Protein AF-0000000066094931 (afdb_homodimer)

Secondary structure (DSSP, 8-state):
--BEEETTEEE-GGGS-SEEEEE-SS---GGG--PPPGGGHHHHHSPP-HHHHHHHHHSGGG-HHHH-TTSHHHHHHHHHHHHHHHHTT--EEEE---BTTT--HHHHHHHHHHH--EEEEEESB--GGG--HHHHT--HHHHHHHHHHHHHT-EEETTEEE---EEEEEE--SSPPHHHHHHHHHHHHHHHHH--EEEEE--SSTTHHHHHHHHHHHTT--GGGEEE--GGGT--SHHHHHHHHTTTPEEEE--TT----B-TT-TTSBPPPHHHHHHHHHHHHHTT-GGGEEE-----SGGGSGGGTS--TTHIIIIIHHHHHHTT--HHHHHIIIIIHHHHHH-B--/--BEEETTEEE-GGGS-SEEEEE-SSEE-GGG--PPPGGGHHHHHSPP-HHHHHHHHHSGGG-HHHHEETSHHHHHHHHHHHHHHHHTT--EEEE---BTTT--HHHHHHHHHHH--EEEEEESB--GGG--HHHHT--HHHHHHHHHHHHHT-EEETTEEE---EEEEEE--SSPPHHHHHHHHHHHHHHHHH--EEEEE--SSTTHHHHHHHHHHHTT--GGGEEE--GGGT--SHHHHHHHHTTTPEEEE--TT----B-TT-TTSBPPPHHHHHHHHHHHHHTT-GGGEEE-----SGGGSGGGTS--TTHIIIIIHHHHHHTT--HHHHHIIIIIHHHHHH-B--

Sequence (700 aa):
MTAVETVLGSITPNLLGRTLTHEHVALDFEHFYRPPPADFESELKAKISMSTLGYVRLYPYSSKENVRFYDEEALEAAKKDVLLYKKHGGGSIVENSSYGLKRNLEFIVELAKSTGVHFIAGTGHYIHAVQDASHASLTVEQMSDLYTKDILTGIEIKGKMVKCGFIGEVASVYPIHEFEKNSIKATGEIQEVLGCGVSFHPHRDAQAPFDIMRLYLEAGGRAQKCVMSHLDRTLFKIEQLVELSELGCYLQYDLFGTECSYYQLNTNVDMISDGQRIENLMKLIEEGLLDRLLMSHDIHTKHRLTSYGGHGYHHIHTNILPRMFARGVTLEQVEQMTVTNPANWLSFDPMTAVETVLGSITPNLLGRTLTHEHVALDFEHFYRPPPADFESELKAKISMSTLGYVRLYPYSSKENVRFYDEEALEAAKKDVLLYKKHGGGSIVENSSYGLKRNLEFIVELAKSTGVHFIAGTGHYIHAVQDASHASLTVEQMSDLYTKDILTGIEIKGKMVKCGFIGEVASVYPIHEFEKNSIKATGEIQEVLGCGVSFHPHRDAQAPFDIMRLYLEAGGRAQKCVMSHLDRTLFKIEQLVELSELGCYLQYDLFGTECSYYQLNTNVDMISDGQRIENLMKLIEEGLLDRLLMSHDIHTKHRLTSYGGHGYHHIHTNILPRMFARGVTLEQVEQMTVTNPANWLSFDP

pLDDT: mean 97.81, std 2.15, range [73.19, 98.94]

Solvent-accessible surface area (backbone atoms only — not comparable to full-atom values): 34076 Å² total; per-residue (Å²): 117,69,22,26,39,24,48,89,45,73,41,56,43,86,71,40,44,41,38,35,69,34,31,46,70,34,30,59,43,63,90,64,54,41,85,52,59,81,94,43,39,70,53,28,71,39,72,84,41,46,61,27,33,24,56,36,65,66,38,48,44,29,15,67,67,29,21,47,20,60,44,71,68,39,42,52,38,39,51,56,26,52,41,48,14,37,74,68,60,44,23,24,39,28,32,35,40,14,49,45,22,64,48,49,63,69,57,50,45,50,46,28,71,76,51,68,32,45,35,27,36,29,31,46,37,34,40,60,90,49,38,53,77,83,60,55,70,54,48,39,67,55,46,30,50,48,45,48,40,31,44,76,69,26,42,80,52,97,90,37,66,35,30,26,24,32,42,10,27,33,21,32,53,76,79,68,42,69,58,28,50,31,50,40,32,20,48,8,46,45,28,53,74,49,46,36,14,35,33,35,37,52,29,64,50,70,61,34,57,58,53,50,49,50,48,20,46,74,38,48,25,55,36,71,28,29,35,42,41,54,33,64,70,30,52,90,47,70,67,58,52,55,57,53,41,71,64,41,31,27,46,23,41,26,54,51,82,47,42,44,23,68,28,89,90,45,76,90,48,61,41,53,36,52,47,52,51,52,52,50,51,54,53,41,42,74,71,69,42,50,84,30,35,39,50,26,41,47,45,63,41,42,52,42,30,28,67,48,32,14,62,33,73,35,33,55,67,71,51,48,48,56,52,40,44,75,70,66,51,45,71,65,58,50,42,33,28,29,29,50,33,50,31,62,30,34,32,20,58,126,116,68,23,25,38,23,48,91,46,74,40,56,43,87,70,40,45,42,38,35,70,33,32,46,67,35,31,58,44,62,89,65,55,41,85,51,61,78,94,44,38,69,50,29,70,39,72,84,40,46,61,25,34,23,54,35,65,67,38,48,46,29,14,66,68,30,22,48,21,61,45,72,68,38,43,52,38,38,52,54,27,51,41,49,14,36,74,68,59,45,23,24,38,27,32,36,40,15,50,45,22,64,48,48,65,68,59,50,44,49,46,28,71,76,52,68,33,45,34,28,36,29,31,46,40,33,40,61,89,50,38,54,78,82,60,55,70,56,49,40,67,55,47,33,52,50,46,48,39,32,45,76,69,26,43,79,52,96,89,37,68,34,31,25,26,31,42,9,28,33,21,32,54,76,79,66,43,71,57,27,50,31,50,39,32,20,49,7,46,45,28,53,73,50,45,36,15,35,33,35,36,54,28,64,51,68,60,34,56,59,54,49,49,50,49,19,45,73,38,49,24,55,37,71,28,30,33,43,41,52,32,63,71,30,52,91,46,70,67,58,52,53,58,52,41,73,65,41,31,28,46,23,40,26,52,51,80,45,43,45,22,68,29,89,91,47,76,90,48,60,39,54,36,50,46,52,50,52,52,51,51,52,52,39,42,74,70,68,42,48,82,29,35,37,50,24,40,47,45,63,42,43,54,42,29,29,68,48,31,13,62,34,74,34,35,55,67,72,51,46,47,57,53,40,43,75,70,65,50,47,71,67,58,50,41,36,26,28,30,49,33,51,31,61,31,35,30,22,56,125

Foldseek 3Di:
DKWFQFQVGTDRQQQQFFEFAAAAQAWQPLVQADAADPVCNVLQADAFDPVSLVVCLQRVRNHPNFLRCHDPVNNVLSLVLLLVQVVLGHAEYEHFDEALTPHDSVSRVVSCVPRVHTYAYAYFDAELVRHDPVLNPDALVRLLVVRCCQAPVADDDPRDGGHHLAHHDQEAAPVGDPSSLSRLLSRLQNCQVFVFAYEYHFHQELCRLVVSLVSSVVSRHDQQLYEYEPCQRRPPDLVSVVVSCVSPHAYEAAAAQSPHQQDPSDRPGGRDYLVVVLVSVVVVVVVVCLLRYEYHRHPSTRCQGVVNVHCGRNCCSPPNVVVSVVVPQDPVSSCSHGRVSSSSNRITDD/DKWFAFQVGTDRQQQQFFEFAAAAQAWQPLVQADADDPVCNVLQADAQDPVSLVVCLQVVRNHPNFLRCHDPVNNVLSLVLLLVQVVLGHAEYEHFDEALTPHDSVSRVVSCVPRVHTYAYAYFDAELVRHDPVLNPDALVRLLVVRCCQAPVADDDPRDGGHHLAHHDQEAAPVGDPSSLSRLLSRLQNCQVFVFAYEYHFHQELCRLVVSLVSSVVSRHDQQLYEYEDCQRRPPDLVSVVVSCVSPHAYEAAAAQSPHQQDPSDRPGGRDYLVVVLVSVVVVVVVVCLLRYEYHRHDSTRCQGVVNVHCGRNCCSPPNVVVSVVVPQDPVSSCSHGRVSSSSNRITDD

Structure (mmCIF, N/CA/C/O backbone):
data_AF-0000000066094931-model_v1
#
loop_
_entity.id
_entity.type
_entity.pdbx_description
1 polymer 'Phosphotriesterase-related protein'
#
loop_
_atom_site.group_PDB
_atom_site.id
_atom_site.type_symbol
_atom_site.label_atom_id
_atom_site.label_alt_id
_atom_site.label_comp_id
_atom_site.label_asym_id
_atom_site.label_entity_id
_atom_site.label_seq_id
_atom_site.pdbx_PDB_ins_code
_atom_site.Cartn_x
_atom_site.Cartn_y
_atom_site.Cartn_z
_atom_site.occupancy
_atom_site.B_iso_or_equiv
_atom_site.auth_seq_id
_atom_site.auth_comp_id
_atom_site.auth_asym_id
_atom_site.auth_atom_id
_atom_site.pdbx_PDB_model_num
ATOM 1 N N . MET A 1 1 ? -19.625 35.469 19.219 1 76.25 1 MET A N 1
ATOM 2 C CA . MET A 1 1 ? -20.266 34.25 18.734 1 76.25 1 MET A CA 1
ATOM 3 C C . MET A 1 1 ? -19.219 33.281 18.188 1 76.25 1 MET A C 1
ATOM 5 O O . MET A 1 1 ? -18.281 33.688 17.516 1 76.25 1 MET A O 1
ATOM 9 N N . THR A 1 2 ? -19.234 31.953 18.562 1 91.5 2 THR A N 1
ATOM 10 C CA . THR A 1 2 ? -18.312 30.906 18.172 1 91.5 2 THR A CA 1
ATOM 11 C C . THR A 1 2 ? -18.312 30.734 16.656 1 91.5 2 THR A C 1
ATOM 13 O O . THR A 1 2 ? -19.375 30.656 16.031 1 91.5 2 THR A O 1
ATOM 16 N N . ALA A 1 3 ? -17.141 30.875 16.062 1 97.19 3 ALA A N 1
ATOM 17 C CA . ALA A 1 3 ? -17.016 30.781 14.609 1 97.19 3 ALA A CA 1
ATOM 18 C C . ALA A 1 3 ? -15.75 30.031 14.211 1 97.19 3 ALA A C 1
ATOM 20 O O . ALA A 1 3 ? -14.914 29.719 15.062 1 97.19 3 ALA A O 1
ATOM 21 N N . VAL A 1 4 ? -15.719 29.672 12.969 1 98.38 4 VAL A N 1
ATOM 22 C CA . VAL A 1 4 ? -14.5 29.172 12.328 1 98.38 4 VAL A CA 1
ATOM 23 C C . VAL A 1 4 ? -13.992 30.203 11.32 1 98.38 4 VAL A C 1
ATOM 25 O O . VAL A 1 4 ? -14.758 30.719 10.5 1 98.38 4 VAL A O 1
ATOM 28 N N . GLU A 1 5 ? -12.75 30.547 11.414 1 98.31 5 GLU A N 1
ATOM 29 C CA . GLU A 1 5 ? -12.164 31.516 10.492 1 98.31 5 GLU A CA 1
ATOM 30 C C . GLU A 1 5 ? -11.625 30.828 9.242 1 98.31 5 GLU A C 1
ATOM 32 O O . GLU A 1 5 ? -10.688 30.031 9.32 1 98.31 5 GLU A O 1
ATOM 37 N N . THR A 1 6 ? -12.266 31.078 8.078 1 98.44 6 THR A N 1
ATOM 38 C CA . THR A 1 6 ? -11.75 30.609 6.797 1 98.44 6 THR A CA 1
ATOM 39 C C . THR A 1 6 ? -10.984 31.703 6.07 1 98.44 6 THR A C 1
ATOM 41 O O . THR A 1 6 ? -11.016 32.875 6.488 1 98.44 6 THR A O 1
ATOM 44 N N . VAL A 1 7 ? -10.367 31.359 4.988 1 98.56 7 VAL A N 1
ATOM 45 C CA . VAL A 1 7 ? -9.57 32.344 4.254 1 98.56 7 VAL A CA 1
ATOM 46 C C . VAL A 1 7 ? -10.484 33.344 3.561 1 98.56 7 VAL A C 1
ATOM 48 O O . VAL A 1 7 ? -10.031 34.406 3.104 1 98.56 7 VAL A O 1
ATOM 51 N N . LEU A 1 8 ? -11.781 33.031 3.5 1 98.06 8 LEU A N 1
ATOM 52 C CA . LEU A 1 8 ? -12.734 33.969 2.893 1 98.06 8 LEU A CA 1
ATOM 53 C C . LEU A 1 8 ? -13.609 34.625 3.957 1 98.06 8 LEU A C 1
ATOM 55 O O . LEU A 1 8 ? -14.609 35.25 3.635 1 98.06 8 LEU A O 1
ATOM 59 N N . GLY A 1 9 ? -13.234 34.438 5.227 1 97.25 9 GLY A N 1
ATOM 60 C CA . GLY A 1 9 ? -13.984 35.031 6.316 1 97.25 9 GLY A CA 1
ATOM 61 C C . GLY A 1 9 ? -14.539 34 7.293 1 97.25 9 GLY A C 1
ATOM 62 O O . GLY A 1 9 ? -14.406 32.812 7.082 1 97.25 9 GLY A O 1
ATOM 63 N N . SER A 1 10 ? -15.188 34.5 8.352 1 97.38 10 SER A N 1
ATOM 64 C CA . SER A 1 10 ? -15.711 33.656 9.414 1 97.38 10 SER A CA 1
ATOM 65 C C . SER A 1 10 ? -17.031 33 9 1 97.38 10 SER A C 1
ATOM 67 O O . SER A 1 10 ? -17.844 33.594 8.32 1 97.38 10 SER A O 1
ATOM 69 N N . ILE A 1 11 ? -17.125 31.797 9.422 1 97.94 11 ILE A N 1
ATOM 70 C CA . ILE A 1 11 ? -18.391 31.078 9.195 1 97.94 11 ILE A CA 1
ATOM 71 C C . ILE A 1 11 ? -18.844 30.422 10.484 1 97.94 11 ILE A C 1
ATOM 73 O O . ILE A 1 11 ? -18.062 30.234 11.414 1 97.94 11 ILE A O 1
ATOM 77 N N . THR A 1 12 ? -20.156 30.047 10.547 1 97.56 12 THR A N 1
ATOM 78 C CA . THR A 1 12 ? -20.625 29.234 11.656 1 97.56 12 THR A CA 1
ATOM 79 C C . THR A 1 12 ? -20.078 27.812 11.555 1 97.56 12 THR A C 1
ATOM 81 O O . THR A 1 12 ? -19.969 27.266 10.453 1 97.56 12 THR A O 1
ATOM 84 N N . PRO A 1 13 ? -19.781 27.234 12.664 1 97.44 13 PRO A N 1
ATOM 85 C CA . PRO A 1 13 ? -19.141 25.906 12.648 1 97.44 13 PRO A CA 1
ATOM 86 C C . PRO A 1 13 ? -19.953 24.859 11.891 1 97.44 13 PRO A C 1
ATOM 88 O O . PRO A 1 13 ? -19.375 23.953 11.281 1 97.44 13 PRO A O 1
ATOM 91 N N . ASN A 1 14 ? -21.219 24.922 11.867 1 95.69 14 ASN A N 1
ATOM 92 C CA . ASN A 1 14 ? -22.078 23.922 11.227 1 95.69 14 ASN A CA 1
ATOM 93 C C . ASN A 1 14 ? -21.953 23.969 9.703 1 95.69 14 ASN A C 1
ATOM 95 O O . ASN A 1 14 ? -22.391 23.047 9.016 1 95.69 14 ASN A O 1
ATOM 99 N N . LEU A 1 15 ? -21.281 24.938 9.172 1 97.19 15 LEU A N 1
ATOM 100 C CA . LEU A 1 15 ? -21.141 25.078 7.727 1 97.19 15 LEU A CA 1
ATOM 101 C C . LEU A 1 15 ? -19.844 24.422 7.242 1 97.19 15 LEU A C 1
ATOM 103 O O . LEU A 1 15 ? -19.641 24.281 6.039 1 97.19 15 LEU A O 1
ATOM 107 N N . LEU A 1 16 ? -18.984 24 8.055 1 97.62 16 LEU A N 1
ATOM 108 C CA . LEU A 1 16 ? -17.703 23.406 7.688 1 97.62 16 LEU A CA 1
ATOM 109 C C . LEU A 1 16 ? -17.922 22.141 6.859 1 97.62 16 LEU A C 1
ATOM 111 O O . LEU A 1 16 ? -17.203 21.906 5.883 1 97.62 16 LEU A O 1
ATOM 115 N N . GLY A 1 17 ? -19 21.359 7.301 1 98 17 GLY A N 1
ATOM 116 C CA . GLY A 1 17 ? -19.188 20.062 6.656 1 98 17 GLY A CA 1
ATOM 117 C C . GLY A 1 17 ? -18.047 19.094 6.934 1 98 17 GLY A C 1
ATOM 118 O O . GLY A 1 17 ? -17.359 19.219 7.953 1 98 17 GLY A O 1
ATOM 119 N N . ARG A 1 18 ? -17.922 18.016 6.082 1 98.19 18 ARG A N 1
ATOM 120 C CA . ARG A 1 18 ? -16.828 17.062 6.23 1 98.19 18 ARG A CA 1
ATOM 121 C C . ARG A 1 18 ? -15.484 17.75 6.016 1 98.19 18 ARG A C 1
ATOM 123 O O . ARG A 1 18 ? -15.273 18.422 5 1 98.19 18 ARG A O 1
ATOM 130 N N . THR A 1 19 ? -14.617 17.562 6.984 1 98.94 19 THR A N 1
ATOM 131 C CA . THR A 1 19 ? -13.391 18.359 7.023 1 98.94 19 THR A CA 1
ATOM 132 C C . THR A 1 19 ? -12.156 17.453 7.016 1 98.94 19 THR A C 1
ATOM 134 O O . THR A 1 19 ? -12.094 16.469 7.766 1 98.94 19 THR A O 1
ATOM 137 N N . LEU A 1 20 ? -11.242 17.734 6.082 1 98.94 20 LEU A N 1
ATOM 138 C CA . LEU A 1 20 ? -9.891 17.203 6.18 1 98.94 20 LEU A CA 1
ATOM 139 C C . LEU A 1 20 ? -9.023 18.062 7.086 1 98.94 20 LEU A C 1
ATOM 141 O O . LEU A 1 20 ? -8.742 19.219 6.762 1 98.94 20 LEU A O 1
ATOM 145 N N . THR A 1 21 ? -8.508 17.469 8.141 1 98.94 21 THR A N 1
ATOM 146 C CA . THR A 1 21 ? -7.965 18.281 9.219 1 98.94 21 THR A CA 1
ATOM 147 C C . THR A 1 21 ? -6.457 18.469 9.062 1 98.94 21 THR A C 1
ATOM 149 O O . THR A 1 21 ? -5.832 19.219 9.805 1 98.94 21 THR A O 1
ATOM 152 N N . HIS A 1 22 ? -5.844 17.812 8.07 1 98.94 22 HIS A N 1
ATOM 153 C CA . HIS A 1 22 ? -4.41 17.938 7.844 1 98.94 22 HIS A CA 1
ATOM 154 C C . HIS A 1 22 ? -4.059 17.719 6.375 1 98.94 22 HIS A C 1
ATOM 156 O O . HIS A 1 22 ? -3.777 16.578 5.973 1 98.94 22 HIS A O 1
ATOM 162 N N . GLU A 1 23 ? -3.949 18.844 5.66 1 98.88 23 GLU A N 1
ATOM 163 C CA . GLU A 1 23 ? -3.572 18.719 4.254 1 98.88 23 GLU A CA 1
ATOM 164 C C . GLU A 1 23 ? -2.584 19.812 3.859 1 98.88 23 GLU A C 1
ATOM 166 O O . GLU A 1 23 ? -2.336 20.75 4.629 1 98.88 23 GLU A O 1
ATOM 171 N N . HIS A 1 24 ? -1.987 19.641 2.762 1 98.81 24 HIS A N 1
ATOM 172 C CA . HIS A 1 24 ? -1.248 20.656 2.027 1 98.81 24 HIS A CA 1
ATOM 173 C C . HIS A 1 24 ? -1.707 20.734 0.575 1 98.81 24 HIS A C 1
ATOM 175 O O . HIS A 1 24 ? -1.979 19.703 -0.048 1 98.81 24 HIS A O 1
ATOM 181 N N . VAL A 1 25 ? -1.837 21.984 0.073 1 98.75 25 VAL A N 1
ATOM 182 C CA . VAL A 1 25 ? -2.199 22.125 -1.332 1 98.75 25 VAL A CA 1
ATOM 183 C C . VAL A 1 25 ? -1.012 22.688 -2.115 1 98.75 25 VAL A C 1
ATOM 185 O O . VAL A 1 25 ? -0.985 22.625 -3.346 1 98.75 25 VAL A O 1
ATOM 188 N N . ALA A 1 26 ? -0.072 23.25 -1.438 1 98.12 26 ALA A N 1
ATOM 189 C CA . ALA A 1 26 ? 1.208 23.734 -1.949 1 98.12 26 ALA A CA 1
ATOM 190 C C . ALA A 1 26 ? 2.23 23.875 -0.824 1 98.12 26 ALA A C 1
ATOM 192 O O . ALA A 1 26 ? 1.938 24.469 0.219 1 98.12 26 ALA A O 1
ATOM 193 N N . LEU A 1 27 ? 3.383 23.281 -0.992 1 97.25 27 LEU A N 1
ATOM 194 C CA . LEU A 1 27 ? 4.43 23.438 0.011 1 97.25 27 LEU A CA 1
ATOM 195 C C . LEU A 1 27 ? 5.797 23.078 -0.562 1 97.25 27 LEU A C 1
ATOM 197 O O . LEU A 1 27 ? 5.883 22.453 -1.622 1 97.25 27 LEU A O 1
ATOM 201 N N . ASP A 1 28 ? 6.848 23.516 0.076 1 94.81 28 ASP A N 1
ATOM 202 C CA . ASP A 1 28 ? 8.227 23.141 -0.211 1 94.81 28 ASP A CA 1
ATOM 203 C C . ASP A 1 28 ? 8.703 22.031 0.732 1 94.81 28 ASP A C 1
ATOM 205 O O . ASP A 1 28 ? 8.969 22.297 1.908 1 94.81 28 ASP A O 1
ATOM 209 N N . PHE A 1 29 ? 8.859 20.844 0.162 1 95.75 29 PHE A N 1
ATOM 210 C CA . PHE A 1 29 ? 9.258 19.703 0.985 1 95.75 29 PHE A CA 1
ATOM 211 C C . PHE A 1 29 ? 10.641 19.203 0.586 1 95.75 29 PHE A C 1
ATOM 213 O O . PHE A 1 29 ? 11.008 18.078 0.892 1 95.75 29 PHE A O 1
ATOM 220 N N . GLU A 1 30 ? 11.461 19.984 0 1 95.38 30 GLU A N 1
ATOM 221 C CA . GLU A 1 30 ? 12.75 19.609 -0.585 1 95.38 30 GLU A CA 1
ATOM 222 C C . GLU A 1 30 ? 13.758 19.234 0.494 1 95.38 30 GLU A C 1
ATOM 224 O O . GLU A 1 30 ? 14.633 18.391 0.265 1 95.38 30 GLU A O 1
ATOM 229 N N . HIS A 1 31 ? 13.633 19.828 1.657 1 96.31 31 HIS A N 1
ATOM 230 C CA . HIS A 1 31 ? 14.539 19.531 2.758 1 96.31 31 HIS A CA 1
ATOM 231 C C . HIS A 1 31 ? 14.516 18.047 3.105 1 96.31 31 HIS A C 1
ATOM 233 O O . HIS A 1 31 ? 15.5 17.516 3.617 1 96.31 31 HIS A O 1
ATOM 239 N N . PHE A 1 32 ? 13.453 17.391 2.797 1 96.75 32 PHE A N 1
ATOM 240 C CA . PHE A 1 32 ? 13.258 16.016 3.234 1 96.75 32 PHE A CA 1
ATOM 241 C C . PHE A 1 32 ? 13.617 15.039 2.121 1 96.75 32 PHE A C 1
ATOM 243 O O . PHE A 1 32 ? 13.383 13.836 2.246 1 96.75 32 PHE A O 1
ATOM 250 N N . TYR A 1 33 ? 14.188 15.531 1.075 1 97.69 33 TYR A N 1
ATOM 251 C CA . TYR A 1 33 ? 14.695 14.688 -0.002 1 97.69 33 TYR A CA 1
ATOM 252 C C . TYR A 1 33 ? 15.695 13.672 0.527 1 97.69 33 TYR A C 1
ATOM 254 O O . TYR A 1 33 ? 16.516 13.984 1.401 1 97.69 33 TYR A O 1
ATOM 262 N N . ARG A 1 34 ? 15.609 12.453 0.042 1 97.62 34 ARG A N 1
ATOM 263 C CA . ARG A 1 34 ? 16.562 11.375 0.322 1 97.62 34 ARG A CA 1
ATOM 264 C C . ARG A 1 34 ? 17.172 10.844 -0.966 1 97.62 34 ARG A C 1
ATOM 266 O O . ARG A 1 34 ? 16.469 10.648 -1.962 1 97.62 34 ARG A O 1
ATOM 273 N N . PRO A 1 35 ? 18.484 10.594 -0.998 1 96.75 35 PRO A N 1
ATOM 274 C CA . PRO A 1 35 ? 19.094 10.031 -2.207 1 96.75 35 PRO A CA 1
ATOM 275 C C . PRO A 1 35 ? 18.484 8.703 -2.617 1 96.75 35 PRO A C 1
ATOM 277 O O . PRO A 1 35 ? 18.172 7.871 -1.759 1 96.75 35 PRO A O 1
ATOM 280 N N . PRO A 1 36 ? 18.266 8.539 -3.924 1 96.94 36 PRO A N 1
ATOM 281 C CA . PRO A 1 36 ? 17.688 7.273 -4.402 1 96.94 36 PRO A CA 1
ATOM 282 C C . PRO A 1 36 ? 18.672 6.109 -4.301 1 96.94 36 PRO A C 1
ATOM 284 O O . PRO A 1 36 ? 19.891 6.32 -4.246 1 96.94 36 PRO A O 1
ATOM 287 N N . PRO A 1 37 ? 18.078 4.84 -4.211 1 95 37 PRO A N 1
ATOM 288 C CA . PRO A 1 37 ? 18.969 3.713 -4.477 1 95 37 PRO A CA 1
ATOM 289 C C . PRO A 1 37 ? 19.703 3.838 -5.812 1 95 37 PRO A C 1
ATOM 291 O O . PRO A 1 37 ? 19.109 4.297 -6.797 1 95 37 PRO A O 1
ATOM 294 N N . ALA A 1 38 ? 20.906 3.379 -5.871 1 94.12 38 ALA A N 1
ATOM 295 C CA . ALA A 1 38 ? 21.75 3.527 -7.055 1 94.12 38 ALA A CA 1
ATOM 296 C C . ALA A 1 38 ? 21.094 2.9 -8.281 1 94.12 38 ALA A C 1
ATOM 298 O O . ALA A 1 38 ? 21.156 3.459 -9.375 1 94.12 38 ALA A O 1
ATOM 299 N N . ASP A 1 39 ? 20.422 1.812 -8.094 1 92.12 39 ASP A N 1
ATOM 300 C CA . ASP A 1 39 ? 19.859 1.046 -9.203 1 92.12 39 ASP A CA 1
ATOM 301 C C . ASP A 1 39 ? 18.672 1.785 -9.836 1 92.12 39 ASP A C 1
ATOM 303 O O . ASP A 1 39 ? 18.266 1.465 -10.953 1 92.12 39 ASP A O 1
ATOM 307 N N . PHE A 1 40 ? 18.156 2.797 -9.086 1 95.31 40 PHE A N 1
ATOM 308 C CA . PHE A 1 40 ? 16.938 3.463 -9.547 1 95.31 40 PHE A CA 1
ATOM 309 C C . PHE A 1 40 ? 17.188 4.957 -9.734 1 95.31 40 PHE A C 1
ATOM 311 O O . PHE A 1 40 ? 16.234 5.742 -9.797 1 95.31 40 PHE A O 1
ATOM 318 N N . GLU A 1 41 ? 18.391 5.379 -9.766 1 97.25 41 GLU A N 1
ATOM 319 C CA . GLU A 1 41 ? 18.719 6.801 -9.828 1 97.25 41 GLU A CA 1
ATOM 320 C C . GLU A 1 41 ? 18.125 7.445 -11.078 1 97.25 41 GLU A C 1
ATOM 322 O O . GLU A 1 41 ? 17.516 8.523 -11.008 1 97.25 41 GLU A O 1
ATOM 327 N N . SER A 1 42 ? 18.281 6.758 -12.227 1 97.38 42 SER A N 1
ATOM 328 C CA . SER A 1 42 ? 17.797 7.305 -13.484 1 97.38 42 SER A CA 1
ATOM 329 C C . SER A 1 42 ? 16.281 7.484 -13.469 1 97.38 42 SER A C 1
ATOM 331 O O . SER A 1 42 ? 15.766 8.531 -13.859 1 97.38 42 SER A O 1
ATOM 333 N N . GLU A 1 43 ? 15.539 6.488 -13 1 97.62 43 GLU A N 1
ATOM 334 C CA . GLU A 1 43 ? 14.078 6.516 -12.961 1 97.62 43 GLU A CA 1
ATOM 335 C C . GLU A 1 43 ? 13.57 7.574 -11.984 1 97.62 43 GLU A C 1
ATOM 337 O O . GLU A 1 43 ? 12.602 8.273 -12.273 1 97.62 43 GLU A O 1
ATOM 342 N N . LEU A 1 44 ? 14.289 7.781 -10.867 1 98.38 44 LEU A N 1
ATOM 343 C CA . LEU A 1 44 ? 13.82 8.672 -9.805 1 98.38 44 LEU A CA 1
ATOM 344 C C . LEU A 1 44 ? 14.219 10.109 -10.086 1 98.38 44 LEU A C 1
ATOM 346 O O . LEU A 1 44 ? 13.664 11.039 -9.5 1 98.38 44 LEU A O 1
ATOM 350 N N . LYS A 1 45 ? 15.18 10.32 -10.992 1 97.88 45 LYS A N 1
ATOM 351 C CA . LYS A 1 45 ? 15.57 11.664 -11.422 1 97.88 45 LYS A CA 1
ATOM 352 C C . LYS A 1 45 ? 14.68 12.156 -12.555 1 97.88 45 LYS A C 1
ATOM 354 O O . LYS A 1 45 ? 14.57 13.367 -12.781 1 97.88 45 LYS A O 1
ATOM 359 N N . ALA A 1 46 ? 14.039 11.219 -13.242 1 97.75 46 ALA A N 1
ATOM 360 C CA . ALA A 1 46 ? 13.203 11.555 -14.391 1 97.75 46 ALA A CA 1
ATOM 361 C C . ALA A 1 46 ? 11.898 12.211 -13.953 1 97.75 46 ALA A C 1
ATOM 363 O O . ALA A 1 46 ? 11.562 12.203 -12.766 1 97.75 46 ALA A O 1
ATOM 364 N N . LYS A 1 47 ? 11.234 12.844 -14.914 1 97.5 47 LYS A N 1
ATOM 365 C CA . LYS A 1 47 ? 9.875 13.312 -14.672 1 97.5 47 LYS A CA 1
ATOM 366 C C . LYS A 1 47 ? 8.938 12.148 -14.352 1 97.5 47 LYS A C 1
ATOM 368 O O . LYS A 1 47 ? 9.117 11.039 -14.859 1 97.5 47 LYS A O 1
ATOM 373 N N . ILE A 1 48 ? 7.988 12.406 -13.508 1 98.44 48 ILE A N 1
ATOM 374 C CA . ILE A 1 48 ? 7.016 11.367 -13.18 1 98.44 48 ILE A CA 1
ATOM 375 C C . ILE A 1 48 ? 6.23 10.977 -14.422 1 98.44 48 ILE A C 1
ATOM 377 O O . ILE A 1 48 ? 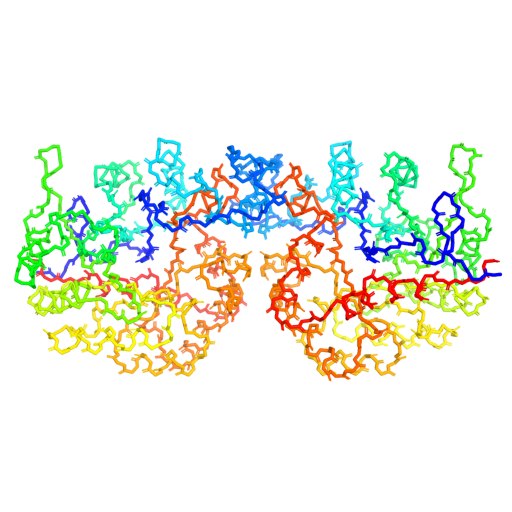5.719 11.844 -15.141 1 98.44 48 ILE A O 1
ATOM 381 N N . SER A 1 49 ? 6.172 9.789 -14.734 1 98.19 49 SER A N 1
ATOM 382 C CA . SER A 1 49 ? 5.445 9.18 -15.844 1 98.19 49 SER A CA 1
ATOM 383 C C . SER A 1 49 ? 4.922 7.793 -15.477 1 98.19 49 SER A C 1
ATOM 385 O O . SER A 1 49 ? 5.211 7.289 -14.391 1 98.19 49 SER A O 1
ATOM 387 N N . MET A 1 50 ? 4.164 7.234 -16.344 1 97.81 50 MET A N 1
ATOM 388 C CA . MET A 1 50 ? 3.629 5.902 -16.062 1 97.81 50 MET A CA 1
ATOM 389 C C . MET A 1 50 ? 4.75 4.91 -15.781 1 97.81 50 MET A C 1
ATOM 391 O O . MET A 1 50 ? 4.656 4.105 -14.859 1 97.81 50 MET A O 1
ATOM 395 N N . SER A 1 51 ? 5.824 5.012 -16.516 1 97 51 SER A N 1
ATOM 396 C CA . SER A 1 51 ? 6.887 4.012 -16.438 1 97 51 SER A CA 1
ATOM 397 C C . SER A 1 51 ? 7.797 4.254 -15.242 1 97 51 SER A C 1
ATOM 399 O O . SER A 1 51 ? 8.555 3.369 -14.844 1 97 51 SER A O 1
ATOM 401 N N . THR A 1 52 ? 7.754 5.516 -14.664 1 98.06 52 THR A N 1
ATOM 402 C CA . THR A 1 52 ? 8.633 5.793 -13.531 1 98.06 52 THR A CA 1
ATOM 403 C C . THR A 1 52 ? 7.848 5.824 -12.227 1 98.06 52 THR A C 1
ATOM 405 O O . THR A 1 52 ? 8.438 5.828 -11.141 1 98.06 52 THR A O 1
ATOM 408 N N . LEU A 1 53 ? 6.527 5.793 -12.336 1 98.62 53 LEU A N 1
ATOM 409 C CA . LEU A 1 53 ? 5.672 6.012 -11.172 1 98.62 53 LEU A CA 1
ATOM 410 C C . LEU A 1 53 ? 5.875 4.918 -10.133 1 98.62 53 LEU A C 1
ATOM 412 O O . LEU A 1 53 ? 5.84 5.184 -8.93 1 98.62 53 LEU A O 1
ATOM 416 N N . GLY A 1 54 ? 6.09 3.676 -10.562 1 98.31 54 GLY A N 1
ATOM 417 C CA . GLY A 1 54 ? 6.332 2.59 -9.625 1 98.31 54 GLY A CA 1
ATOM 418 C C . GLY A 1 54 ? 7.512 2.846 -8.703 1 98.31 54 GLY A C 1
ATOM 419 O O . GLY A 1 54 ? 7.469 2.514 -7.52 1 98.31 54 GLY A O 1
ATOM 420 N N . TYR A 1 55 ? 8.57 3.465 -9.234 1 98.44 55 TYR A N 1
ATOM 421 C CA . TYR A 1 55 ? 9.75 3.82 -8.461 1 98.44 55 TYR A CA 1
ATOM 422 C C . TYR A 1 55 ? 9.438 4.957 -7.488 1 98.44 55 TYR A C 1
ATOM 424 O O . TYR A 1 55 ? 9.828 4.906 -6.32 1 98.44 55 TYR A O 1
ATOM 432 N N . VAL A 1 56 ? 8.664 5.91 -7.973 1 98.69 56 VAL A N 1
ATOM 433 C CA . VAL A 1 56 ? 8.336 7.082 -7.172 1 98.69 56 VAL A CA 1
ATOM 434 C C . VAL A 1 56 ? 7.445 6.672 -6 1 98.69 56 VAL A C 1
ATOM 436 O O . VAL A 1 56 ? 7.59 7.191 -4.891 1 98.69 56 VAL A O 1
ATOM 439 N N . ARG A 1 57 ? 6.578 5.738 -6.199 1 98.25 57 ARG A N 1
ATOM 440 C CA . ARG A 1 57 ? 5.672 5.277 -5.152 1 98.25 57 ARG A CA 1
ATOM 441 C C . ARG A 1 57 ? 6.438 4.551 -4.051 1 98.25 57 ARG A C 1
ATOM 443 O O . ARG A 1 57 ? 6.078 4.645 -2.873 1 98.25 57 ARG A O 1
ATOM 450 N N . LEU A 1 58 ? 7.477 3.859 -4.434 1 97.88 58 LEU A N 1
ATOM 451 C CA . LEU A 1 58 ? 8.266 3.109 -3.465 1 97.88 58 LEU A CA 1
ATOM 452 C C . LEU A 1 58 ? 9.25 4.023 -2.738 1 97.88 58 LEU A C 1
ATOM 454 O O . LEU A 1 58 ? 9.562 3.801 -1.566 1 97.88 58 LEU A O 1
ATOM 458 N N . TYR A 1 59 ? 9.734 5.051 -3.463 1 98.19 59 TYR A N 1
ATOM 459 C CA . TYR A 1 59 ? 10.711 5.992 -2.926 1 98.19 59 TYR A CA 1
ATOM 460 C C . TYR A 1 59 ? 10.266 7.43 -3.154 1 98.19 59 TYR A C 1
ATOM 462 O O . TYR A 1 59 ? 10.953 8.203 -3.826 1 98.19 59 TYR A O 1
ATOM 470 N N . PRO A 1 60 ? 9.188 7.789 -2.502 1 98.25 60 PRO A N 1
ATOM 471 C CA . PRO A 1 60 ? 8.578 9.086 -2.818 1 98.25 60 PRO A CA 1
ATOM 472 C C . PRO A 1 60 ? 9.492 10.266 -2.486 1 98.25 60 PRO A C 1
ATOM 474 O O . PRO A 1 60 ? 9.383 11.328 -3.102 1 98.25 60 PRO A O 1
ATOM 477 N N . TYR A 1 61 ? 10.414 10.117 -1.574 1 98.5 61 TYR A N 1
ATOM 478 C CA . TYR A 1 61 ? 11.242 11.234 -1.146 1 98.5 61 TYR A CA 1
ATOM 479 C C . TYR A 1 61 ? 12.578 11.234 -1.876 1 98.5 61 TYR A C 1
ATOM 481 O O . TYR A 1 61 ? 13.461 12.047 -1.577 1 98.5 61 TYR A O 1
ATOM 489 N N . SER A 1 62 ? 12.695 10.344 -2.861 1 98.62 62 SER A N 1
ATOM 490 C CA . SER A 1 62 ? 13.93 10.273 -3.637 1 98.62 62 SER A CA 1
ATOM 491 C C . SER A 1 62 ? 13.742 10.867 -5.027 1 98.62 62 SER A C 1
ATOM 493 O O . SER A 1 62 ? 14.633 10.766 -5.879 1 98.62 62 SER A O 1
ATOM 495 N N . SER A 1 63 ? 12.609 11.422 -5.289 1 98.5 63 SER A N 1
ATOM 496 C CA . SER A 1 63 ? 12.305 12.148 -6.516 1 98.5 63 SER A CA 1
ATOM 497 C C . SER A 1 63 ? 12.102 13.633 -6.246 1 98.5 63 SER A C 1
ATOM 499 O O . SER A 1 63 ? 11.125 14.023 -5.609 1 98.5 63 SER A O 1
ATOM 501 N N . LYS A 1 64 ? 12.961 14.453 -6.73 1 97.75 64 LYS A N 1
ATOM 502 C CA . LYS A 1 64 ? 12.82 15.891 -6.562 1 97.75 64 LYS A CA 1
ATOM 503 C C . LYS A 1 64 ? 11.531 16.406 -7.203 1 97.75 64 LYS A C 1
ATOM 505 O O . LYS A 1 64 ? 10.859 17.281 -6.652 1 97.75 64 LYS A O 1
ATOM 510 N N . GLU A 1 65 ? 11.258 15.789 -8.344 1 97.31 65 GLU A N 1
ATOM 511 C CA . GLU A 1 65 ? 10 16.109 -9.008 1 97.31 65 GLU A CA 1
ATOM 512 C C . GLU A 1 65 ? 8.805 15.875 -8.094 1 97.31 65 GLU A C 1
ATOM 514 O O . GLU A 1 65 ? 7.852 16.656 -8.086 1 97.31 65 GLU A O 1
ATOM 519 N N . ASN A 1 66 ? 8.852 14.836 -7.355 1 98.38 66 ASN A N 1
ATOM 520 C CA . ASN A 1 66 ? 7.723 14.414 -6.527 1 98.38 66 ASN A CA 1
ATOM 521 C C . ASN A 1 66 ? 7.578 15.297 -5.289 1 98.38 66 ASN A C 1
ATOM 523 O O . ASN A 1 66 ? 6.465 15.539 -4.828 1 98.38 66 ASN A O 1
ATOM 527 N N . VAL A 1 67 ? 8.703 15.836 -4.746 1 97.94 67 VAL A N 1
ATOM 528 C CA . VAL A 1 67 ? 8.641 16.578 -3.496 1 97.94 67 VAL A CA 1
ATOM 529 C C . VAL A 1 67 ? 8.469 18.078 -3.791 1 97.94 67 VAL A C 1
ATOM 531 O O . VAL A 1 67 ? 8.219 18.875 -2.881 1 97.94 67 VAL A O 1
ATOM 534 N N . ARG A 1 68 ? 8.562 18.406 -5.043 1 96.5 68 ARG A N 1
ATOM 535 C CA . ARG A 1 68 ? 8.305 19.781 -5.465 1 96.5 68 ARG A CA 1
ATOM 536 C C . ARG A 1 68 ? 6.812 20.031 -5.609 1 96.5 68 ARG A C 1
ATOM 538 O O . ARG A 1 68 ? 6.305 20.172 -6.727 1 96.5 68 ARG A O 1
ATOM 545 N N . PHE A 1 69 ? 6.195 20.234 -4.488 1 98.06 69 PHE A N 1
ATOM 546 C CA . PHE A 1 69 ? 4.742 20.312 -4.422 1 98.06 69 PHE A CA 1
ATOM 547 C C . PHE A 1 69 ? 4.281 21.766 -4.441 1 98.06 69 PHE A C 1
ATOM 549 O O . PHE A 1 69 ? 3.418 22.156 -3.658 1 98.06 69 PHE A O 1
ATOM 556 N N . TYR A 1 70 ? 4.941 22.641 -5.332 1 96.62 70 TYR A N 1
ATOM 557 C CA . TYR A 1 70 ? 4.613 24.062 -5.344 1 96.62 70 TYR A CA 1
ATOM 558 C C . TYR A 1 70 ? 4.715 24.641 -6.754 1 96.62 70 TYR A C 1
ATOM 560 O O . TYR A 1 70 ? 4.461 25.828 -6.969 1 96.62 70 TYR A O 1
ATOM 568 N N . ASP A 1 71 ? 5.18 23.812 -7.73 1 97.25 71 ASP A N 1
ATOM 569 C CA . ASP A 1 71 ? 5.297 24.328 -9.086 1 97.25 71 ASP A CA 1
ATOM 570 C C . ASP A 1 71 ? 3.938 24.359 -9.781 1 97.25 71 ASP A C 1
ATOM 572 O O . ASP A 1 71 ? 2.934 23.938 -9.211 1 97.25 71 ASP A O 1
ATOM 576 N N . GLU A 1 72 ? 3.885 24.906 -10.938 1 97.94 72 GLU A N 1
ATOM 577 C CA . GLU A 1 72 ? 2.635 25.156 -11.648 1 97.94 72 GLU A CA 1
ATOM 578 C C . GLU A 1 72 ? 1.871 23.859 -11.891 1 97.94 72 GLU A C 1
ATOM 580 O O . GLU A 1 72 ? 0.645 23.812 -11.773 1 97.94 72 GLU A O 1
ATOM 585 N N . GLU A 1 73 ? 2.547 22.797 -12.258 1 97.81 73 GLU A N 1
ATOM 586 C CA . GLU A 1 73 ? 1.902 21.516 -12.508 1 97.81 73 GLU A CA 1
ATOM 587 C C . GLU A 1 73 ? 1.272 20.953 -11.234 1 97.81 73 GLU A C 1
ATOM 589 O O . GLU A 1 73 ? 0.164 20.422 -11.273 1 97.81 73 GLU A O 1
ATOM 594 N N . ALA A 1 74 ? 2.006 21.078 -10.156 1 98 74 ALA A N 1
ATOM 595 C CA . ALA A 1 74 ? 1.482 20.625 -8.875 1 98 74 ALA A CA 1
ATOM 596 C C . ALA A 1 74 ? 0.244 21.422 -8.469 1 98 74 ALA A C 1
ATOM 598 O O . ALA A 1 74 ? -0.731 20.844 -7.973 1 98 74 ALA A O 1
ATOM 599 N N . LEU A 1 75 ? 0.288 22.734 -8.68 1 98.69 75 LEU A N 1
ATOM 600 C CA . LEU A 1 75 ? -0.834 23.594 -8.32 1 98.69 75 LEU A CA 1
ATOM 601 C C . LEU A 1 75 ? -2.074 23.234 -9.133 1 98.69 75 LEU A C 1
ATOM 603 O O . LEU A 1 75 ? -3.178 23.156 -8.586 1 98.69 75 LEU A O 1
ATOM 607 N N . GLU A 1 76 ? -1.886 23.031 -10.375 1 98.69 76 GLU A N 1
ATOM 608 C CA . GLU A 1 76 ? -3.004 22.641 -11.234 1 98.69 76 GLU A CA 1
ATOM 609 C C . GLU A 1 76 ? -3.586 21.297 -10.812 1 98.69 76 GLU A C 1
ATOM 611 O O . GLU A 1 76 ? -4.805 21.125 -10.789 1 98.69 76 GLU A O 1
ATOM 616 N N . ALA A 1 77 ? -2.717 20.359 -10.555 1 98.75 77 ALA A N 1
ATOM 617 C CA . ALA A 1 77 ? -3.15 19.031 -10.117 1 98.75 77 ALA A CA 1
ATOM 618 C C . ALA A 1 77 ? -3.914 19.109 -8.797 1 98.75 77 ALA A C 1
ATOM 620 O O . ALA A 1 77 ? -4.938 18.453 -8.617 1 98.75 77 ALA A O 1
ATOM 621 N N . ALA A 1 78 ? -3.426 19.891 -7.863 1 98.81 78 ALA A N 1
ATOM 622 C CA . ALA A 1 78 ? -4.098 20.078 -6.582 1 98.81 78 ALA A CA 1
ATOM 623 C C . ALA A 1 78 ? -5.492 20.672 -6.777 1 98.81 78 ALA A C 1
ATOM 625 O O . ALA A 1 78 ? -6.453 20.234 -6.141 1 98.81 78 ALA A O 1
ATOM 626 N N . LYS A 1 79 ? -5.59 21.672 -7.641 1 98.81 79 LYS A N 1
ATOM 627 C CA . LYS A 1 79 ? -6.887 22.281 -7.914 1 98.81 79 LYS A CA 1
ATOM 628 C C . LYS A 1 79 ? -7.887 21.25 -8.43 1 98.81 79 LYS A C 1
ATOM 630 O O . LYS A 1 79 ? -9.031 21.203 -7.977 1 98.81 79 LYS A O 1
ATOM 635 N N . LYS A 1 80 ? -7.434 20.438 -9.375 1 98.75 80 LYS A N 1
ATOM 636 C CA . LYS A 1 80 ? -8.289 19.375 -9.914 1 98.75 80 LYS A CA 1
ATOM 637 C C . LYS A 1 80 ? -8.773 18.453 -8.805 1 98.75 80 LYS A C 1
ATOM 639 O O . LYS A 1 80 ? -9.953 18.078 -8.773 1 98.75 80 LYS A O 1
ATOM 644 N N . ASP A 1 81 ? -7.934 18.109 -7.902 1 98.81 81 ASP A N 1
ATOM 645 C CA . ASP A 1 81 ? -8.281 17.172 -6.832 1 98.81 81 ASP A CA 1
ATOM 646 C C . ASP A 1 81 ? -9.227 17.828 -5.828 1 98.81 81 ASP A C 1
ATOM 648 O O . ASP A 1 81 ? -10.086 17.156 -5.25 1 98.81 81 ASP A O 1
ATOM 652 N N . VAL A 1 82 ? -9.016 19.109 -5.539 1 98.94 82 VAL A N 1
ATOM 653 C CA . VAL A 1 82 ? -9.922 19.797 -4.633 1 98.94 82 VAL A CA 1
ATOM 654 C C . VAL A 1 82 ? -11.328 19.844 -5.234 1 98.94 82 VAL A C 1
ATOM 656 O O . VAL A 1 82 ? -12.32 19.688 -4.52 1 98.94 82 VAL A O 1
ATOM 659 N N . LEU A 1 83 ? -11.406 20.031 -6.535 1 98.75 83 LEU A N 1
ATOM 660 C CA . LEU A 1 83 ? -12.703 20 -7.211 1 98.75 83 LEU A CA 1
ATOM 661 C C . LEU A 1 83 ? -13.344 18.609 -7.078 1 98.75 83 LEU A C 1
ATOM 663 O O . LEU A 1 83 ? -14.555 18.5 -6.871 1 98.75 83 LEU A O 1
ATOM 667 N N . LEU A 1 84 ? -12.531 17.594 -7.215 1 98.12 84 LEU A N 1
ATOM 668 C CA . LEU A 1 84 ? -13.031 16.234 -7.008 1 98.12 84 LEU A CA 1
ATOM 669 C C . LEU A 1 84 ? -13.508 16.047 -5.57 1 98.12 84 LEU A C 1
ATOM 671 O O . LEU A 1 84 ? -14.547 15.43 -5.332 1 98.12 84 LEU A O 1
ATOM 675 N N . TYR A 1 85 ? -12.719 16.547 -4.664 1 98.75 85 TYR A N 1
ATOM 676 C CA . TYR A 1 85 ? -13.109 16.5 -3.26 1 98.75 85 TYR A CA 1
ATOM 677 C C . TYR A 1 85 ? -14.477 17.141 -3.049 1 98.75 85 TYR A C 1
ATOM 679 O O . TYR A 1 85 ? -15.344 16.547 -2.387 1 98.75 85 TYR A O 1
ATOM 687 N N . LYS A 1 86 ? -14.672 18.281 -3.615 1 98.69 86 LYS A N 1
ATOM 688 C CA . LYS A 1 86 ? -15.953 18.984 -3.545 1 98.69 86 LYS A CA 1
ATOM 689 C C . LYS A 1 86 ? -17.062 18.141 -4.184 1 98.69 86 LYS A C 1
ATOM 691 O O . LYS A 1 86 ? -18.141 17.984 -3.602 1 98.69 86 LYS A O 1
ATOM 696 N N . LYS A 1 87 ? -16.797 17.609 -5.289 1 97.5 87 LYS A N 1
ATOM 697 C CA . LYS A 1 87 ? -17.766 16.812 -6.035 1 97.5 87 LYS A CA 1
ATOM 698 C C . LYS A 1 87 ? -18.266 15.641 -5.203 1 97.5 87 LYS A C 1
ATOM 700 O O . LYS A 1 87 ? -19.438 15.258 -5.289 1 97.5 87 LYS A O 1
ATOM 705 N N . HIS A 1 88 ? -17.359 15.125 -4.367 1 96.44 88 HIS A N 1
ATOM 706 C CA . HIS A 1 88 ? -17.703 13.93 -3.602 1 96.44 88 HIS A CA 1
ATOM 707 C C . HIS A 1 88 ? -18.141 14.289 -2.191 1 96.44 88 HIS A C 1
ATOM 709 O O . HIS A 1 88 ? -18.125 13.445 -1.294 1 96.44 88 HIS A O 1
ATOM 715 N N . GLY A 1 89 ? -18.406 15.516 -1.973 1 96.06 89 GLY A N 1
ATOM 716 C CA . GLY A 1 89 ? -19.062 15.891 -0.734 1 96.06 89 GLY A CA 1
ATOM 717 C C . GLY A 1 89 ? -18.125 16.531 0.275 1 96.06 89 GLY A C 1
ATOM 718 O O . GLY A 1 89 ? -18.516 16.75 1.427 1 96.06 89 GLY A O 1
ATOM 719 N N . GLY A 1 90 ? -16.938 16.844 -0.177 1 98.12 90 GLY A N 1
ATOM 720 C CA . GLY A 1 90 ? -16 17.516 0.713 1 98.12 90 GLY A CA 1
ATOM 721 C C . GLY A 1 90 ? -16.422 18.938 1.064 1 98.12 90 GLY A C 1
ATOM 722 O O . GLY A 1 90 ? -16.969 19.656 0.224 1 98.12 90 GLY A O 1
ATOM 723 N N . GLY A 1 91 ? -16.156 19.344 2.314 1 98.62 91 GLY A N 1
ATOM 724 C CA . GLY A 1 91 ? -16.578 20.656 2.787 1 98.62 91 GLY A CA 1
ATOM 725 C C . GLY A 1 91 ? -15.406 21.578 3.037 1 98.62 91 GLY A C 1
ATOM 726 O O . GLY A 1 91 ? -15.359 22.688 2.494 1 98.62 91 GLY A O 1
ATOM 727 N N . SER A 1 92 ? -14.469 21.109 3.846 1 98.94 92 SER A N 1
ATOM 728 C CA . SER A 1 92 ? -13.398 22.016 4.281 1 98.94 92 SER A CA 1
ATOM 729 C C . SER A 1 92 ? -12.055 21.297 4.324 1 98.94 92 SER A C 1
ATOM 731 O O . SER A 1 92 ? -12 20.078 4.516 1 98.94 92 SER A O 1
ATOM 733 N N . ILE A 1 93 ? -11.023 22.031 4.086 1 98.94 93 ILE A N 1
ATOM 734 C CA . ILE A 1 93 ? -9.648 21.547 4.203 1 98.94 93 ILE A CA 1
ATOM 735 C C . ILE A 1 93 ? -8.867 22.484 5.129 1 98.94 93 ILE A C 1
ATOM 737 O O . ILE A 1 93 ? -8.891 23.703 4.965 1 98.94 93 ILE A O 1
ATOM 741 N N . VAL A 1 94 ? -8.297 21.891 6.172 1 98.94 94 VAL A N 1
ATOM 742 C CA . VAL A 1 94 ? -7.336 22.609 6.996 1 98.94 94 VAL A CA 1
ATOM 743 C C . VAL A 1 94 ? -5.941 22.516 6.383 1 98.94 94 VAL A C 1
ATOM 745 O O . VAL A 1 94 ? -5.375 21.422 6.293 1 98.94 94 VAL A O 1
ATOM 748 N N . GLU A 1 95 ? -5.438 23.641 5.871 1 98.75 95 GLU A N 1
ATOM 749 C CA . GLU A 1 95 ? -4.133 23.688 5.219 1 98.75 95 GLU A CA 1
ATOM 750 C C . GLU A 1 95 ? -3.023 23.969 6.227 1 98.75 95 GLU A C 1
ATOM 752 O O . GLU A 1 95 ? -2.959 25.062 6.785 1 98.75 95 GLU A O 1
ATOM 757 N N . ASN A 1 96 ? -2.119 23 6.434 1 98.5 96 ASN A N 1
ATOM 758 C CA . ASN A 1 96 ? -1.245 22.969 7.602 1 98.5 96 ASN A CA 1
ATOM 759 C C . ASN A 1 96 ? 0.13 23.547 7.281 1 98.5 96 ASN A C 1
ATOM 761 O O . ASN A 1 96 ? 1.014 23.578 8.141 1 98.5 96 ASN A O 1
ATOM 765 N N . SER A 1 97 ? 0.336 24.094 6.055 1 97.75 97 SER A N 1
ATOM 766 C CA . SER A 1 97 ? 1.639 24.688 5.754 1 97.75 97 SER A CA 1
ATOM 767 C C . SER A 1 97 ? 1.856 25.984 6.523 1 97.75 97 SER A C 1
ATOM 769 O O . SER A 1 97 ? 1.108 26.938 6.355 1 97.75 97 SER A O 1
ATOM 771 N N . SER A 1 98 ? 2.832 25.969 7.383 1 96.12 98 SER A N 1
ATOM 772 C CA . SER A 1 98 ? 3.146 27.125 8.203 1 96.12 98 SER A CA 1
ATOM 773 C C . SER A 1 98 ? 4.48 27.75 7.801 1 96.12 98 SER A C 1
ATOM 775 O O . SER A 1 98 ? 4.984 27.484 6.707 1 96.12 98 SER A O 1
ATOM 777 N N . TYR A 1 99 ? 4.996 28.719 8.633 1 98.06 99 TYR A N 1
ATOM 778 C CA . TYR A 1 99 ? 6.277 29.344 8.336 1 98.06 99 TYR A CA 1
ATOM 779 C C . TYR A 1 99 ? 7.387 28.312 8.242 1 98.06 99 TYR A C 1
ATOM 781 O O . TYR A 1 99 ? 7.527 27.469 9.125 1 98.06 99 TYR A O 1
ATOM 789 N N . GLY A 1 100 ? 8.094 28.344 7.148 1 97.69 100 GLY A N 1
ATOM 790 C CA . GLY A 1 100 ? 9.148 27.391 6.871 1 97.69 100 GLY A CA 1
ATOM 791 C C . GLY A 1 100 ? 8.836 26.469 5.707 1 97.69 100 GLY A C 1
ATOM 792 O O . GLY A 1 100 ? 9.734 25.828 5.152 1 97.69 100 GLY A O 1
ATOM 793 N N . LEU A 1 101 ? 7.543 26.422 5.277 1 97.62 101 LEU A N 1
ATOM 794 C CA . LEU A 1 101 ? 7.148 25.469 4.25 1 97.62 101 LEU A CA 1
ATOM 795 C C . LEU A 1 101 ? 6.676 26.188 2.99 1 97.62 101 LEU A C 1
ATOM 797 O O . LEU A 1 101 ? 6.055 25.562 2.119 1 97.62 101 LEU A O 1
ATOM 801 N N . LYS A 1 102 ? 6.863 27.422 2.914 1 94.75 102 LYS A N 1
ATOM 802 C CA . LYS A 1 102 ? 6.492 28.25 1.769 1 94.75 102 LYS A CA 1
ATOM 803 C C . LYS A 1 102 ? 5 28.125 1.47 1 94.75 102 LYS A C 1
ATOM 805 O O . LYS A 1 102 ? 4.609 27.859 0.334 1 94.75 102 LYS A O 1
ATOM 810 N N . ARG A 1 103 ? 4.27 28.375 2.467 1 95.25 103 ARG A N 1
ATOM 811 C CA . ARG A 1 103 ? 2.82 28.406 2.297 1 95.25 103 ARG A CA 1
ATOM 812 C C . ARG A 1 103 ? 2.418 29.359 1.18 1 95.25 103 ARG A C 1
ATOM 814 O O . ARG A 1 103 ? 2.971 30.453 1.062 1 95.25 103 ARG A O 1
ATOM 821 N N . ASN A 1 104 ? 1.441 28.969 0.308 1 97.5 104 ASN A N 1
ATOM 822 C CA . ASN A 1 104 ? 0.937 29.797 -0.788 1 97.5 104 ASN A CA 1
ATOM 823 C C . ASN A 1 104 ? -0.479 30.281 -0.512 1 97.5 104 ASN A C 1
ATOM 825 O O . ASN A 1 104 ? -1.443 29.781 -1.083 1 97.5 104 ASN A O 1
ATOM 829 N N . LEU A 1 105 ? -0.584 31.375 0.311 1 98 105 LEU A N 1
ATOM 830 C CA . LEU A 1 105 ? -1.883 31.875 0.746 1 98 105 LEU A CA 1
ATOM 831 C C . LEU A 1 105 ? -2.697 32.375 -0.443 1 98 105 LEU A C 1
ATOM 833 O O . LEU A 1 105 ? -3.924 32.25 -0.457 1 98 105 LEU A O 1
ATOM 837 N N . GLU A 1 106 ? -2.023 33 -1.393 1 98 106 GLU A N 1
ATOM 838 C CA . GLU A 1 106 ? -2.709 33.438 -2.598 1 98 106 GLU A CA 1
ATOM 839 C C . GLU A 1 106 ? -3.412 32.281 -3.301 1 98 106 GLU A C 1
ATOM 841 O O . GLU A 1 106 ? -4.574 32.406 -3.701 1 98 106 GLU A O 1
ATOM 846 N N . PHE A 1 107 ? -2.746 31.188 -3.475 1 98.56 107 PHE A N 1
ATOM 847 C CA . PHE A 1 107 ? -3.295 30 -4.121 1 98.56 107 PHE A CA 1
ATOM 848 C C . PHE A 1 107 ? -4.441 29.422 -3.303 1 98.56 107 PHE A C 1
ATOM 850 O O . PHE A 1 107 ? -5.461 29 -3.857 1 98.56 107 PHE A O 1
ATOM 857 N N . ILE A 1 108 ? -4.289 29.406 -1.989 1 98.69 108 ILE A N 1
ATOM 858 C CA . ILE A 1 108 ? -5.309 28.859 -1.096 1 98.69 108 ILE A CA 1
ATOM 859 C C . ILE A 1 108 ? -6.598 29.672 -1.239 1 98.69 108 ILE A C 1
ATOM 861 O O . ILE A 1 108 ? -7.688 29.109 -1.328 1 98.69 108 ILE A O 1
ATOM 865 N N . VAL A 1 109 ? -6.465 30.984 -1.235 1 98.69 109 VAL A N 1
ATOM 866 C CA . VAL A 1 109 ? -7.621 31.859 -1.407 1 98.69 109 VAL A CA 1
ATOM 867 C C . VAL A 1 109 ? -8.273 31.594 -2.76 1 98.69 109 VAL A C 1
ATOM 869 O O . VAL A 1 109 ? -9.5 31.5 -2.855 1 98.69 109 VAL A O 1
ATOM 872 N N . GLU A 1 110 ? -7.449 31.484 -3.797 1 98.31 110 GLU A N 1
ATOM 873 C CA . GLU A 1 110 ? -7.965 31.188 -5.129 1 98.31 110 GLU A CA 1
ATOM 874 C C . GLU A 1 110 ? -8.734 29.859 -5.145 1 98.31 110 GLU A C 1
ATOM 876 O O . GLU A 1 110 ? -9.797 29.766 -5.762 1 98.31 110 GLU A O 1
ATOM 881 N N . LEU A 1 111 ? -8.195 28.828 -4.48 1 98.75 111 LEU A N 1
ATOM 882 C CA . LEU A 1 111 ? -8.859 27.531 -4.402 1 98.75 111 LEU A CA 1
ATOM 883 C C . LEU A 1 111 ? -10.211 27.656 -3.711 1 98.75 111 LEU A C 1
ATOM 885 O O . LEU A 1 111 ? -11.203 27.094 -4.176 1 98.75 111 LEU A O 1
ATOM 889 N N . ALA A 1 112 ? -10.211 28.375 -2.592 1 98.75 112 ALA A N 1
ATOM 890 C CA . ALA A 1 112 ? -11.461 28.547 -1.855 1 98.75 112 ALA A CA 1
ATOM 891 C C . ALA A 1 112 ? -12.531 29.188 -2.732 1 98.75 112 ALA A C 1
ATOM 893 O O . ALA A 1 112 ? -13.664 28.703 -2.785 1 98.75 112 ALA A O 1
ATOM 894 N N . LYS A 1 113 ? -12.164 30.219 -3.453 1 98.38 113 LYS A N 1
ATOM 895 C CA . LYS A 1 113 ? -13.094 30.953 -4.297 1 98.38 113 LYS A CA 1
ATOM 896 C C . LYS A 1 113 ? -13.57 30.109 -5.469 1 98.38 113 LYS A C 1
ATOM 898 O O . LYS A 1 113 ? -14.758 30.094 -5.793 1 98.38 113 LYS A O 1
ATOM 903 N N . SER A 1 114 ? -12.648 29.375 -6.078 1 98.5 114 SER A N 1
ATOM 904 C CA . SER A 1 114 ? -12.945 28.734 -7.352 1 98.5 114 SER A CA 1
ATOM 905 C C . SER A 1 114 ? -13.586 27.359 -7.145 1 98.5 114 SER A C 1
ATOM 907 O O . SER A 1 114 ? -14.266 26.844 -8.039 1 98.5 114 SER A O 1
ATOM 909 N N . THR A 1 115 ? -13.461 26.719 -5.973 1 98.56 115 THR A N 1
ATOM 910 C CA . THR A 1 115 ? -13.93 25.344 -5.812 1 98.56 115 THR A CA 1
ATOM 911 C C . THR A 1 115 ? -15.133 25.297 -4.867 1 98.56 115 THR A C 1
ATOM 913 O O . THR A 1 115 ? -15.867 24.312 -4.852 1 98.56 115 THR A O 1
ATOM 916 N N . GLY A 1 116 ? -15.266 26.281 -4.027 1 98.25 116 GLY A N 1
ATOM 917 C CA . GLY A 1 116 ? -16.328 26.266 -3.033 1 98.25 116 GLY A CA 1
ATOM 918 C C . GLY A 1 116 ? -15.961 25.484 -1.785 1 98.25 116 GLY A C 1
ATOM 919 O O . GLY A 1 116 ? -16.781 25.328 -0.88 1 98.25 116 GLY A O 1
ATOM 920 N N . VAL A 1 117 ? -14.789 24.984 -1.703 1 98.88 117 VAL A N 1
ATOM 921 C CA . VAL A 1 117 ? -14.289 24.328 -0.502 1 98.88 117 VAL A CA 1
ATOM 922 C C . VAL A 1 117 ? -13.773 25.375 0.484 1 98.88 117 VAL A C 1
ATOM 924 O O . VAL A 1 117 ? -13.078 26.312 0.094 1 98.88 117 VAL A O 1
ATOM 927 N N . HIS A 1 118 ? -14.195 25.281 1.785 1 98.88 118 HIS A N 1
ATOM 928 C CA . HIS A 1 118 ? -13.648 26.172 2.801 1 98.88 118 HIS A CA 1
ATOM 929 C C . HIS A 1 118 ? -12.211 25.797 3.141 1 98.88 118 HIS A C 1
ATOM 931 O O . HIS A 1 118 ? -11.898 24.625 3.322 1 98.88 118 HIS A O 1
ATOM 937 N N . PHE A 1 119 ? -11.375 26.766 3.17 1 98.88 119 PHE A N 1
ATOM 938 C CA . PHE A 1 119 ? -10 26.547 3.594 1 98.88 119 PHE A CA 1
ATOM 939 C C . PHE A 1 119 ? -9.703 27.297 4.891 1 98.88 119 PHE A C 1
ATOM 941 O O . PHE A 1 119 ? -10.047 28.469 5.027 1 98.88 119 PHE A O 1
ATOM 948 N N . ILE A 1 120 ? -9.172 26.625 5.82 1 98.88 120 ILE A N 1
ATOM 949 C CA . ILE A 1 120 ? -8.625 27.234 7.035 1 98.88 120 ILE A CA 1
ATOM 950 C C . ILE A 1 120 ? -7.102 27.234 6.965 1 98.88 120 ILE A C 1
ATOM 952 O O . ILE A 1 120 ? -6.469 26.188 6.902 1 98.88 120 ILE A O 1
ATOM 956 N N . ALA A 1 121 ? -6.512 28.391 6.91 1 98.5 121 ALA A N 1
ATOM 957 C CA . ALA A 1 121 ? -5.055 28.531 6.848 1 98.5 121 ALA A CA 1
ATOM 958 C C . ALA A 1 121 ? -4.453 28.594 8.25 1 98.5 121 ALA A C 1
ATOM 960 O O . ALA A 1 121 ? -5.059 29.156 9.164 1 98.5 121 ALA A O 1
ATOM 961 N N . GLY A 1 122 ? -3.295 28.031 8.344 1 97.44 122 GLY A N 1
ATOM 962 C CA . GLY A 1 122 ? -2.625 28.016 9.633 1 97.44 122 GLY A CA 1
ATOM 963 C C . GLY A 1 122 ? -1.52 29.062 9.742 1 97.44 122 GLY A C 1
ATOM 964 O O . GLY A 1 122 ? -1.061 29.594 8.734 1 97.44 122 GLY A O 1
ATOM 965 N N . THR A 1 123 ? -1.223 29.5 10.953 1 98.19 123 THR A N 1
ATOM 966 C CA . THR A 1 123 ? 0.029 30.156 11.312 1 98.19 123 THR A CA 1
ATOM 967 C C . THR A 1 123 ? 0.904 29.234 12.148 1 98.19 123 THR A C 1
ATOM 969 O O . THR A 1 123 ? 0.59 28.047 12.312 1 98.19 123 THR A O 1
ATOM 972 N N . GLY A 1 124 ? 1.975 29.672 12.68 1 98.5 124 GLY A N 1
ATOM 973 C CA . GLY A 1 124 ? 2.92 28.828 13.398 1 98.5 124 GLY A CA 1
ATOM 974 C C . GLY A 1 124 ? 4.195 28.562 12.617 1 98.5 124 GLY A C 1
ATOM 975 O O . GLY A 1 124 ? 4.379 29.094 11.523 1 98.5 124 GLY A O 1
ATOM 976 N N . HIS A 1 125 ? 5.082 27.812 13.234 1 98.81 125 HIS A N 1
ATOM 977 C CA . HIS A 1 125 ? 6.363 27.516 12.602 1 98.81 125 HIS A CA 1
ATOM 978 C C . HIS A 1 125 ? 6.602 26.016 12.508 1 98.81 125 HIS A C 1
ATOM 980 O O . HIS A 1 125 ? 6.309 25.266 13.453 1 98.81 125 HIS A O 1
ATOM 986 N N . TYR A 1 126 ? 7.066 25.641 11.312 1 98.56 126 TYR A N 1
ATOM 987 C CA . TYR A 1 126 ? 7.555 24.266 11.164 1 98.56 126 TYR A CA 1
ATOM 988 C C . TYR A 1 126 ? 8.898 24.094 11.867 1 98.56 126 TYR A C 1
ATOM 990 O O . TYR A 1 126 ? 9.203 24.812 12.812 1 98.56 126 TYR A O 1
ATOM 998 N N . ILE A 1 127 ? 9.766 23.125 11.5 1 98.62 127 ILE A N 1
ATOM 999 C CA . ILE A 1 127 ? 10.977 22.828 12.242 1 98.62 127 ILE A CA 1
ATOM 1000 C C . ILE A 1 127 ? 12.023 23.922 11.984 1 98.62 127 ILE A C 1
ATOM 1002 O O . ILE A 1 127 ? 11.969 24.609 10.961 1 98.62 127 ILE A O 1
ATOM 1006 N N . HIS A 1 128 ? 12.953 23.969 12.844 1 98.38 128 HIS A N 1
ATOM 1007 C CA . HIS A 1 128 ? 14.008 24.984 12.789 1 98.38 128 HIS A CA 1
ATOM 1008 C C . HIS A 1 128 ? 14.773 24.906 11.469 1 98.38 128 HIS A C 1
ATOM 1010 O O . HIS A 1 128 ? 15.086 25.938 10.867 1 98.38 128 HIS A O 1
ATOM 1016 N N . ALA A 1 129 ? 15 23.797 10.945 1 97.88 129 ALA A N 1
ATOM 1017 C CA . ALA A 1 129 ? 15.906 23.547 9.828 1 97.88 129 ALA A CA 1
ATOM 1018 C C . ALA A 1 129 ? 15.398 24.188 8.539 1 97.88 129 ALA A C 1
ATOM 1020 O O . ALA A 1 129 ? 16.172 24.422 7.609 1 97.88 129 ALA A O 1
ATOM 1021 N N . VAL A 1 130 ? 14.102 24.484 8.5 1 98 130 VAL A N 1
ATOM 1022 C CA . VAL A 1 130 ? 13.57 24.984 7.242 1 98 130 VAL A CA 1
ATOM 1023 C C . VAL A 1 130 ? 13.219 26.469 7.387 1 98 130 VAL A C 1
ATOM 1025 O O . VAL A 1 130 ? 12.578 27.047 6.504 1 98 130 VAL A O 1
ATOM 1028 N N . GLN A 1 131 ? 13.586 27.078 8.5 1 98.06 131 GLN A N 1
ATOM 1029 C CA . GLN A 1 131 ? 13.32 28.5 8.703 1 98.06 131 GLN A CA 1
ATOM 1030 C C . GLN A 1 131 ? 14.398 29.375 8.047 1 98.06 131 GLN A C 1
ATOM 1032 O O . GLN A 1 131 ? 15.57 29 8.039 1 98.06 131 GLN A O 1
ATOM 1037 N N . ASP A 1 132 ? 13.992 30.469 7.496 1 95.75 132 ASP A N 1
ATOM 1038 C CA . ASP A 1 132 ? 14.992 31.438 7.074 1 95.75 132 ASP A CA 1
ATOM 1039 C C . ASP A 1 132 ? 15.586 32.188 8.273 1 95.75 132 ASP A C 1
ATOM 1041 O O . ASP A 1 132 ? 15.156 31.969 9.414 1 95.75 132 ASP A O 1
ATOM 1045 N N . ALA A 1 133 ? 16.516 33.031 8.016 1 94.75 133 ALA A N 1
ATOM 1046 C CA . ALA A 1 133 ? 17.266 33.688 9.086 1 94.75 133 ALA A CA 1
ATOM 1047 C C . ALA A 1 133 ? 16.359 34.594 9.914 1 94.75 133 ALA A C 1
ATOM 1049 O O . ALA A 1 133 ? 16.531 34.719 11.133 1 94.75 133 ALA A O 1
ATOM 1050 N N . SER A 1 134 ? 15.398 35.188 9.312 1 94.44 134 SER A N 1
ATOM 1051 C CA . SER A 1 134 ? 14.531 36.125 10 1 94.44 134 SER A CA 1
ATOM 1052 C C . SER A 1 134 ? 13.625 35.438 11.008 1 94.44 134 SER A C 1
ATOM 1054 O O . SER A 1 134 ? 13.258 36 12.031 1 94.44 134 SER A O 1
ATOM 1056 N N . HIS A 1 135 ? 13.312 34.188 10.719 1 96 135 HIS A N 1
ATOM 1057 C CA . HIS A 1 135 ? 12.398 33.469 11.594 1 96 135 HIS A CA 1
ATOM 1058 C C . HIS A 1 135 ? 13.164 32.594 12.57 1 96 135 HIS A C 1
ATOM 1060 O O . HIS A 1 135 ? 12.68 32.312 13.672 1 96 135 HIS A O 1
ATOM 1066 N N . ALA A 1 136 ? 14.359 32.188 12.281 1 95.75 136 ALA A N 1
ATOM 1067 C CA . ALA A 1 136 ? 15.117 31.188 13.031 1 95.75 136 ALA A CA 1
ATOM 1068 C C . ALA A 1 136 ? 15.508 31.719 14.406 1 95.75 136 ALA A C 1
ATOM 1070 O O . ALA A 1 136 ? 15.82 30.938 15.312 1 95.75 136 ALA A O 1
ATOM 1071 N N . SER A 1 137 ? 15.445 33 14.586 1 94.88 137 SER A N 1
ATOM 1072 C CA . SER A 1 137 ? 15.945 33.562 15.836 1 94.88 137 SER A CA 1
ATOM 1073 C C . SER A 1 137 ? 14.828 34.25 16.625 1 94.88 137 SER A C 1
ATOM 1075 O O . SER A 1 137 ? 15.086 34.969 17.578 1 94.88 137 SER A O 1
ATOM 1077 N N . LEU A 1 138 ? 13.617 34 16.234 1 97.75 138 LEU A N 1
ATOM 1078 C CA . LEU A 1 138 ? 12.492 34.656 16.906 1 97.75 138 LEU A CA 1
ATOM 1079 C C . LEU A 1 138 ? 12.375 34.156 18.344 1 97.75 138 LEU A C 1
ATOM 1081 O O . LEU A 1 138 ? 12.586 32.969 18.625 1 97.75 138 LEU A O 1
ATOM 1085 N N . THR A 1 139 ? 12.07 35.094 19.219 1 97.75 139 THR A N 1
ATOM 1086 C CA . THR A 1 139 ? 11.789 34.781 20.609 1 97.75 139 THR A CA 1
ATOM 1087 C C . THR A 1 139 ? 10.344 34.344 20.781 1 97.75 139 THR A C 1
ATOM 1089 O O . THR A 1 139 ? 9.531 34.469 19.859 1 97.75 139 THR A O 1
ATOM 1092 N N . VAL A 1 140 ? 10.023 33.844 21.953 1 98.62 140 VAL A N 1
ATOM 1093 C CA . VAL A 1 140 ? 8.656 33.438 22.281 1 98.62 140 VAL A CA 1
ATOM 1094 C C . VAL A 1 140 ? 7.707 34.594 22.094 1 98.62 140 VAL A C 1
ATOM 1096 O O . VAL A 1 140 ? 6.625 34.469 21.531 1 98.62 140 VAL A O 1
ATOM 1099 N N . GLU A 1 141 ? 8.117 35.75 22.578 1 98.38 141 GLU A N 1
ATOM 1100 C CA . GLU A 1 141 ? 7.289 36.969 22.5 1 98.38 141 GLU A CA 1
ATOM 1101 C C . GLU A 1 141 ? 7.043 37.375 21.047 1 98.38 141 GLU A C 1
ATOM 1103 O O . GLU A 1 141 ? 5.922 37.719 20.688 1 98.38 141 GLU A O 1
ATOM 1108 N N . GLN A 1 142 ? 8.055 37.344 20.281 1 98.56 142 GLN A N 1
ATOM 1109 C CA . GLN A 1 142 ? 7.941 37.719 18.875 1 98.56 142 GLN A CA 1
ATOM 1110 C C . GLN A 1 142 ? 7.047 36.75 18.125 1 98.56 142 GLN A C 1
ATOM 1112 O O . GLN A 1 142 ? 6.262 37.156 17.266 1 98.56 142 GLN A O 1
ATOM 1117 N N . MET A 1 143 ? 7.18 35.5 18.375 1 98.69 143 MET A N 1
ATOM 1118 C CA . MET A 1 143 ? 6.312 34.469 17.781 1 98.69 143 MET A CA 1
ATOM 1119 C C . MET A 1 143 ? 4.863 34.688 18.203 1 98.69 143 MET A C 1
ATOM 1121 O O . MET A 1 143 ? 3.951 34.594 17.391 1 98.69 143 MET A O 1
ATOM 1125 N N . SER A 1 144 ? 4.695 34.938 19.5 1 98.31 144 SER A N 1
ATOM 1126 C CA . SER A 1 144 ? 3.354 35.188 20.031 1 98.31 144 SER A CA 1
ATOM 1127 C C . SER A 1 144 ? 2.697 36.375 19.312 1 98.31 144 SER A C 1
ATOM 1129 O O . SER A 1 144 ? 1.518 36.312 18.953 1 98.31 144 SER A O 1
ATOM 1131 N N . ASP A 1 145 ? 3.461 37.406 19.156 1 98.31 145 ASP A N 1
ATOM 1132 C CA . ASP A 1 145 ? 2.955 38.594 18.453 1 98.31 145 ASP A CA 1
ATOM 1133 C C . ASP A 1 145 ? 2.586 38.25 17 1 98.31 145 ASP A C 1
ATOM 1135 O O . ASP A 1 145 ? 1.544 38.688 16.516 1 98.31 145 ASP A O 1
ATOM 1139 N N . LEU A 1 146 ? 3.41 37.531 16.359 1 98.38 146 LEU A N 1
ATOM 1140 C CA . LEU A 1 146 ? 3.193 37.156 14.977 1 98.38 146 LEU A CA 1
ATOM 1141 C C . LEU A 1 146 ? 1.935 36.312 14.836 1 98.38 146 LEU A C 1
ATOM 1143 O O . LEU A 1 146 ? 1.104 36.562 13.961 1 98.38 146 LEU A O 1
ATOM 1147 N N . TYR A 1 147 ? 1.812 35.281 15.672 1 98.62 147 TYR A N 1
ATOM 1148 C CA . TYR A 1 147 ? 0.649 34.406 15.617 1 98.62 147 TYR A CA 1
ATOM 1149 C C . TYR A 1 147 ? -0.635 35.188 15.883 1 98.62 147 TYR A C 1
ATOM 1151 O O . TYR A 1 147 ? -1.64 34.969 15.195 1 98.62 147 TYR A O 1
ATOM 1159 N N . THR A 1 148 ? -0.568 36.062 16.875 1 98.12 148 THR A N 1
ATOM 1160 C CA . THR A 1 148 ? -1.725 36.875 17.203 1 98.12 148 THR A CA 1
ATOM 1161 C C . THR A 1 148 ? -2.135 37.75 16 1 98.12 148 THR A C 1
ATOM 1163 O O . THR A 1 148 ? -3.316 37.812 15.656 1 98.12 148 THR A O 1
ATOM 1166 N N . LYS A 1 149 ? -1.168 38.375 15.414 1 98.19 149 LYS A N 1
ATOM 1167 C CA . LYS A 1 149 ? -1.43 39.25 14.258 1 98.19 149 LYS A CA 1
ATOM 1168 C C . LYS A 1 149 ? -2.041 38.438 13.109 1 98.19 149 LYS A C 1
ATOM 1170 O O . LYS A 1 149 ? -3.006 38.875 12.484 1 98.19 149 LYS A O 1
ATOM 1175 N N . ASP A 1 150 ? -1.488 37.281 12.805 1 98.19 150 ASP A N 1
ATOM 1176 C CA . ASP A 1 150 ? -1.968 36.438 11.719 1 98.19 150 ASP A CA 1
ATOM 1177 C C . ASP A 1 150 ? -3.43 36.031 11.922 1 98.19 150 ASP A C 1
ATOM 1179 O O . ASP A 1 150 ? -4.184 35.906 10.961 1 98.19 150 ASP A O 1
ATOM 1183 N N . ILE A 1 151 ? -3.854 35.812 13.188 1 98.06 151 ILE A N 1
ATOM 1184 C CA . ILE A 1 151 ? -5.188 35.312 13.492 1 98.06 151 ILE A CA 1
ATOM 1185 C C . ILE A 1 151 ? -6.172 36.469 13.594 1 98.06 151 ILE A C 1
ATOM 1187 O O . ILE A 1 151 ? -7.285 36.375 13.07 1 98.06 151 ILE A O 1
ATOM 1191 N N . LEU A 1 152 ? -5.797 37.562 14.219 1 97.31 152 LEU A N 1
ATOM 1192 C CA . LEU A 1 152 ? -6.742 38.625 14.531 1 97.31 152 LEU A CA 1
ATOM 1193 C C . LEU A 1 152 ? -6.801 39.656 13.398 1 97.31 152 LEU A C 1
ATOM 1195 O O . LEU A 1 152 ? -7.871 40.188 13.094 1 97.31 152 LEU A O 1
ATOM 1199 N N . THR A 1 153 ? -5.656 40.031 12.836 1 97.25 153 THR A N 1
ATOM 1200 C CA . THR A 1 153 ? -5.586 41.062 11.812 1 97.25 153 THR A CA 1
ATOM 1201 C C . THR A 1 153 ? -5.5 40.438 10.422 1 97.25 153 THR A C 1
ATOM 1203 O O . THR A 1 153 ? -6.184 40.875 9.492 1 97.25 153 THR A O 1
ATOM 1206 N N . GLY A 1 154 ? -4.637 39.438 10.328 1 97.69 154 GLY A N 1
ATOM 1207 C CA . GLY A 1 154 ? -4.496 38.719 9.062 1 97.69 154 GLY A CA 1
ATOM 1208 C C . GLY A 1 154 ? -3.236 39.125 8.305 1 97.69 154 GLY A C 1
ATOM 1209 O O . GLY A 1 154 ? -2.42 39.906 8.812 1 97.69 154 GLY A O 1
ATOM 1210 N N . ILE A 1 155 ? -3.025 38.469 7.273 1 97.44 155 ILE A N 1
ATOM 1211 C CA . ILE A 1 155 ? -1.912 38.656 6.352 1 97.44 155 ILE A CA 1
ATOM 1212 C C . ILE A 1 155 ? -2.412 39.312 5.062 1 97.44 155 ILE A C 1
ATOM 1214 O O . ILE A 1 155 ? -3.422 38.906 4.5 1 97.44 155 ILE A O 1
ATOM 1218 N N . GLU A 1 156 ? -1.723 40.281 4.602 1 96.69 156 GLU A N 1
ATOM 1219 C CA . GLU A 1 156 ? -2.154 40.969 3.402 1 96.69 156 GLU A CA 1
ATOM 1220 C C . GLU A 1 156 ? -1.799 40.188 2.141 1 96.69 156 GLU A C 1
ATOM 1222 O O . GLU A 1 156 ? -0.633 39.875 1.917 1 96.69 156 GLU A O 1
ATOM 1227 N N . ILE A 1 157 ? -2.758 39.844 1.381 1 94.88 157 ILE A N 1
ATOM 1228 C CA . ILE A 1 157 ? -2.621 39.188 0.091 1 94.88 157 ILE A CA 1
ATOM 1229 C C . ILE A 1 157 ? -3.367 39.969 -0.981 1 94.88 157 ILE A C 1
ATOM 1231 O O . ILE A 1 157 ? -4.598 40.031 -0.971 1 94.88 157 ILE A O 1
ATOM 1235 N N . LYS A 1 158 ? -2.746 40.562 -1.984 1 93.38 158 LYS A N 1
ATOM 1236 C CA . LYS A 1 158 ? -3.311 41.344 -3.084 1 93.38 158 LYS A CA 1
ATOM 1237 C C . LYS A 1 158 ? -4.309 42.375 -2.572 1 93.38 158 LYS A C 1
ATOM 1239 O O . LYS A 1 158 ? -5.438 42.438 -3.061 1 93.38 158 LYS A O 1
ATOM 1244 N N . GLY A 1 159 ? -3.934 42.969 -1.527 1 92.31 159 GLY A N 1
ATOM 1245 C CA . GLY A 1 159 ? -4.715 44.094 -1.015 1 92.31 159 GLY A CA 1
ATOM 1246 C C . GLY A 1 159 ? -5.816 43.656 -0.066 1 92.31 159 GLY A C 1
ATOM 1247 O O . GLY A 1 159 ? -6.582 44.5 0.427 1 92.31 159 GLY A O 1
ATOM 1248 N N . LYS A 1 160 ? -5.914 42.438 0.196 1 95.31 160 LYS A N 1
ATOM 1249 C CA . LYS A 1 160 ? -6.926 41.938 1.116 1 95.31 160 LYS A CA 1
ATOM 1250 C C . LYS A 1 160 ? -6.281 41.219 2.301 1 95.31 160 LYS A C 1
ATOM 1252 O O . LYS A 1 160 ? -5.273 40.5 2.141 1 95.31 160 LYS A O 1
ATOM 1257 N N . MET A 1 161 ? -6.867 41.438 3.469 1 97.06 161 MET A N 1
ATOM 1258 C CA . MET A 1 161 ?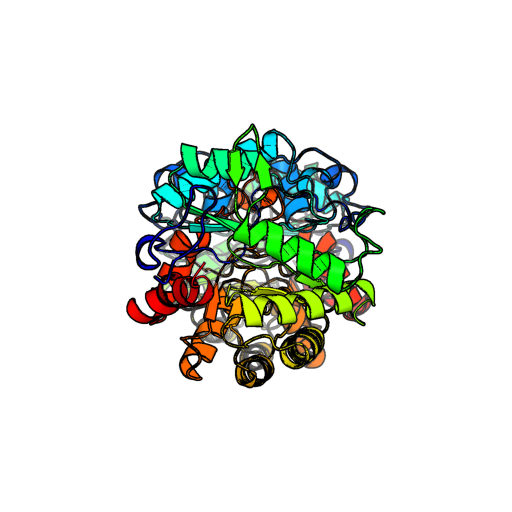 -6.367 40.75 4.656 1 97.06 161 MET A CA 1
ATOM 1259 C C . MET A 1 161 ? -6.984 39.344 4.777 1 97.06 161 MET A C 1
ATOM 1261 O O . MET A 1 161 ? -8.203 39.219 4.723 1 97.06 161 MET A O 1
ATOM 1265 N N . VAL A 1 162 ? -6.137 38.406 4.824 1 98.19 162 VAL A N 1
ATOM 1266 C CA . VAL A 1 162 ? -6.559 37 5.012 1 98.19 162 VAL A CA 1
ATOM 1267 C C . VAL A 1 162 ? -6.145 36.531 6.398 1 98.19 162 VAL A C 1
ATOM 1269 O O . VAL A 1 162 ? -4.961 36.5 6.734 1 98.19 162 VAL A O 1
ATOM 1272 N N . LYS A 1 163 ? -7.078 36.125 7.207 1 98.12 163 LYS A N 1
ATOM 1273 C CA . LYS A 1 163 ? -6.809 35.719 8.578 1 98.12 163 LYS A CA 1
ATOM 1274 C C . LYS A 1 163 ? -6.59 34.219 8.664 1 98.12 163 LYS A C 1
ATOM 1276 O O . LYS A 1 163 ? -7.246 33.438 7.961 1 98.12 163 LYS A O 1
ATOM 1281 N N . CYS A 1 164 ? -5.684 33.844 9.516 1 98.25 164 CYS A N 1
ATOM 1282 C CA . CYS A 1 164 ? -5.512 32.438 9.852 1 98.25 164 CYS A CA 1
ATOM 1283 C C . CYS A 1 164 ? -6.578 31.984 10.844 1 98.25 164 CYS A C 1
ATOM 1285 O O . CYS A 1 164 ? -7.07 32.781 11.641 1 98.25 164 CYS A O 1
ATOM 1287 N N . GLY A 1 165 ? -6.934 30.703 10.719 1 98.44 165 GLY A N 1
ATOM 1288 C CA . GLY A 1 165 ? -8.016 30.203 11.562 1 98.44 165 GLY A CA 1
ATOM 1289 C C . GLY A 1 165 ? -7.527 29.312 12.688 1 98.44 165 GLY A C 1
ATOM 1290 O O . GLY A 1 165 ? -8.312 28.906 13.547 1 98.44 165 GLY A O 1
ATOM 1291 N N . PHE A 1 166 ? -6.266 28.953 12.734 1 98.69 166 PHE A N 1
ATOM 1292 C CA . PHE A 1 166 ? -5.691 28.109 13.773 1 98.69 166 PHE A CA 1
ATOM 1293 C C . PHE A 1 166 ? -4.176 28.266 13.82 1 98.69 166 PHE A C 1
ATOM 1295 O O . PHE A 1 166 ? -3.59 28.953 12.977 1 98.69 166 PHE A O 1
ATOM 1302 N N . ILE A 1 167 ? -3.518 27.734 14.859 1 98.81 167 ILE A N 1
ATOM 1303 C CA . ILE A 1 167 ? -2.062 27.703 14.93 1 98.81 167 ILE A CA 1
ATOM 1304 C C . ILE A 1 167 ? -1.564 26.297 14.57 1 98.81 167 ILE A C 1
ATOM 1306 O O . ILE A 1 167 ? -1.784 25.344 15.32 1 98.81 167 ILE A O 1
ATOM 1310 N N . GLY A 1 168 ? -0.877 26.234 13.422 1 97.88 168 GLY A N 1
ATOM 1311 C CA . GLY A 1 168 ? -0.353 24.922 13.039 1 97.88 168 GLY A CA 1
ATOM 1312 C C . GLY A 1 168 ? -0.034 24.828 11.555 1 97.88 168 GLY A C 1
ATOM 1313 O O . GLY A 1 168 ? -0.415 25.688 10.773 1 97.88 168 GLY A O 1
ATOM 1314 N N . GLU A 1 169 ? 0.711 23.859 11.109 1 97.81 169 GLU A N 1
ATOM 1315 C CA . GLU A 1 169 ? 1.23 22.891 12.07 1 97.81 169 GLU A CA 1
ATOM 1316 C C . GLU A 1 169 ? 2.523 23.391 12.711 1 97.81 169 GLU A C 1
ATOM 1318 O O . GLU A 1 169 ? 3.365 24 12.039 1 97.81 169 GLU A O 1
ATOM 1323 N N . VAL A 1 170 ? 2.604 23.281 13.992 1 98.94 170 VAL A N 1
ATOM 1324 C CA . VAL A 1 170 ? 3.824 23.562 14.742 1 98.94 170 VAL A CA 1
ATOM 1325 C C . VAL A 1 170 ? 4.641 22.281 14.891 1 98.94 170 VAL A C 1
ATOM 1327 O O . VAL A 1 170 ? 4.164 21.297 15.453 1 98.94 170 VAL A O 1
ATOM 1330 N N . ALA A 1 171 ? 5.895 22.344 14.367 1 98.81 171 ALA A N 1
ATOM 1331 C CA . ALA A 1 171 ? 6.629 21.078 14.242 1 98.81 171 ALA A CA 1
ATOM 1332 C C . ALA A 1 171 ? 7.871 21.078 15.125 1 98.81 171 ALA A C 1
ATOM 1334 O O . ALA A 1 171 ? 8.391 22.141 15.477 1 98.81 171 ALA A O 1
ATOM 1335 N N . SER A 1 172 ? 8.312 19.922 15.508 1 98.69 172 SER A N 1
ATOM 1336 C CA . SER A 1 172 ? 9.562 19.781 16.25 1 98.69 172 SER A CA 1
ATOM 1337 C C . SER A 1 172 ? 10.281 18.484 15.875 1 98.69 172 SER A C 1
ATOM 1339 O O . SER A 1 172 ? 9.648 17.5 15.508 1 98.69 172 SER A O 1
ATOM 1341 N N . VAL A 1 173 ? 11.547 18.562 15.875 1 98.38 173 VAL A N 1
ATOM 1342 C CA . VAL A 1 173 ? 12.383 17.375 15.82 1 98.38 173 VAL A CA 1
ATOM 1343 C C . VAL A 1 173 ? 12.5 16.766 17.219 1 98.38 173 VAL A C 1
ATOM 1345 O O . VAL A 1 173 ? 11.844 17.219 18.156 1 98.38 173 VAL A O 1
ATOM 1348 N N . TYR A 1 174 ? 13.289 15.734 17.344 1 98.25 174 TYR A N 1
ATOM 1349 C CA . TYR A 1 174 ? 13.539 15.117 18.656 1 98.25 174 TYR A CA 1
ATOM 1350 C C . TYR A 1 174 ? 15.016 14.797 18.828 1 98.25 174 TYR A C 1
ATOM 1352 O O . TYR A 1 174 ? 15.625 14.148 17.969 1 98.25 174 TYR A O 1
ATOM 1360 N N . PRO A 1 175 ? 15.68 15.156 19.953 1 98.06 175 PRO A N 1
ATOM 1361 C CA . PRO A 1 175 ? 15.164 16.062 20.969 1 98.06 175 PRO A CA 1
ATOM 1362 C C . PRO A 1 175 ? 14.727 17.406 20.406 1 98.06 175 PRO A C 1
ATOM 1364 O O . PRO A 1 175 ? 15.25 17.844 19.375 1 98.06 175 PRO A O 1
ATOM 1367 N N . ILE A 1 176 ? 13.805 18 21.078 1 98.75 176 ILE A N 1
ATOM 1368 C CA . ILE A 1 176 ? 13.164 19.219 20.578 1 98.75 176 ILE A CA 1
ATOM 1369 C C . ILE A 1 176 ? 14.18 20.359 20.562 1 98.75 176 ILE A C 1
ATOM 1371 O O . ILE A 1 176 ? 14.852 20.625 21.562 1 98.75 176 ILE A O 1
ATOM 1375 N N . HIS A 1 177 ? 14.359 21 19.453 1 98.31 177 HIS A N 1
ATOM 1376 C CA . HIS A 1 177 ? 15.25 22.156 19.281 1 98.31 177 HIS A CA 1
ATOM 1377 C C . HIS A 1 177 ? 14.734 23.359 20.047 1 98.31 177 HIS A C 1
ATOM 1379 O O . HIS A 1 177 ? 13.523 23.547 20.203 1 98.31 177 HIS A O 1
ATOM 1385 N N . GLU A 1 178 ? 15.633 24.203 20.531 1 98.12 178 GLU A N 1
ATOM 1386 C CA . GLU A 1 178 ? 15.273 25.359 21.328 1 98.12 178 GLU A CA 1
ATOM 1387 C C . GLU A 1 178 ? 14.281 26.25 20.594 1 98.12 178 GLU A C 1
ATOM 1389 O O . GLU A 1 178 ? 13.305 26.734 21.172 1 98.12 178 GLU A O 1
ATOM 1394 N N . PHE A 1 179 ? 14.555 26.5 19.312 1 98.56 179 PHE A N 1
ATOM 1395 C CA . PHE A 1 179 ? 13.633 27.266 18.484 1 98.56 179 PHE A CA 1
ATOM 1396 C C . PHE A 1 179 ? 12.234 26.656 18.516 1 98.56 179 PHE A C 1
ATOM 1398 O O . PHE A 1 179 ? 11.242 27.391 18.609 1 98.56 179 PHE A O 1
ATOM 1405 N N . GLU A 1 180 ? 12.133 25.391 18.422 1 98.88 180 GLU A N 1
ATOM 1406 C CA . GLU A 1 180 ? 10.859 24.688 18.375 1 98.88 180 GLU A CA 1
ATOM 1407 C C . GLU A 1 180 ? 10.172 24.703 19.734 1 98.88 180 GLU A C 1
ATOM 1409 O O . GLU A 1 180 ? 8.945 24.766 19.812 1 98.88 180 GLU A O 1
ATOM 1414 N N . LYS A 1 181 ? 10.938 24.672 20.828 1 98.75 181 LYS A N 1
ATOM 1415 C CA . LYS A 1 181 ? 10.359 24.875 22.156 1 98.75 181 LYS A CA 1
ATOM 1416 C C . LYS A 1 181 ? 9.688 26.25 22.25 1 98.75 181 LYS A C 1
ATOM 1418 O O . LYS A 1 181 ? 8.602 26.375 22.812 1 98.75 181 LYS A O 1
ATOM 1423 N N . ASN A 1 182 ? 10.391 27.234 21.719 1 98.75 182 ASN A N 1
ATOM 1424 C CA . ASN A 1 182 ? 9.828 28.578 21.703 1 98.75 182 ASN A CA 1
ATOM 1425 C C . ASN A 1 182 ? 8.508 28.609 20.938 1 98.75 182 ASN A C 1
ATOM 1427 O O . ASN A 1 182 ? 7.559 29.281 21.359 1 98.75 182 ASN A O 1
ATOM 1431 N N . SER A 1 183 ? 8.477 27.953 19.797 1 98.88 183 SER A N 1
ATOM 1432 C CA . SER A 1 183 ? 7.262 27.922 19 1 98.88 183 SER A CA 1
ATOM 1433 C C . SER A 1 183 ? 6.113 27.25 19.75 1 98.88 183 SER A C 1
ATOM 1435 O O . SER A 1 183 ? 4.973 27.703 19.688 1 98.88 183 SER A O 1
ATOM 1437 N N . ILE A 1 184 ? 6.406 26.125 20.422 1 98.94 184 ILE A N 1
ATOM 1438 C CA . ILE A 1 184 ? 5.395 25.406 21.188 1 98.94 184 ILE A CA 1
ATOM 1439 C C . ILE A 1 184 ? 4.898 26.281 22.344 1 98.94 184 ILE A C 1
ATOM 1441 O O . ILE A 1 184 ? 3.693 26.359 22.594 1 98.94 184 ILE A O 1
ATOM 1445 N N . LYS A 1 185 ? 5.809 26.922 23.031 1 98.88 185 LYS A N 1
ATOM 1446 C CA . LYS A 1 185 ? 5.445 27.797 24.141 1 98.88 185 LYS A CA 1
ATOM 1447 C C . LYS A 1 185 ? 4.582 28.969 23.656 1 98.88 185 LYS A C 1
ATOM 1449 O O . LYS A 1 185 ? 3.557 29.281 24.266 1 98.88 185 LYS A O 1
ATOM 1454 N N . ALA A 1 186 ? 5.012 29.625 22.562 1 98.88 186 ALA A N 1
ATOM 1455 C CA . ALA A 1 186 ? 4.23 30.719 21.984 1 98.88 186 ALA A CA 1
ATOM 1456 C C . ALA A 1 186 ? 2.826 30.25 21.609 1 98.88 186 ALA A C 1
ATOM 1458 O O . ALA A 1 186 ? 1.849 30.969 21.828 1 98.88 186 ALA A O 1
ATOM 1459 N N . THR A 1 187 ? 2.738 29.062 21.062 1 98.88 187 THR A N 1
ATOM 1460 C CA . THR A 1 187 ? 1.458 28.484 20.688 1 98.88 187 THR A CA 1
ATOM 1461 C C . THR A 1 187 ? 0.549 28.328 21.906 1 98.88 187 THR A C 1
ATOM 1463 O O . THR A 1 187 ? -0.626 28.703 21.859 1 98.88 187 THR A O 1
ATOM 1466 N N . GLY A 1 188 ? 1.113 27.75 22.984 1 98.75 188 GLY A N 1
ATOM 1467 C CA . GLY A 1 188 ? 0.332 27.578 24.203 1 98.75 188 GLY A CA 1
ATOM 1468 C C . GLY A 1 188 ? -0.165 28.891 24.766 1 98.75 188 GLY A C 1
ATOM 1469 O O . GLY A 1 188 ? -1.332 29.016 25.156 1 98.75 188 GLY A O 1
ATOM 1470 N N . GLU A 1 189 ? 0.702 29.891 24.797 1 98.25 189 GLU A N 1
ATOM 1471 C CA . GLU A 1 189 ? 0.369 31.203 25.359 1 98.25 189 GLU A CA 1
ATOM 1472 C C . GLU A 1 189 ? -0.762 31.859 24.562 1 98.25 189 GLU A C 1
ATOM 1474 O O . GLU A 1 189 ? -1.692 32.406 25.156 1 98.25 189 GLU A O 1
ATOM 1479 N N . ILE A 1 190 ? -0.678 31.75 23.281 1 97.81 190 ILE A N 1
ATOM 1480 C CA . ILE A 1 190 ? -1.644 32.438 22.422 1 97.81 190 ILE A CA 1
ATOM 1481 C C . ILE A 1 190 ? -2.967 31.688 22.422 1 97.81 190 ILE A C 1
ATOM 1483 O O . ILE A 1 190 ? -4.039 32.281 22.422 1 97.81 190 ILE A O 1
ATOM 1487 N N . GLN A 1 191 ? -2.873 30.391 22.375 1 98.12 191 GLN A N 1
ATOM 1488 C CA . GLN A 1 191 ? -4.086 29.578 22.422 1 98.12 191 GLN A CA 1
ATOM 1489 C C . GLN A 1 191 ? -4.891 29.859 23.688 1 98.12 191 GLN A C 1
ATOM 1491 O O . GLN A 1 191 ? -6.121 29.938 23.641 1 98.12 191 GLN A O 1
ATOM 1496 N N . GLU A 1 192 ? -4.273 30.016 24.781 1 96.81 192 GLU A N 1
ATOM 1497 C CA . GLU A 1 192 ? -4.945 30.328 26.047 1 96.81 192 GLU A CA 1
ATOM 1498 C C . GLU A 1 192 ? -5.781 31.594 25.922 1 96.81 192 GLU A C 1
ATOM 1500 O O . GLU A 1 192 ? -6.895 31.672 26.453 1 96.81 192 GLU A O 1
ATOM 1505 N N . VAL A 1 193 ? -5.281 32.5 25.219 1 96.38 193 VAL A N 1
ATOM 1506 C CA . VAL A 1 193 ? -5.902 33.844 25.109 1 96.38 193 VAL A CA 1
ATOM 1507 C C . VAL A 1 193 ? -6.996 33.812 24.047 1 96.38 193 VAL A C 1
ATOM 1509 O O . VAL A 1 193 ? -8.109 34.281 24.281 1 96.38 193 VAL A O 1
ATOM 1512 N N . LEU A 1 194 ? -6.727 33.219 22.875 1 96.75 194 LEU A N 1
ATOM 1513 C CA . LEU A 1 194 ? -7.605 33.344 21.719 1 96.75 194 LEU A CA 1
ATOM 1514 C C . LEU A 1 194 ? -8.594 32.188 21.672 1 96.75 194 LEU A C 1
ATOM 1516 O O . LEU A 1 194 ? -9.656 32.281 21.047 1 96.75 194 LEU A O 1
ATOM 1520 N N . GLY A 1 195 ? -8.133 31.031 22.188 1 97.88 195 GLY A N 1
ATOM 1521 C CA . GLY A 1 195 ? -9 29.875 22.203 1 97.88 195 GLY A CA 1
ATOM 1522 C C . GLY A 1 195 ? -9.062 29.156 20.875 1 97.88 195 GLY A C 1
ATOM 1523 O O . GLY A 1 195 ? -9.93 28.297 20.672 1 97.88 195 GLY A O 1
ATOM 1524 N N . CYS A 1 196 ? -8.242 29.5 19.922 1 98.19 196 CYS A N 1
ATOM 1525 C CA . CYS A 1 196 ? -8.258 28.906 18.594 1 98.19 196 CYS A CA 1
ATOM 1526 C C . CYS A 1 196 ? -7.707 27.484 18.625 1 98.19 196 CYS A C 1
ATOM 1528 O O . CYS A 1 196 ? -7.152 27.047 19.641 1 98.19 196 CYS A O 1
ATOM 1530 N N . GLY A 1 197 ? -7.941 26.656 17.578 1 98.69 197 GLY A N 1
ATOM 1531 C CA . GLY A 1 197 ? -7.363 25.328 17.453 1 98.69 197 GLY A CA 1
ATOM 1532 C C . GLY A 1 197 ? -5.863 25.359 17.234 1 98.69 197 GLY A C 1
ATOM 1533 O O . GLY A 1 197 ? -5.316 26.328 16.734 1 98.69 197 GLY A O 1
ATOM 1534 N N . VAL A 1 198 ? -5.242 24.266 17.625 1 98.88 198 VAL A N 1
ATOM 1535 C CA . VAL A 1 198 ? -3.801 24.094 17.469 1 98.88 198 VAL A CA 1
ATOM 1536 C C . VAL A 1 198 ? -3.504 22.703 16.891 1 98.88 198 VAL A C 1
ATOM 1538 O O . VAL A 1 198 ? -4.207 21.734 17.188 1 98.88 198 VAL A O 1
ATOM 1541 N N . SER A 1 199 ? -2.533 22.609 15.992 1 98.88 199 SER A N 1
ATOM 1542 C CA . SER A 1 199 ? -2.074 21.328 15.461 1 98.88 199 SER A CA 1
ATOM 1543 C C . SER A 1 199 ? -0.561 21.203 15.586 1 98.88 199 SER A C 1
ATOM 1545 O O . SER A 1 199 ? 0.181 22.125 15.242 1 98.88 199 SER A O 1
ATOM 1547 N N . PHE A 1 200 ? -0.121 20.062 16.125 1 98.94 200 PHE A N 1
ATOM 1548 C CA . PHE A 1 200 ? 1.306 19.812 16.297 1 98.94 200 PHE A CA 1
ATOM 1549 C C . PHE A 1 200 ? 1.767 18.688 15.383 1 98.94 200 PHE A C 1
ATOM 1551 O O . PHE A 1 200 ? 1.028 17.719 15.156 1 98.94 200 PHE A O 1
ATOM 1558 N N . HIS A 1 201 ? 2.91 18.844 14.82 1 98.81 201 HIS A N 1
ATOM 1559 C CA . HIS A 1 201 ? 3.635 17.828 14.055 1 98.81 201 HIS A CA 1
ATOM 1560 C C . HIS A 1 201 ? 4.789 17.25 14.867 1 98.81 201 HIS A C 1
ATOM 1562 O O . HIS A 1 201 ? 5.859 17.859 14.961 1 98.81 201 HIS A O 1
ATOM 1568 N N . PRO A 1 202 ? 4.617 16.062 15.438 1 98.81 202 PRO A N 1
ATOM 1569 C CA . PRO A 1 202 ? 5.688 15.453 16.234 1 98.81 202 PRO A CA 1
ATOM 1570 C C . PRO A 1 202 ? 6.746 14.773 15.367 1 98.81 202 PRO A C 1
ATOM 1572 O O . PRO A 1 202 ? 6.457 14.359 14.242 1 98.81 202 PRO A O 1
ATOM 1575 N N . HIS A 1 203 ? 7.996 14.773 15.906 1 98.31 203 HIS A N 1
ATOM 1576 C CA . HIS A 1 203 ? 9 13.867 15.367 1 98.31 203 HIS A CA 1
ATOM 1577 C C . HIS A 1 203 ? 8.516 12.422 15.398 1 98.31 203 HIS A C 1
ATOM 1579 O O . HIS A 1 203 ? 7.426 12.141 15.906 1 98.31 203 HIS A O 1
ATOM 1585 N N . ARG A 1 204 ? 9.305 11.508 14.852 1 97.88 204 ARG A N 1
ATOM 1586 C CA . ARG A 1 204 ? 8.906 10.117 14.711 1 97.88 204 ARG A CA 1
ATOM 1587 C C . ARG A 1 204 ? 9.203 9.328 15.984 1 97.88 204 ARG A C 1
ATOM 1589 O O . ARG A 1 204 ? 8.758 8.188 16.141 1 97.88 204 ARG A O 1
ATOM 1596 N N . ASP A 1 205 ? 9.883 9.961 16.906 1 98.12 205 ASP A N 1
ATOM 1597 C CA . ASP A 1 205 ? 10.117 9.344 18.219 1 98.12 205 ASP A CA 1
ATOM 1598 C C . ASP A 1 205 ? 8.82 9.242 19.016 1 98.12 205 ASP A C 1
ATOM 1600 O O . ASP A 1 205 ? 8.039 10.195 19.062 1 98.12 205 ASP A O 1
ATOM 1604 N N . ALA A 1 206 ? 8.586 8.086 19.672 1 98.12 206 ALA A N 1
ATOM 1605 C CA . ALA A 1 206 ? 7.336 7.812 20.375 1 98.12 206 ALA A CA 1
ATOM 1606 C C . ALA A 1 206 ? 7.148 8.75 21.562 1 98.12 206 ALA A C 1
ATOM 1608 O O . ALA A 1 206 ? 6.023 8.969 22.016 1 98.12 206 ALA A O 1
ATOM 1609 N N . GLN A 1 207 ? 8.188 9.352 22.062 1 98.5 207 GLN A N 1
ATOM 1610 C CA . GLN A 1 207 ? 8.102 10.242 23.203 1 98.5 207 GLN A CA 1
ATOM 1611 C C . GLN A 1 207 ? 7.785 11.672 22.781 1 98.5 207 GLN A C 1
ATOM 1613 O O . GLN A 1 207 ? 7.441 12.516 23.609 1 98.5 207 GLN A O 1
ATOM 1618 N N . ALA A 1 208 ? 7.914 11.953 21.516 1 98.88 208 ALA A N 1
ATOM 1619 C CA . ALA A 1 208 ? 7.805 13.32 21 1 98.88 208 ALA A CA 1
ATOM 1620 C C . ALA A 1 208 ? 6.422 13.898 21.281 1 98.88 208 ALA A C 1
ATOM 1622 O O . ALA A 1 208 ? 6.297 15.016 21.797 1 98.88 208 ALA A O 1
ATOM 1623 N N . PRO A 1 209 ? 5.34 13.102 21.016 1 98.88 209 PRO A N 1
ATOM 1624 C CA . PRO A 1 209 ? 4.012 13.656 21.281 1 98.88 209 PRO A CA 1
ATOM 1625 C C . PRO A 1 209 ? 3.822 14.047 22.75 1 98.88 209 PRO A C 1
ATOM 1627 O O . PRO A 1 209 ? 3.236 15.094 23.031 1 98.88 209 PRO A O 1
ATOM 1630 N N . PHE A 1 210 ? 4.328 13.297 23.641 1 98.88 210 PHE A N 1
ATOM 1631 C CA . PHE A 1 210 ? 4.156 13.539 25.062 1 98.88 210 PHE A CA 1
ATOM 1632 C C . PHE A 1 210 ? 4.941 14.773 25.5 1 98.88 210 PHE A C 1
ATOM 1634 O O . PHE A 1 210 ? 4.445 15.586 26.281 1 98.88 210 PHE A O 1
ATOM 1641 N N . ASP A 1 211 ? 6.16 14.914 24.984 1 98.88 211 ASP A N 1
ATOM 1642 C CA . ASP A 1 211 ? 6.98 16.062 25.312 1 98.88 211 ASP A CA 1
ATOM 1643 C C . ASP A 1 211 ? 6.363 17.359 24.781 1 98.88 211 ASP A C 1
ATOM 1645 O O . ASP A 1 211 ? 6.395 18.391 25.453 1 98.88 211 ASP A O 1
ATOM 1649 N N . ILE A 1 212 ? 5.828 17.266 23.609 1 98.94 212 ILE A N 1
ATOM 1650 C CA . ILE A 1 212 ? 5.156 18.406 23.016 1 98.94 212 ILE A CA 1
ATOM 1651 C C . ILE A 1 212 ? 3.973 18.828 23.891 1 98.94 212 ILE A C 1
ATOM 1653 O O . ILE A 1 212 ? 3.818 20 24.234 1 98.94 212 ILE A O 1
ATOM 1657 N N . MET A 1 213 ? 3.125 17.859 24.297 1 98.94 213 MET A N 1
ATOM 1658 C CA . MET A 1 213 ? 1.96 18.141 25.125 1 98.94 213 MET A CA 1
ATOM 1659 C C . MET A 1 213 ? 2.381 18.766 26.453 1 98.94 213 MET A C 1
ATOM 166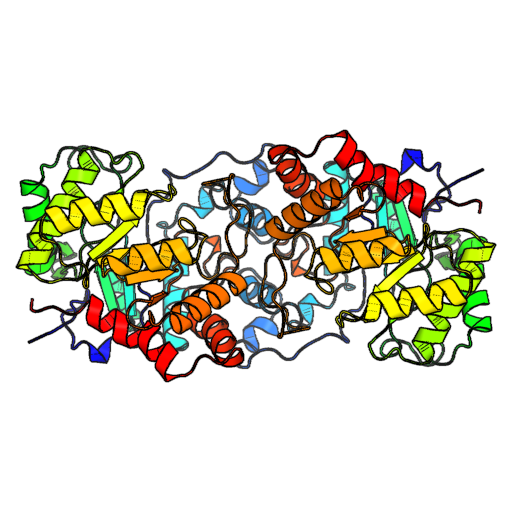1 O O . MET A 1 213 ? 1.734 19.703 26.938 1 98.94 213 MET A O 1
ATOM 1665 N N . ARG A 1 214 ? 3.451 18.25 27 1 98.75 214 ARG A N 1
ATOM 1666 C CA . ARG A 1 214 ? 3.936 18.797 28.266 1 98.75 214 ARG A CA 1
ATOM 1667 C C . ARG A 1 214 ? 4.273 20.281 28.125 1 98.75 214 ARG A C 1
ATOM 1669 O O . ARG A 1 214 ? 3.811 21.109 28.906 1 98.75 214 ARG A O 1
ATOM 1676 N N . LEU A 1 215 ? 5.074 20.625 27.141 1 98.88 215 LEU A N 1
ATOM 1677 C CA . LEU A 1 215 ? 5.484 22 26.922 1 98.88 215 LEU A CA 1
ATOM 1678 C C . LEU A 1 215 ? 4.277 22.891 26.641 1 98.88 215 LEU A C 1
ATOM 1680 O O . LEU A 1 215 ? 4.176 24 27.172 1 98.88 215 LEU A O 1
ATOM 1684 N N . TYR A 1 216 ? 3.379 22.422 25.828 1 98.88 216 TYR A N 1
ATOM 1685 C CA . TYR A 1 216 ? 2.182 23.141 25.422 1 98.88 216 TYR A CA 1
ATOM 1686 C C . TYR A 1 216 ? 1.291 23.438 26.625 1 98.88 216 TYR A C 1
ATOM 1688 O O . TYR A 1 216 ? 0.846 24.578 26.812 1 98.88 216 TYR A O 1
ATOM 1696 N N . LEU A 1 217 ? 1.05 22.391 27.438 1 98.88 217 LEU A N 1
ATOM 1697 C CA . LEU A 1 217 ? 0.19 22.531 28.609 1 98.88 217 LEU A CA 1
ATOM 1698 C C . LEU A 1 217 ? 0.835 23.438 29.656 1 98.88 217 LEU A C 1
ATOM 1700 O O . LEU A 1 217 ? 0.156 24.266 30.281 1 98.88 217 LEU A O 1
ATOM 1704 N N . GLU A 1 218 ? 2.113 23.344 29.812 1 98.75 218 GLU A N 1
ATOM 1705 C CA . GLU A 1 218 ? 2.844 24.188 30.75 1 98.75 218 GLU A CA 1
ATOM 1706 C C . GLU A 1 218 ? 2.754 25.656 30.359 1 98.75 218 GLU A C 1
ATOM 1708 O O . GLU A 1 218 ? 2.758 26.531 31.219 1 98.75 218 GLU A O 1
ATOM 1713 N N . ALA A 1 219 ? 2.633 25.906 29.109 1 98.69 219 ALA A N 1
ATOM 1714 C CA . ALA A 1 219 ? 2.566 27.281 28.594 1 98.69 219 ALA A CA 1
ATOM 1715 C C . ALA A 1 219 ? 1.149 27.828 28.688 1 98.69 219 ALA A C 1
ATOM 1717 O O . ALA A 1 219 ? 0.919 29.016 28.422 1 98.69 219 ALA A O 1
ATOM 1718 N N . GLY A 1 220 ? 0.176 26.969 29.031 1 98.44 220 GLY A N 1
ATOM 1719 C CA . GLY A 1 220 ? -1.188 27.438 29.25 1 98.44 220 GLY A CA 1
ATOM 1720 C C . GLY A 1 220 ? -2.158 26.922 28.203 1 98.44 220 GLY A C 1
ATOM 1721 O O . GLY A 1 220 ? -3.361 27.188 28.281 1 98.44 220 GLY A O 1
ATOM 1722 N N . GLY A 1 221 ? -1.693 26.156 27.234 1 98.69 221 GLY A N 1
ATOM 1723 C CA . GLY A 1 221 ? -2.549 25.656 26.156 1 98.69 221 GLY A CA 1
ATOM 1724 C C . GLY A 1 221 ? -3.619 24.703 26.656 1 98.69 221 GLY A C 1
ATOM 1725 O O . GLY A 1 221 ? -3.389 23.922 27.578 1 98.69 221 GLY A O 1
ATOM 1726 N N . ARG A 1 222 ? -4.746 24.766 26.047 1 98.44 222 ARG A N 1
ATOM 1727 C CA . ARG A 1 222 ? -5.852 23.875 26.391 1 98.44 222 ARG A CA 1
ATOM 1728 C C . ARG A 1 222 ? -5.758 22.578 25.594 1 98.44 222 ARG A C 1
ATOM 1730 O O . ARG A 1 222 ? -5.766 22.578 24.359 1 98.44 222 ARG A O 1
ATOM 1737 N N . ALA A 1 223 ? -5.758 21.516 26.25 1 98.5 223 ALA A N 1
ATOM 1738 C CA . ALA A 1 223 ? -5.551 20.203 25.641 1 98.5 223 ALA A CA 1
ATOM 1739 C C . ALA A 1 223 ? -6.641 19.906 24.609 1 98.5 223 ALA A C 1
ATOM 1741 O O . ALA A 1 223 ? -6.367 19.312 23.562 1 98.5 223 ALA A O 1
ATOM 1742 N N . GLN A 1 224 ? -7.848 20.297 24.875 1 97.81 224 GLN A N 1
ATOM 1743 C CA . GLN A 1 224 ? -8.992 19.938 24.047 1 97.81 224 GLN A CA 1
ATOM 1744 C C . GLN A 1 224 ? -9.008 20.734 22.75 1 97.81 224 GLN A C 1
ATOM 1746 O O . GLN A 1 224 ? -9.844 20.5 21.875 1 97.81 224 GLN A O 1
ATOM 1751 N N . LYS A 1 225 ? -8.055 21.672 22.609 1 98.56 225 LYS A N 1
ATOM 1752 C CA . LYS A 1 225 ? -7.918 22.453 21.391 1 98.56 225 LYS A CA 1
ATOM 1753 C C . LYS A 1 225 ? -6.668 22.062 20.609 1 98.56 225 LYS A C 1
ATOM 1755 O O . LYS A 1 225 ? -6.301 22.719 19.641 1 98.56 225 LYS A O 1
ATOM 1760 N N . CYS A 1 226 ? -6.094 20.984 21.078 1 98.81 226 CYS A N 1
ATOM 1761 C CA . CYS A 1 226 ? -4.836 20.531 20.484 1 98.81 226 CYS A CA 1
ATOM 1762 C C . CYS A 1 226 ? -5.035 19.266 19.672 1 98.81 226 CYS A C 1
ATOM 1764 O O . CYS A 1 226 ? -5.629 18.297 20.141 1 98.81 226 CYS A O 1
ATOM 1766 N N . VAL A 1 227 ? -4.594 19.312 18.453 1 98.94 227 VAL A N 1
ATOM 1767 C CA . VAL A 1 227 ? -4.5 18.125 17.609 1 98.94 227 VAL A CA 1
ATOM 1768 C C . VAL A 1 227 ? -3.055 17.625 17.578 1 98.94 227 VAL A C 1
ATOM 1770 O O . VAL A 1 227 ? -2.139 18.406 17.266 1 98.94 227 VAL A O 1
ATOM 1773 N N . MET A 1 228 ? -2.811 16.406 18 1 98.94 228 MET A N 1
ATOM 1774 C CA . MET A 1 228 ? -1.539 15.727 17.75 1 98.94 228 MET A CA 1
ATOM 1775 C C . MET A 1 228 ? -1.595 14.914 16.453 1 98.94 228 MET A C 1
ATOM 1777 O O . MET A 1 228 ? -2.297 13.906 16.391 1 98.94 228 MET A O 1
ATOM 1781 N N . SER A 1 229 ? -0.848 15.359 15.445 1 98.81 229 SER A N 1
ATOM 1782 C CA . SER A 1 229 ? -0.919 14.773 14.109 1 98.81 229 SER A CA 1
ATOM 1783 C C . SER A 1 229 ? 0.063 13.617 13.961 1 98.81 229 SER A C 1
ATOM 1785 O O . SER A 1 229 ? 0.897 13.391 14.836 1 98.81 229 SER A O 1
ATOM 1787 N N . HIS A 1 230 ? -0.065 12.836 12.883 1 98.75 230 HIS A N 1
ATOM 1788 C CA . HIS A 1 230 ? 0.893 11.844 12.406 1 98.75 230 HIS A CA 1
ATOM 1789 C C . HIS A 1 230 ? 1.059 10.711 13.414 1 98.75 230 HIS A C 1
ATOM 1791 O O . HIS A 1 230 ? 2.146 10.141 13.547 1 98.75 230 HIS A O 1
ATOM 1797 N N . LEU A 1 231 ? 0.035 10.438 14.125 1 98.81 231 LEU A N 1
ATOM 1798 C CA . LEU A 1 231 ? 0.163 9.398 15.141 1 98.81 231 LEU A CA 1
ATOM 1799 C C . LEU A 1 231 ? 0.275 8.023 14.492 1 98.81 231 LEU A C 1
ATOM 1801 O O . LEU A 1 231 ? 0.867 7.105 15.07 1 98.81 231 LEU A O 1
ATOM 1805 N N . ASP A 1 232 ? -0.205 7.84 13.281 1 97.94 232 ASP A N 1
ATOM 1806 C CA . ASP A 1 232 ? -0.182 6.551 12.594 1 97.94 232 ASP A CA 1
ATOM 1807 C C . ASP A 1 232 ? 1.222 6.223 12.094 1 97.94 232 ASP A C 1
ATOM 1809 O O . ASP A 1 232 ? 1.461 5.129 11.57 1 97.94 232 ASP A O 1
ATOM 1813 N N . ARG A 1 233 ? 2.191 7.133 12.242 1 98.38 233 ARG A N 1
ATOM 1814 C CA . ARG A 1 233 ? 3.578 6.789 11.945 1 98.38 233 ARG A CA 1
ATOM 1815 C C . ARG A 1 233 ? 4.469 7 13.172 1 98.38 233 ARG A C 1
ATOM 1817 O O . ARG A 1 233 ? 5.695 6.93 13.07 1 98.38 233 ARG A O 1
ATOM 1824 N N . THR A 1 234 ? 3.854 7.309 14.344 1 98.56 234 THR A N 1
ATOM 1825 C CA . THR A 1 234 ? 4.629 7.66 15.531 1 98.56 234 THR A CA 1
ATOM 1826 C C . THR A 1 234 ? 4.332 6.699 16.672 1 98.56 234 THR A C 1
ATOM 1828 O O . THR A 1 234 ? 5.242 6.289 17.406 1 98.56 234 THR A O 1
ATOM 1831 N N . LEU A 1 235 ? 3.061 6.41 16.891 1 98.56 235 LEU A N 1
ATOM 1832 C CA . LEU A 1 235 ? 2.615 5.512 17.938 1 98.56 235 LEU A CA 1
ATOM 1833 C C . LEU A 1 235 ? 1.91 4.293 17.359 1 98.56 235 LEU A C 1
ATOM 1835 O O . LEU A 1 235 ? 0.802 4.402 16.828 1 98.56 235 LEU A O 1
ATOM 1839 N N . PHE A 1 236 ? 2.457 3.109 17.578 1 97 236 PHE A N 1
ATOM 1840 C CA . PHE A 1 236 ? 1.98 1.923 16.875 1 97 236 PHE A CA 1
ATOM 1841 C C . PHE A 1 236 ? 1.215 1.005 17.812 1 97 236 PHE A C 1
ATOM 1843 O O . PHE A 1 236 ? 0.62 0.016 17.391 1 97 236 PHE A O 1
ATOM 1850 N N . LYS A 1 237 ? 1.255 1.305 19.141 1 96.88 237 LYS A N 1
ATOM 1851 C CA . LYS A 1 237 ? 0.493 0.537 20.125 1 96.88 237 LYS A CA 1
ATOM 1852 C C . LYS A 1 237 ? -0.724 1.319 20.609 1 96.88 237 LYS A C 1
ATOM 1854 O O . LYS A 1 237 ? -0.611 2.496 20.969 1 96.88 237 LYS A O 1
ATOM 1859 N N . ILE A 1 238 ? -1.886 0.668 20.641 1 98.19 238 ILE A N 1
ATOM 1860 C CA . ILE A 1 238 ? -3.137 1.291 21.062 1 98.19 238 ILE A CA 1
ATOM 1861 C C . ILE A 1 238 ? -2.986 1.854 22.469 1 98.19 238 ILE A C 1
ATOM 1863 O O . ILE A 1 238 ? -3.512 2.926 22.781 1 98.19 238 ILE A O 1
ATOM 1867 N N . GLU A 1 239 ? -2.242 1.173 23.281 1 98.06 239 GLU A N 1
ATOM 1868 C CA . GLU A 1 239 ? -2.051 1.593 24.672 1 98.06 239 GLU A CA 1
ATOM 1869 C C . GLU A 1 239 ? -1.377 2.961 24.734 1 98.06 239 GLU A C 1
ATOM 1871 O O . GLU A 1 239 ? -1.689 3.766 25.625 1 98.06 239 GLU A O 1
ATOM 1876 N N . GLN A 1 240 ? -0.462 3.199 23.844 1 98.5 240 GLN A N 1
ATOM 1877 C CA . GLN A 1 240 ? 0.22 4.488 23.797 1 98.5 240 GLN A CA 1
ATOM 1878 C C . GLN A 1 240 ? -0.739 5.602 23.391 1 98.5 240 GLN A C 1
ATOM 1880 O O . GLN A 1 240 ? -0.651 6.723 23.906 1 98.5 240 GLN A O 1
ATOM 1885 N N . LEU A 1 241 ? -1.616 5.289 22.484 1 98.75 241 LEU A N 1
ATOM 1886 C CA . LEU A 1 241 ? -2.613 6.258 22.031 1 98.75 241 LEU A CA 1
ATOM 1887 C C . LEU A 1 241 ? -3.598 6.582 23.156 1 98.75 241 LEU A C 1
ATOM 1889 O O . LEU A 1 241 ? -3.965 7.742 23.344 1 98.75 241 LEU A O 1
ATOM 1893 N N . VAL A 1 242 ? -4.016 5.578 23.859 1 98.38 242 VAL A N 1
ATOM 1894 C CA . VAL A 1 242 ? -4.914 5.773 25 1 98.38 242 VAL A CA 1
ATOM 1895 C C . VAL A 1 242 ? -4.238 6.641 26.047 1 98.38 242 VAL A C 1
ATOM 1897 O O . VAL A 1 242 ? -4.848 7.566 26.594 1 98.38 242 VAL A O 1
ATOM 1900 N N . GLU A 1 243 ? -2.963 6.312 26.297 1 98.5 243 GLU A N 1
ATOM 1901 C CA . GLU A 1 243 ? -2.201 7.109 27.266 1 98.5 243 GLU A CA 1
ATOM 1902 C C . GLU A 1 243 ? -2.135 8.57 26.828 1 98.5 243 GLU A C 1
ATOM 1904 O O . GLU A 1 243 ? -2.344 9.477 27.641 1 98.5 243 GLU A O 1
ATOM 1909 N N . LEU A 1 244 ? -1.854 8.828 25.594 1 98.81 244 LEU A N 1
ATOM 1910 C CA . LEU A 1 244 ? -1.782 10.188 25.078 1 98.81 244 LEU A CA 1
ATOM 1911 C C . LEU A 1 244 ? -3.135 10.883 25.188 1 98.81 244 LEU A C 1
ATOM 1913 O O . LEU A 1 244 ? -3.205 12.07 25.516 1 98.81 244 LEU A O 1
ATOM 1917 N N . SER A 1 245 ? -4.172 10.172 24.891 1 97.94 245 SER A N 1
ATOM 1918 C CA . SER A 1 245 ? -5.52 10.734 24.922 1 97.94 245 SER A CA 1
ATOM 1919 C C . SER A 1 245 ? -5.895 11.219 26.312 1 97.94 245 SER A C 1
ATOM 1921 O O . SER A 1 245 ? -6.715 12.125 26.469 1 97.94 245 SER A O 1
ATOM 1923 N N . GLU A 1 246 ? -5.32 10.633 27.312 1 98.06 246 GLU A N 1
ATOM 1924 C CA . GLU A 1 246 ? -5.59 11.031 28.688 1 98.06 246 GLU A CA 1
ATOM 1925 C C . GLU A 1 246 ? -5.148 12.469 28.953 1 98.06 246 GLU A C 1
ATOM 1927 O O . GLU A 1 246 ? -5.629 13.109 29.891 1 98.06 246 GLU A O 1
ATOM 1932 N N . LEU A 1 247 ? -4.297 12.93 28.109 1 98.31 247 LEU A N 1
ATOM 1933 C CA . LEU A 1 247 ? -3.869 14.32 28.234 1 98.31 247 LEU A CA 1
ATOM 1934 C C . LEU A 1 247 ? -4.922 15.273 27.672 1 98.31 247 LEU A C 1
ATOM 1936 O O . LEU A 1 247 ? -4.875 16.469 27.938 1 98.31 247 LEU A O 1
ATOM 1940 N N . GLY A 1 248 ? -5.82 14.766 26.875 1 98.12 248 GLY A N 1
ATOM 1941 C CA . GLY A 1 248 ? -6.992 15.539 26.5 1 98.12 248 GLY A CA 1
ATOM 1942 C C . GLY A 1 248 ? -6.957 16.016 25.047 1 98.12 248 GLY A C 1
ATOM 1943 O O . GLY A 1 248 ? -7.922 16.594 24.562 1 98.12 248 GLY A O 1
ATOM 1944 N N . CYS A 1 249 ? -5.898 15.727 24.297 1 98.75 249 CYS A N 1
ATOM 1945 C CA . CYS A 1 249 ? -5.77 16.234 22.938 1 98.75 249 CYS A CA 1
ATOM 1946 C C . CYS A 1 249 ? -6.496 15.336 21.938 1 98.75 249 CYS A C 1
ATOM 1948 O O . CYS A 1 249 ? -6.891 14.219 22.281 1 98.75 249 CYS A O 1
ATOM 1950 N N . TYR A 1 250 ? -6.75 15.836 20.75 1 98.88 250 TYR A N 1
ATOM 1951 C CA . TYR A 1 250 ? -7.223 15.031 19.625 1 98.88 250 TYR A CA 1
ATOM 1952 C C . TYR A 1 250 ? -6.113 14.125 19.109 1 98.88 250 TYR A C 1
ATOM 1954 O O . TYR A 1 250 ? -4.953 14.539 19.031 1 98.88 250 TYR A O 1
ATOM 1962 N N . LEU A 1 251 ? -6.492 12.93 18.797 1 98.94 251 LEU A N 1
ATOM 1963 C CA . LEU A 1 251 ? -5.621 11.969 18.141 1 98.94 251 LEU A CA 1
ATOM 1964 C C . LEU A 1 251 ? -5.887 11.945 16.625 1 98.94 251 LEU A C 1
ATOM 1966 O O . LEU A 1 251 ? -7.004 11.656 16.203 1 98.94 251 LEU A O 1
ATOM 1970 N N . GLN A 1 252 ? -4.805 12.203 15.875 1 98.94 252 GLN A N 1
ATOM 1971 C CA . GLN A 1 252 ? -5.066 12.32 14.445 1 98.94 252 GLN A CA 1
ATOM 1972 C C . GLN A 1 252 ? -4.309 11.25 13.656 1 98.94 252 GLN A C 1
ATOM 1974 O O . GLN A 1 252 ? -3.088 11.133 13.781 1 98.94 252 GLN A O 1
ATOM 1979 N N . TYR A 1 253 ? -5.043 10.461 12.945 1 98.81 253 TYR A N 1
ATOM 1980 C CA . TYR A 1 253 ? -4.523 9.68 11.828 1 98.81 253 TYR A CA 1
ATOM 1981 C C . TYR A 1 253 ? -4.652 10.453 10.516 1 98.81 253 TYR A C 1
ATOM 1983 O O . TYR A 1 253 ? -5.762 10.703 10.047 1 98.81 253 TYR A O 1
ATOM 1991 N N . ASP A 1 254 ? -3.506 10.797 9.953 1 98.88 254 ASP A N 1
ATOM 1992 C CA . ASP A 1 254 ? -3.613 11.695 8.82 1 98.88 254 ASP A CA 1
ATOM 1993 C C . ASP A 1 254 ? -2.748 11.219 7.652 1 98.88 254 ASP A C 1
ATOM 1995 O O . ASP A 1 254 ? -2.293 12.023 6.84 1 98.88 254 ASP A O 1
ATOM 1999 N N . LEU A 1 255 ? -2.547 9.906 7.57 1 98.75 255 LEU A N 1
ATOM 2000 C CA . LEU A 1 255 ? -1.757 9.383 6.461 1 98.75 255 LEU A CA 1
ATOM 2001 C C . LEU A 1 255 ? -2.547 8.344 5.672 1 98.75 255 LEU A C 1
ATOM 2003 O O . LEU A 1 255 ? -1.967 7.422 5.094 1 98.75 255 LEU A O 1
ATOM 2007 N N . PHE A 1 256 ? -3.887 8.461 5.719 1 98.88 256 PHE A N 1
ATOM 2008 C CA . PHE A 1 256 ? -4.699 7.598 4.875 1 98.88 256 PHE A CA 1
ATOM 2009 C C . PHE A 1 256 ? -4.277 7.711 3.416 1 98.88 256 PHE A C 1
ATOM 2011 O O . PHE A 1 256 ? -3.969 8.805 2.936 1 98.88 256 PHE A O 1
ATOM 2018 N N . GLY A 1 257 ? -4.332 6.633 2.719 1 98.56 257 GLY A N 1
ATOM 2019 C CA . GLY A 1 257 ? -3.932 6.586 1.322 1 98.56 257 GLY A CA 1
ATOM 2020 C C . GLY A 1 257 ? -2.494 6.141 1.129 1 98.56 257 GLY A C 1
ATOM 2021 O O . GLY A 1 257 ? -2.098 5.77 0.022 1 98.56 257 GLY A O 1
ATOM 2022 N N . THR A 1 258 ? -1.68 6.195 2.209 1 98.06 258 THR A N 1
ATOM 2023 C CA . THR A 1 258 ? -0.302 5.723 2.123 1 98.06 258 THR A CA 1
ATOM 2024 C C . THR A 1 258 ? -0.246 4.199 2.215 1 98.06 258 THR A C 1
ATOM 2026 O O . THR A 1 258 ? -0.117 3.641 3.307 1 98.06 258 THR A O 1
ATOM 2029 N N . GLU A 1 259 ? -0.323 3.578 1.111 1 97 259 GLU A N 1
ATOM 2030 C CA . GLU A 1 259 ? -0.226 2.125 1.005 1 97 259 GLU A CA 1
ATOM 2031 C C . GLU A 1 259 ? 1.145 1.699 0.487 1 97 259 GLU A C 1
ATOM 2033 O O . GLU A 1 259 ? 1.248 1.083 -0.576 1 97 259 GLU A O 1
ATOM 2038 N N . CYS A 1 260 ? 2.133 2.102 1.044 1 97.62 260 CYS A N 1
ATOM 2039 C CA . CYS A 1 260 ? 3.543 1.756 0.902 1 97.62 260 CYS A CA 1
ATOM 2040 C C . CYS A 1 260 ? 4.188 1.523 2.264 1 97.62 260 CYS A C 1
ATOM 2042 O O . CYS A 1 260 ? 4.438 2.475 3.008 1 97.62 260 CYS A O 1
ATOM 2044 N N . SER A 1 261 ? 4.48 0.275 2.566 1 98.31 261 SER A N 1
ATOM 2045 C CA . SER A 1 261 ? 4.922 -0.072 3.914 1 98.31 261 SER A CA 1
ATOM 2046 C C . SER A 1 261 ? 6.355 0.385 4.164 1 98.31 261 SER A C 1
ATOM 2048 O O . SER A 1 261 ? 6.746 0.611 5.309 1 98.31 261 SER A O 1
ATOM 2050 N N . TYR A 1 262 ? 7.148 0.509 3.109 1 97.81 262 TYR A N 1
ATOM 2051 C CA . TYR A 1 262 ? 8.5 1.028 3.301 1 97.81 262 TYR A CA 1
ATOM 2052 C C . TYR A 1 262 ? 8.469 2.521 3.6 1 97.81 262 TYR A C 1
ATOM 2054 O O . TYR A 1 262 ? 8.031 3.32 2.77 1 97.81 262 TYR A O 1
ATOM 2062 N N . TYR A 1 263 ? 8.938 2.865 4.801 1 97.12 263 TYR A N 1
ATOM 2063 C CA . TYR A 1 263 ? 8.914 4.258 5.23 1 97.12 263 TYR A CA 1
ATOM 2064 C C . TYR A 1 263 ? 10.312 4.859 5.207 1 97.12 263 TYR A C 1
ATOM 2066 O O . TYR A 1 263 ? 11.055 4.746 6.184 1 97.12 263 TYR A O 1
ATOM 2074 N N . GLN A 1 264 ? 10.68 5.645 4.176 1 96.25 264 GLN A N 1
ATOM 2075 C CA . GLN A 1 264 ? 12.023 6.145 3.906 1 96.25 264 GLN A CA 1
ATOM 2076 C C . GLN A 1 264 ? 12.531 7.02 5.051 1 96.25 264 GLN A C 1
ATOM 2078 O O . GLN A 1 264 ? 13.727 7.062 5.324 1 96.25 264 GLN A O 1
ATOM 2083 N N . LEU A 1 265 ? 11.547 7.648 5.711 1 96.31 265 LEU A N 1
ATOM 2084 C CA . LEU A 1 265 ? 11.938 8.656 6.691 1 96.31 265 LEU A CA 1
ATOM 2085 C C . LEU A 1 265 ? 12.156 8.016 8.062 1 96.31 265 LEU A C 1
ATOM 2087 O O . LEU A 1 265 ? 12.633 8.68 8.992 1 96.31 265 LEU A O 1
ATOM 2091 N N . ASN A 1 266 ? 11.812 6.809 8.25 1 96.19 266 ASN A N 1
ATOM 2092 C CA . ASN A 1 266 ? 12.117 5.961 9.398 1 96.19 266 ASN A CA 1
ATOM 2093 C C . ASN A 1 266 ? 12.109 4.484 9.023 1 96.19 266 ASN A C 1
ATOM 2095 O O . ASN A 1 266 ? 11.094 3.803 9.18 1 96.19 266 ASN A O 1
ATOM 2099 N N . THR A 1 267 ? 13.211 3.951 8.625 1 94.12 267 THR A N 1
ATOM 2100 C CA . THR A 1 267 ? 13.289 2.619 8.031 1 94.12 267 THR A CA 1
ATOM 2101 C C . THR A 1 267 ? 13.164 1.542 9.102 1 94.12 267 THR A C 1
ATOM 2103 O O . THR A 1 267 ? 13.102 0.351 8.789 1 94.12 267 THR A O 1
ATOM 2106 N N . ASN A 1 268 ? 13.062 1.963 10.367 1 93.12 268 ASN A N 1
ATOM 2107 C CA . ASN A 1 268 ? 12.938 1.007 11.461 1 93.12 268 ASN A CA 1
ATOM 2108 C C . ASN A 1 268 ? 11.492 0.577 11.68 1 93.12 268 ASN A C 1
ATOM 2110 O O . ASN A 1 268 ? 11.227 -0.368 12.422 1 93.12 268 ASN A O 1
ATOM 2114 N N . VAL A 1 269 ? 10.578 1.276 11.016 1 95.44 269 VAL A N 1
ATOM 2115 C CA . VAL A 1 269 ? 9.164 0.927 11.164 1 95.44 269 VAL A CA 1
ATOM 2116 C C . VAL A 1 269 ? 8.531 0.73 9.789 1 95.44 269 VAL A C 1
ATOM 2118 O O . VAL A 1 269 ? 9.062 1.202 8.781 1 95.44 269 VAL A O 1
ATOM 2121 N N . ASP A 1 270 ? 7.445 -0.055 9.773 1 97.19 270 ASP A N 1
ATOM 2122 C CA . ASP A 1 270 ? 6.621 -0.138 8.578 1 97.19 270 ASP A CA 1
ATOM 2123 C C . ASP A 1 270 ? 5.41 0.784 8.672 1 97.19 270 ASP A C 1
ATOM 2125 O O . ASP A 1 270 ? 4.719 0.801 9.695 1 97.19 270 ASP A O 1
ATOM 2129 N N . MET A 1 271 ? 5.219 1.58 7.637 1 98.31 271 MET A N 1
ATOM 2130 C CA . MET A 1 271 ? 4.008 2.393 7.551 1 98.31 271 MET A CA 1
ATOM 2131 C C . MET A 1 271 ? 2.762 1.512 7.543 1 98.31 271 MET A C 1
ATOM 2133 O O . MET A 1 271 ? 2.678 0.553 6.773 1 98.31 271 MET A O 1
ATOM 2137 N N . ILE A 1 272 ? 1.819 1.804 8.422 1 98.31 272 ILE A N 1
ATOM 2138 C CA . ILE A 1 272 ? 0.624 0.974 8.508 1 98.31 272 ILE A CA 1
ATOM 2139 C C . ILE A 1 272 ? -0.284 1.249 7.312 1 98.31 272 ILE A C 1
ATOM 2141 O O . ILE A 1 272 ? -0.265 2.346 6.75 1 98.31 272 ILE A O 1
ATOM 2145 N N . SER A 1 273 ? -1.056 0.309 6.902 1 98.44 273 SER A N 1
ATOM 2146 C CA . SER A 1 273 ? -1.962 0.392 5.762 1 98.44 273 SER A CA 1
ATOM 2147 C C . SER A 1 273 ? -3.275 1.065 6.148 1 98.44 273 SER A C 1
ATOM 2149 O O . SER A 1 273 ? -3.518 1.337 7.324 1 98.44 273 SER A O 1
ATOM 2151 N N . ASP A 1 274 ? -4.09 1.39 5.129 1 98.75 274 ASP A N 1
ATOM 2152 C CA . ASP A 1 274 ? -5.418 1.927 5.395 1 98.75 274 ASP A CA 1
ATOM 2153 C C . ASP A 1 274 ? -6.258 0.939 6.203 1 98.75 274 ASP A C 1
ATOM 2155 O O . ASP A 1 274 ? -7.027 1.341 7.082 1 98.75 274 ASP A O 1
ATOM 2159 N N . GLY A 1 275 ? -6.109 -0.354 5.844 1 98.5 275 GLY A N 1
ATOM 2160 C CA . GLY A 1 275 ? -6.809 -1.354 6.633 1 98.5 275 GLY A CA 1
ATOM 2161 C C . GLY A 1 275 ? -6.438 -1.314 8.109 1 98.5 275 GLY A C 1
ATOM 2162 O O . GLY A 1 275 ? -7.316 -1.37 8.969 1 98.5 275 GLY A O 1
ATOM 2163 N N . GLN A 1 276 ? -5.184 -1.192 8.383 1 98.25 276 GLN A N 1
ATOM 2164 C CA . GLN A 1 276 ? -4.707 -1.125 9.766 1 98.25 276 GLN A CA 1
ATOM 2165 C C . GLN A 1 276 ? -5.168 0.164 10.438 1 98.25 276 GLN A C 1
ATOM 2167 O O . GLN A 1 276 ? -5.508 0.162 11.625 1 98.25 276 GLN A O 1
ATOM 2172 N N . ARG A 1 277 ? -5.148 1.265 9.734 1 98.75 277 ARG A N 1
ATOM 2173 C CA . ARG A 1 277 ? -5.633 2.525 10.289 1 98.75 277 ARG A CA 1
ATOM 2174 C C . ARG A 1 277 ? -7.098 2.418 10.703 1 98.75 277 ARG A C 1
ATOM 2176 O O . ARG A 1 277 ? -7.48 2.869 11.781 1 98.75 277 ARG A O 1
ATOM 2183 N N . ILE A 1 278 ? -7.895 1.825 9.812 1 98.62 278 ILE A N 1
ATOM 2184 C CA . ILE A 1 278 ? -9.312 1.635 10.109 1 98.62 278 ILE A CA 1
ATOM 2185 C C . ILE A 1 278 ? -9.461 0.77 11.359 1 98.62 278 ILE A C 1
ATOM 2187 O O . ILE A 1 278 ? -10.234 1.1 12.258 1 98.62 278 ILE A O 1
ATOM 2191 N N . GLU A 1 279 ? -8.711 -0.311 11.414 1 98.19 279 GLU A N 1
ATOM 2192 C CA . GLU A 1 279 ? -8.766 -1.204 12.562 1 98.19 279 GLU A CA 1
ATOM 2193 C C . GLU A 1 279 ? -8.406 -0.467 13.852 1 98.19 279 GLU A C 1
ATOM 2195 O O . GLU A 1 279 ? -9.07 -0.631 14.875 1 98.19 279 GLU A O 1
ATOM 2200 N N . ASN A 1 280 ? -7.348 0.303 13.797 1 98.5 280 ASN A N 1
ATOM 2201 C CA . ASN A 1 280 ? -6.918 1.069 14.961 1 98.5 280 ASN A CA 1
ATOM 2202 C C . ASN A 1 280 ? -7.988 2.062 15.406 1 98.5 280 ASN A C 1
ATOM 2204 O O . ASN A 1 280 ? -8.266 2.197 16.594 1 98.5 280 ASN A O 1
ATOM 2208 N N . LEU A 1 281 ? -8.578 2.77 14.453 1 98.56 281 LEU A N 1
ATOM 2209 C CA . LEU A 1 281 ? -9.625 3.73 14.781 1 98.56 281 LEU A CA 1
ATOM 2210 C C . LEU A 1 281 ? -10.812 3.037 15.438 1 98.56 281 LEU A C 1
ATOM 2212 O O . LEU A 1 281 ? -11.391 3.564 16.391 1 98.56 281 LEU A O 1
ATOM 2216 N N . MET A 1 282 ? -11.18 1.886 14.93 1 98.31 282 MET A N 1
ATOM 2217 C CA . MET A 1 282 ? -12.281 1.136 15.516 1 98.31 282 MET A CA 1
ATOM 2218 C C . MET A 1 282 ? -11.969 0.748 16.953 1 98.31 282 MET A C 1
ATOM 2220 O O . MET A 1 282 ? -12.836 0.832 17.828 1 98.31 282 MET A O 1
ATOM 2224 N N . LYS A 1 283 ? -10.734 0.333 17.234 1 98.38 283 LYS A N 1
ATOM 2225 C CA . LYS A 1 283 ? -10.32 0.009 18.594 1 98.38 283 LYS A CA 1
ATOM 2226 C C . LYS A 1 283 ? -10.391 1.235 19.5 1 98.38 283 LYS A C 1
ATOM 2228 O O . LYS A 1 283 ? -10.812 1.136 20.656 1 98.38 283 LYS A O 1
ATOM 2233 N N . LEU A 1 284 ? -10.008 2.342 18.969 1 98.69 284 LEU A N 1
ATOM 2234 C CA . LEU A 1 284 ? -10.039 3.576 19.75 1 98.69 284 LEU A CA 1
ATOM 2235 C C . LEU A 1 284 ? -11.477 4.004 20.031 1 98.69 284 LEU A C 1
ATOM 2237 O O . LEU A 1 284 ? -11.766 4.551 21.094 1 98.69 284 LEU A O 1
ATOM 2241 N N . ILE A 1 285 ? -12.375 3.801 19.062 1 98.56 285 ILE A N 1
ATOM 2242 C CA . ILE A 1 285 ? -13.797 4.047 19.281 1 98.56 285 ILE A CA 1
ATOM 2243 C C . ILE A 1 285 ? -14.305 3.166 20.422 1 98.56 285 ILE A C 1
ATOM 2245 O O . ILE A 1 285 ? -15.016 3.641 21.312 1 98.56 285 ILE A O 1
ATOM 2249 N N . GLU A 1 286 ? -13.898 1.912 20.422 1 97.94 286 GLU A N 1
ATOM 2250 C CA . GLU A 1 286 ? -14.297 0.979 21.469 1 97.94 286 GLU A CA 1
ATOM 2251 C C . GLU A 1 286 ? -13.773 1.425 22.828 1 97.94 286 GLU A C 1
ATOM 2253 O O . GLU A 1 286 ? -14.406 1.175 23.859 1 97.94 286 GLU A O 1
ATOM 2258 N N . GLU A 1 287 ? -12.656 2.107 22.797 1 97.88 287 GLU A N 1
ATOM 2259 C CA . GLU A 1 287 ? -12.055 2.613 24.031 1 97.88 287 GLU A CA 1
ATOM 2260 C C . GLU A 1 287 ? -12.734 3.895 24.5 1 97.88 287 GLU A C 1
ATOM 2262 O O . GLU A 1 287 ? -12.328 4.5 25.484 1 97.88 287 GLU A O 1
ATOM 2267 N N . GLY A 1 288 ? -13.695 4.391 23.75 1 98 288 GLY A N 1
ATOM 2268 C CA . GLY A 1 288 ? -14.469 5.555 24.156 1 98 288 GLY A CA 1
ATOM 2269 C C . GLY A 1 288 ? -13.844 6.867 23.734 1 98 288 GLY A C 1
ATOM 2270 O O . GLY A 1 288 ? -14.094 7.906 24.344 1 98 288 GLY A O 1
ATOM 2271 N N . LEU A 1 289 ? -13.047 6.812 22.672 1 98.62 289 LEU A N 1
ATOM 2272 C CA . LEU A 1 289 ? -12.281 8 22.312 1 98.62 289 LEU A CA 1
ATOM 2273 C C . LEU A 1 289 ? -12.828 8.656 21.047 1 98.62 289 LEU A C 1
ATOM 2275 O O . LEU A 1 289 ? -12.125 9.406 20.375 1 98.62 289 LEU A O 1
ATOM 2279 N N . LEU A 1 290 ? -14.062 8.414 20.688 1 98.69 290 LEU A N 1
ATOM 2280 C CA . LEU A 1 290 ? -14.695 8.875 19.469 1 98.69 290 LEU A CA 1
ATOM 2281 C C . LEU A 1 290 ? -14.617 10.391 19.344 1 98.69 290 LEU A C 1
ATOM 2283 O O . LEU A 1 290 ? -14.344 10.922 18.266 1 98.69 290 LEU A O 1
ATOM 2287 N N . ASP A 1 291 ? -14.766 11.094 20.406 1 98.31 291 ASP A N 1
ATOM 2288 C CA . ASP A 1 291 ? -14.859 12.547 20.391 1 98.31 291 ASP A CA 1
ATOM 2289 C C . ASP A 1 291 ? -13.477 13.188 20.281 1 98.31 291 ASP A C 1
ATOM 2291 O O . ASP A 1 291 ? -13.352 14.414 20.281 1 98.31 291 ASP A O 1
ATOM 2295 N N . ARG A 1 292 ? -12.422 12.32 20.062 1 97.88 292 ARG A N 1
ATOM 2296 C CA . ARG A 1 292 ? -11.055 12.82 20 1 97.88 292 ARG A CA 1
ATOM 2297 C C . ARG A 1 292 ? -10.367 12.383 18.703 1 97.88 292 ARG A C 1
ATOM 2299 O O . ARG A 1 292 ? -9.164 12.609 18.531 1 97.88 292 ARG A O 1
ATOM 2306 N N . LEU A 1 293 ? -11.062 11.797 17.875 1 98.88 293 LEU A N 1
ATOM 2307 C CA . LEU A 1 293 ? -10.43 11.188 16.703 1 98.88 293 LEU A CA 1
ATOM 2308 C C . LEU A 1 293 ? -10.594 12.07 15.477 1 98.88 293 LEU A C 1
ATOM 2310 O O . LEU A 1 293 ? -11.672 12.633 15.25 1 98.88 293 LEU A O 1
ATOM 2314 N N . LEU A 1 294 ? -9.516 12.227 14.766 1 98.88 294 LEU A N 1
ATOM 2315 C CA . LEU A 1 294 ? -9.508 12.969 13.508 1 98.88 294 LEU A CA 1
ATOM 2316 C C . LEU A 1 294 ? -8.82 12.156 12.406 1 98.88 294 LEU A C 1
ATOM 2318 O O . LEU A 1 294 ? -7.992 11.289 12.695 1 98.88 294 LEU A O 1
ATOM 2322 N N . MET A 1 295 ? -9.188 12.477 11.156 1 98.62 295 MET A N 1
ATOM 2323 C CA . MET A 1 295 ? -8.656 11.758 10.008 1 98.62 295 MET A CA 1
ATOM 2324 C C . MET A 1 295 ? -8.281 12.719 8.875 1 98.62 295 MET A C 1
ATOM 2326 O O . MET A 1 295 ? -8.977 13.711 8.656 1 98.62 295 MET A O 1
ATOM 2330 N N . SER A 1 296 ? -7.254 12.391 8.18 1 98.94 296 SER A N 1
ATOM 2331 C CA . SER A 1 296 ? -6.859 13.133 6.984 1 98.94 296 SER A CA 1
ATOM 2332 C C . SER A 1 296 ? -5.836 12.352 6.164 1 98.94 296 SER A C 1
ATOM 2334 O O . SER A 1 296 ? -5.703 11.133 6.32 1 98.94 296 SER A O 1
ATOM 2336 N N . HIS A 1 297 ? -5.203 13.039 5.121 1 98.88 297 HIS A N 1
ATOM 2337 C CA . HIS A 1 297 ? -4.301 12.336 4.219 1 98.88 297 HIS A CA 1
ATOM 2338 C C . HIS A 1 297 ? -2.873 12.852 4.344 1 98.88 297 HIS A C 1
ATOM 2340 O O . HIS A 1 297 ? -1.916 12.133 4.062 1 98.88 297 HIS A O 1
ATOM 2346 N N . ASP A 1 298 ? -2.773 14.086 4.699 1 98.75 298 ASP A N 1
ATOM 2347 C CA . ASP A 1 298 ? -1.483 14.766 4.668 1 98.75 298 ASP A CA 1
ATOM 2348 C C . ASP A 1 298 ? -0.833 14.648 3.291 1 98.75 298 ASP A C 1
ATOM 2350 O O . ASP A 1 298 ? 0.313 14.211 3.176 1 98.75 298 ASP A O 1
ATOM 2354 N N . ILE A 1 299 ? -1.566 15.008 2.236 1 98.75 299 ILE A N 1
ATOM 2355 C CA . ILE A 1 299 ? -0.979 15.031 0.901 1 98.75 299 ILE A CA 1
ATOM 2356 C C . ILE A 1 299 ? 0.088 16.125 0.825 1 98.75 299 ILE A C 1
ATOM 2358 O O . ILE A 1 299 ? -0.201 17.297 1.047 1 98.75 299 ILE A O 1
ATOM 2362 N N . HIS A 1 300 ? 1.318 15.727 0.553 1 98.5 300 HIS A N 1
ATOM 2363 C CA . HIS A 1 300 ? 2.42 16.688 0.519 1 98.5 300 HIS A CA 1
ATOM 2364 C C . HIS A 1 300 ? 3.414 16.344 -0.585 1 98.5 300 HIS A C 1
ATOM 2366 O O . HIS A 1 300 ? 4.488 16.938 -0.672 1 98.5 300 HIS A O 1
ATOM 2372 N N . THR A 1 301 ? 3.121 15.281 -1.421 1 98.5 301 THR A N 1
ATOM 2373 C CA . THR A 1 301 ? 3.893 14.898 -2.598 1 98.5 301 THR A CA 1
ATOM 2374 C C . THR A 1 301 ? 2.979 14.695 -3.801 1 98.5 301 THR A C 1
ATOM 2376 O O . THR A 1 301 ? 1.807 14.344 -3.645 1 98.5 301 THR A O 1
ATOM 2379 N N . LYS A 1 302 ? 3.525 14.859 -4.992 1 98.56 302 LYS A N 1
ATOM 2380 C CA . LYS A 1 302 ? 2.744 14.883 -6.227 1 98.56 302 LYS A CA 1
ATOM 2381 C C . LYS A 1 302 ? 2.082 13.539 -6.484 1 98.56 302 LYS A C 1
ATOM 2383 O O . LYS A 1 302 ? 0.922 13.477 -6.898 1 98.56 302 LYS A O 1
ATOM 2388 N N . HIS A 1 303 ? 2.75 12.422 -6.18 1 98.56 303 HIS A N 1
ATOM 2389 C CA . HIS A 1 303 ? 2.307 11.094 -6.602 1 98.56 303 HIS A CA 1
ATOM 2390 C C . HIS A 1 303 ? 1.018 10.695 -5.891 1 98.56 303 HIS A C 1
ATOM 2392 O O . HIS A 1 303 ? 0.363 9.727 -6.281 1 98.56 303 HIS A O 1
ATOM 2398 N N . ARG A 1 304 ? 0.632 11.492 -4.879 1 98.56 304 ARG A N 1
ATOM 2399 C CA . ARG A 1 304 ? -0.594 11.203 -4.145 1 98.56 304 ARG A CA 1
ATOM 2400 C C . ARG A 1 304 ? -1.8 11.852 -4.812 1 98.56 304 ARG A C 1
ATOM 2402 O O . ARG A 1 304 ? -2.945 11.531 -4.492 1 98.56 304 ARG A O 1
ATOM 2409 N N . LEU A 1 305 ? -1.576 12.781 -5.711 1 98.81 305 LEU A N 1
ATOM 2410 C CA . LEU A 1 305 ? -2.637 13.453 -6.453 1 98.81 305 LEU A CA 1
ATOM 2411 C C . LEU A 1 305 ? -3.129 12.586 -7.605 1 98.81 305 LEU A C 1
ATOM 2413 O O . LEU A 1 305 ? -2.348 11.852 -8.211 1 98.81 305 LEU A O 1
ATOM 2417 N N . THR A 1 306 ? -4.367 12.727 -7.965 1 98.5 306 THR A N 1
ATOM 2418 C CA . THR A 1 306 ? -4.992 11.906 -9 1 98.5 306 THR A CA 1
ATOM 2419 C C . THR A 1 306 ? -4.277 12.086 -10.336 1 98.5 306 THR A C 1
ATOM 2421 O O . THR A 1 306 ? -4.102 11.133 -11.086 1 98.5 306 THR A O 1
ATOM 2424 N N . SER A 1 307 ? -3.789 13.289 -10.617 1 98.56 307 SER A N 1
ATOM 2425 C CA . SER A 1 307 ? -3.107 13.586 -11.875 1 98.56 307 SER A CA 1
ATOM 2426 C C . SER A 1 307 ? -1.812 12.789 -12 1 98.56 307 SER A C 1
ATOM 2428 O O . SER A 1 307 ? -1.26 12.664 -13.094 1 98.56 307 SER A O 1
ATOM 2430 N N . TYR A 1 308 ? -1.341 12.266 -10.898 1 98.56 308 TYR A N 1
ATOM 2431 C CA . TYR A 1 308 ? -0.094 11.508 -10.875 1 98.56 308 TYR A CA 1
ATOM 2432 C C . TYR A 1 308 ? -0.327 10.094 -10.359 1 98.56 308 TYR A C 1
ATOM 2434 O O . TYR A 1 308 ? 0.546 9.508 -9.711 1 98.56 308 TYR A O 1
ATOM 2442 N N . GLY A 1 309 ? -1.532 9.594 -10.547 1 98.38 309 GLY A N 1
ATOM 2443 C CA . GLY A 1 309 ? -1.835 8.211 -10.234 1 98.38 309 GLY A CA 1
ATOM 2444 C C . GLY A 1 309 ? -2.178 7.984 -8.773 1 98.38 309 GLY A C 1
ATOM 2445 O O . GLY A 1 309 ? -2.178 6.848 -8.297 1 98.38 309 GLY A O 1
ATOM 2446 N N . GLY A 1 310 ? -2.402 9.055 -8.031 1 98.56 310 GLY A N 1
ATOM 2447 C CA . GLY A 1 310 ? -2.66 8.961 -6.605 1 98.56 310 GLY A CA 1
ATOM 2448 C C . GLY A 1 310 ? -4.141 8.945 -6.27 1 98.56 310 GLY A C 1
ATOM 2449 O O . GLY A 1 310 ? -4.984 8.875 -7.16 1 98.56 310 GLY A O 1
ATOM 2450 N N . HIS A 1 311 ? -4.469 8.93 -4.961 1 98.12 311 HIS A N 1
ATOM 2451 C CA . HIS A 1 311 ? -5.832 8.75 -4.473 1 98.12 311 HIS A CA 1
ATOM 2452 C C . HIS A 1 311 ? -6.547 10.094 -4.328 1 98.12 311 HIS A C 1
ATOM 2454 O O . HIS A 1 311 ? -7.777 10.141 -4.258 1 98.12 311 HIS A O 1
ATOM 2460 N N . GLY A 1 312 ? -5.77 11.219 -4.258 1 98.5 312 GLY A N 1
ATOM 2461 C CA . GLY A 1 312 ? -6.359 12.547 -4.18 1 98.5 312 GLY A CA 1
ATOM 2462 C C . GLY A 1 312 ? -6.977 12.844 -2.824 1 98.5 312 GLY A C 1
ATOM 2463 O O . GLY A 1 312 ? -6.887 12.031 -1.902 1 98.5 312 GLY A O 1
ATOM 2464 N N . TYR A 1 313 ? -7.641 14.039 -2.734 1 98.81 313 TYR A N 1
ATOM 2465 C CA . TYR A 1 313 ? -8.172 14.539 -1.47 1 98.81 313 TYR A CA 1
ATOM 2466 C C . TYR A 1 313 ? -9.508 13.891 -1.146 1 98.81 313 TYR A C 1
ATOM 2468 O O . TYR A 1 313 ? -10.008 14.008 -0.026 1 98.81 313 TYR A O 1
ATOM 2476 N N . HIS A 1 314 ? -10.086 13.172 -2.012 1 98.31 314 HIS A N 1
ATOM 2477 C CA . HIS A 1 314 ? -11.422 12.625 -1.813 1 98.31 314 HIS A CA 1
ATOM 2478 C C . HIS A 1 314 ? -11.359 11.18 -1.313 1 98.31 314 HIS A C 1
ATOM 2480 O O . HIS A 1 314 ? -12.391 10.539 -1.127 1 98.31 314 HIS A O 1
ATOM 2486 N N . HIS A 1 315 ? -10.219 10.656 -1.019 1 98.62 315 HIS A N 1
ATOM 2487 C CA . HIS A 1 315 ? -9.977 9.25 -0.716 1 98.62 315 HIS A CA 1
ATOM 2488 C C . HIS A 1 315 ? -10.727 8.82 0.537 1 98.62 315 HIS A C 1
ATOM 2490 O O . HIS A 1 315 ? -11.375 7.77 0.547 1 98.62 315 HIS A O 1
ATOM 2496 N N . ILE A 1 316 ? -10.648 9.602 1.599 1 98.62 316 ILE A N 1
ATOM 2497 C CA . ILE A 1 316 ? -11.328 9.242 2.842 1 98.62 316 ILE A CA 1
ATOM 2498 C C . ILE A 1 316 ? -12.828 9.133 2.602 1 98.62 316 ILE A C 1
ATOM 2500 O O . ILE A 1 316 ? -13.461 8.164 3.029 1 98.62 316 ILE A O 1
ATOM 2504 N N . HIS A 1 317 ? -13.367 10.023 1.817 1 96.62 317 HIS A N 1
ATOM 2505 C CA . HIS A 1 317 ? -14.805 10.078 1.604 1 96.62 317 HIS A CA 1
ATOM 2506 C C . HIS A 1 317 ? -15.273 8.945 0.699 1 96.62 317 HIS A C 1
ATOM 2508 O O . HIS A 1 317 ? -16.328 8.344 0.941 1 96.62 317 HIS A O 1
ATOM 2514 N N . THR A 1 318 ? -14.461 8.633 -0.227 1 97.25 318 THR A N 1
ATOM 2515 C CA . THR A 1 318 ? -14.961 7.762 -1.282 1 97.25 318 THR A CA 1
ATOM 2516 C C . THR A 1 318 ? -14.523 6.32 -1.045 1 97.25 318 THR A C 1
ATOM 2518 O O . THR A 1 318 ? -15.148 5.383 -1.549 1 97.25 318 THR A O 1
ATOM 2521 N N . ASN A 1 319 ? -13.492 6.148 -0.275 1 97.75 319 ASN A N 1
ATOM 2522 C CA . ASN A 1 319 ? -12.945 4.801 -0.139 1 97.75 319 ASN A CA 1
ATOM 2523 C C . ASN A 1 319 ? -12.883 4.367 1.323 1 97.75 319 ASN A C 1
ATOM 2525 O O . ASN A 1 319 ? -13.312 3.264 1.665 1 97.75 319 ASN A O 1
ATOM 2529 N N . ILE A 1 320 ? -12.477 5.223 2.223 1 98.38 320 ILE A N 1
ATOM 2530 C CA . ILE A 1 320 ? -12.227 4.832 3.604 1 98.38 320 ILE A CA 1
ATOM 2531 C C . ILE A 1 320 ? -13.547 4.715 4.355 1 98.38 320 ILE A C 1
ATOM 2533 O O . ILE A 1 320 ? -13.789 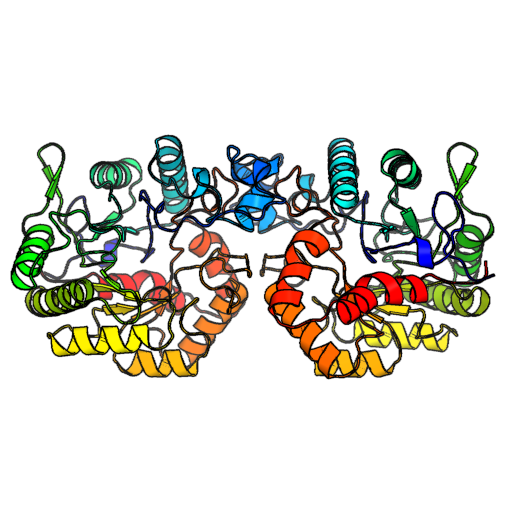3.723 5.051 1 98.38 320 ILE A O 1
ATOM 2537 N N . LEU A 1 321 ? -14.43 5.727 4.25 1 97.81 321 LEU A N 1
ATOM 2538 C CA . LEU A 1 321 ? -15.68 5.738 5.008 1 97.81 321 LEU A CA 1
ATOM 2539 C C . LEU A 1 321 ? -16.562 4.555 4.625 1 97.81 321 LEU A C 1
ATOM 2541 O O . LEU A 1 321 ? -17.094 3.865 5.496 1 97.81 321 LEU A O 1
ATOM 2545 N N . PRO A 1 322 ? -16.688 4.238 3.305 1 96.56 322 PRO A N 1
ATOM 2546 C CA . PRO A 1 322 ? -17.469 3.045 2.961 1 96.56 322 PRO A CA 1
ATOM 2547 C C . PRO A 1 322 ? -16.906 1.775 3.598 1 96.56 322 PRO A C 1
ATOM 2549 O O . PRO A 1 322 ? -17.672 0.904 4.023 1 96.56 322 PRO A O 1
ATOM 2552 N N . ARG A 1 323 ? -15.633 1.67 3.678 1 97.31 323 ARG A N 1
ATOM 2553 C CA . ARG A 1 323 ? -15 0.507 4.293 1 97.31 323 ARG A CA 1
ATOM 2554 C C . ARG A 1 323 ? -15.266 0.471 5.793 1 97.31 323 ARG A C 1
ATOM 2556 O O . ARG A 1 323 ? -15.445 -0.603 6.375 1 97.31 323 ARG A O 1
ATOM 2563 N N . MET A 1 324 ? -15.242 1.634 6.418 1 98 324 MET A N 1
ATOM 2564 C CA . MET A 1 324 ? -15.578 1.722 7.84 1 98 324 MET A CA 1
ATOM 2565 C C . MET A 1 324 ? -17.031 1.309 8.086 1 98 324 MET A C 1
ATOM 2567 O O . MET A 1 324 ? -17.312 0.567 9.023 1 98 324 MET A O 1
ATOM 2571 N N . PHE A 1 325 ? -17.938 1.766 7.211 1 97.69 325 PHE A N 1
ATOM 2572 C CA . PHE A 1 325 ? -19.344 1.38 7.309 1 97.69 325 PHE A CA 1
ATOM 2573 C C . PHE A 1 325 ? -19.5 -0.132 7.199 1 97.69 325 PHE A C 1
ATOM 2575 O O . PHE A 1 325 ? -20.234 -0.744 7.98 1 97.69 325 PHE A O 1
ATOM 2582 N N . ALA A 1 326 ? -18.766 -0.714 6.281 1 96.44 326 ALA A N 1
ATOM 2583 C CA . ALA A 1 326 ? -18.828 -2.154 6.055 1 96.44 326 ALA A CA 1
ATOM 2584 C C . ALA A 1 326 ? -18.359 -2.928 7.281 1 96.44 326 ALA A C 1
ATOM 2586 O O . ALA A 1 326 ? -18.734 -4.086 7.477 1 96.44 326 ALA A O 1
ATOM 2587 N N . ARG A 1 327 ? -17.609 -2.24 8.117 1 96.25 327 ARG A N 1
ATOM 2588 C CA . ARG A 1 327 ? -17.078 -2.893 9.305 1 96.25 327 ARG A CA 1
ATOM 2589 C C . ARG A 1 327 ? -17.875 -2.525 10.547 1 96.25 327 ARG A C 1
ATOM 2591 O O . ARG A 1 327 ? -17.469 -2.828 11.664 1 96.25 327 ARG A O 1
ATOM 2598 N N . GLY A 1 328 ? -18.906 -1.779 10.359 1 96.81 328 GLY A N 1
ATOM 2599 C CA . GLY A 1 328 ? -19.859 -1.583 11.445 1 96.81 328 GLY A CA 1
ATOM 2600 C C . GLY A 1 328 ? -19.797 -0.192 12.047 1 96.81 328 GLY A C 1
ATOM 2601 O O . GLY A 1 328 ? -20.531 0.119 12.984 1 96.81 328 GLY A O 1
ATOM 2602 N N . VAL A 1 329 ? -18.969 0.678 11.578 1 98.31 329 VAL A N 1
ATOM 2603 C CA . VAL A 1 329 ? -18.953 2.057 12.055 1 98.31 329 VAL A CA 1
ATOM 2604 C C . VAL A 1 329 ? -20.234 2.766 11.625 1 98.31 329 VAL A C 1
ATOM 2606 O O . VAL A 1 329 ? -20.656 2.648 10.477 1 98.31 329 VAL A O 1
ATOM 2609 N N . THR A 1 330 ? -20.828 3.453 12.492 1 98.44 330 THR A N 1
ATOM 2610 C CA . THR A 1 330 ? -22.125 4.062 12.211 1 98.44 330 THR A CA 1
ATOM 2611 C C . THR A 1 330 ? -21.953 5.434 11.57 1 98.44 330 THR A C 1
ATOM 2613 O O . THR A 1 330 ? -20.859 6.023 11.633 1 98.44 330 THR A O 1
ATOM 2616 N N . LEU A 1 331 ? -23.016 5.871 10.961 1 97.94 331 LEU A N 1
ATOM 2617 C CA . LEU A 1 331 ? -23.047 7.207 10.375 1 97.94 331 LEU A CA 1
ATOM 2618 C C . LEU A 1 331 ? -22.75 8.266 11.438 1 97.94 331 LEU A C 1
ATOM 2620 O O . LEU A 1 331 ? -22.031 9.234 11.172 1 97.94 331 LEU A O 1
ATOM 2624 N N . GLU A 1 332 ? -23.25 8.102 12.57 1 98.44 332 GLU A N 1
ATOM 2625 C CA . GLU A 1 332 ? -23.047 9.047 13.664 1 98.44 332 GLU A CA 1
ATOM 2626 C C . GLU A 1 332 ? -21.578 9.102 14.078 1 98.44 332 GLU A C 1
ATOM 2628 O O . GLU A 1 332 ? -21.047 10.18 14.359 1 98.44 332 GLU A O 1
ATOM 2633 N N . GLN A 1 333 ? -20.984 7.949 14.148 1 98.69 333 GLN A N 1
ATOM 2634 C CA . GLN A 1 333 ? -19.578 7.887 14.508 1 98.69 333 GLN A CA 1
ATOM 2635 C C . GLN A 1 333 ? -18.703 8.578 13.453 1 98.69 333 GLN A C 1
ATOM 2637 O O . GLN A 1 333 ? -17.766 9.297 13.797 1 98.69 333 GLN A O 1
ATOM 2642 N N . VAL A 1 334 ? -19.031 8.359 12.195 1 98.25 334 VAL A N 1
ATOM 2643 C CA . VAL A 1 334 ? -18.312 9 11.102 1 98.25 334 VAL A CA 1
ATOM 2644 C C . VAL A 1 334 ? -18.516 10.516 11.172 1 98.25 334 VAL A C 1
ATOM 2646 O O . VAL A 1 334 ? -17.562 11.281 11 1 98.25 334 VAL A O 1
ATOM 2649 N N . GLU A 1 335 ? -19.734 10.938 11.414 1 98.19 335 GLU A N 1
ATOM 2650 C CA . GLU A 1 335 ? -20.031 12.359 11.523 1 98.19 335 GLU A CA 1
ATOM 2651 C C . GLU A 1 335 ? -19.281 12.992 12.695 1 98.19 335 GLU A C 1
ATOM 2653 O O . GLU A 1 335 ? -18.797 14.117 12.594 1 98.19 335 GLU A O 1
ATOM 2658 N N . GLN A 1 336 ? -19.203 12.258 13.734 1 98.75 336 GLN A N 1
ATOM 2659 C CA . GLN A 1 336 ? -18.453 12.758 14.875 1 98.75 336 GLN A CA 1
ATOM 2660 C C . GLN A 1 336 ? -17 13.016 14.508 1 98.75 336 GLN A C 1
ATOM 2662 O O . GLN A 1 336 ? -16.453 14.078 14.812 1 98.75 336 GLN A O 1
ATOM 2667 N N . MET A 1 337 ? -16.344 12.133 13.789 1 98.75 337 MET A N 1
ATOM 2668 C CA . MET A 1 337 ? -14.914 12.195 13.492 1 98.75 337 MET A CA 1
ATOM 2669 C C . MET A 1 337 ? -14.633 13.219 12.398 1 98.75 337 MET A C 1
ATOM 2671 O O . MET A 1 337 ? -13.57 13.844 12.383 1 98.75 337 MET A O 1
ATOM 2675 N N . THR A 1 338 ? -15.648 13.414 11.492 1 98.69 338 THR A N 1
ATOM 2676 C CA . THR A 1 338 ? -15.32 14.141 10.273 1 98.69 338 THR A CA 1
ATOM 2677 C C . THR A 1 338 ? -16.016 15.5 10.25 1 98.69 338 THR A C 1
ATOM 2679 O O . THR A 1 338 ? -15.68 16.359 9.438 1 98.69 338 THR A O 1
ATOM 2682 N N . VAL A 1 339 ? -16.969 15.727 11.102 1 98.62 339 VAL A N 1
ATOM 2683 C CA . VAL A 1 339 ? -17.719 16.969 11.094 1 98.62 339 VAL A CA 1
ATOM 2684 C C . VAL A 1 339 ? -17.656 17.625 12.469 1 98.62 339 VAL A C 1
ATOM 2686 O O . VAL A 1 339 ? -17.094 18.719 12.625 1 98.62 339 VAL A O 1
ATOM 2689 N N . THR A 1 340 ? -18.078 16.875 13.461 1 98.75 340 THR A N 1
ATOM 2690 C CA . THR A 1 340 ? -18.281 17.453 14.781 1 98.75 340 THR A CA 1
ATOM 2691 C C . THR A 1 340 ? -16.953 17.766 15.445 1 98.75 340 THR A C 1
ATOM 2693 O O . THR A 1 340 ? -16.734 18.875 15.938 1 98.75 340 THR A O 1
ATOM 2696 N N . ASN A 1 341 ? -16.062 16.766 15.445 1 98.88 341 ASN A N 1
ATOM 2697 C CA . ASN A 1 341 ? -14.766 16.984 16.078 1 98.88 341 ASN A CA 1
ATOM 2698 C C . ASN A 1 341 ? -14 18.125 15.406 1 98.88 341 ASN A C 1
ATOM 2700 O O . ASN A 1 341 ? -13.5 19.016 16.094 1 98.88 341 ASN A O 1
ATOM 2704 N N . PRO A 1 342 ? -13.961 18.125 14.07 1 98.88 342 PRO A N 1
ATOM 2705 C CA . PRO A 1 342 ? -13.258 19.234 13.422 1 98.88 342 PRO A CA 1
ATOM 2706 C C . PRO A 1 342 ? -13.883 20.594 13.75 1 98.88 342 PRO A C 1
ATOM 2708 O O . PRO A 1 342 ? -13.156 21.562 13.992 1 98.88 342 PRO A O 1
ATOM 2711 N N . ALA A 1 343 ? -15.141 20.672 13.781 1 98.56 343 ALA A N 1
ATOM 2712 C CA . ALA A 1 343 ? -15.828 21.938 14.094 1 98.56 343 ALA A CA 1
ATOM 2713 C C . ALA A 1 343 ? -15.508 22.391 15.508 1 98.56 343 ALA A C 1
ATOM 2715 O O . ALA A 1 343 ? -15.227 23.562 15.742 1 98.56 343 ALA A O 1
ATOM 2716 N N . ASN A 1 344 ? -15.586 21.453 16.438 1 98.38 344 ASN A N 1
ATOM 2717 C CA . ASN A 1 344 ? -15.273 21.766 17.828 1 98.38 344 ASN A CA 1
ATOM 2718 C C . ASN A 1 344 ? -13.828 22.234 17.984 1 98.38 344 ASN A C 1
ATOM 2720 O O . ASN A 1 344 ? -13.562 23.188 18.703 1 98.38 344 ASN A O 1
ATOM 2724 N N . TRP A 1 345 ? -12.938 21.594 17.281 1 98.69 345 TRP A N 1
ATOM 2725 C CA . TRP A 1 345 ? -11.516 21.906 17.328 1 98.69 345 TRP A CA 1
ATOM 2726 C C . TRP A 1 345 ? -11.242 23.297 16.781 1 98.69 345 TRP A C 1
ATOM 2728 O O . TRP A 1 345 ? -10.516 24.094 17.406 1 98.69 345 TRP A O 1
ATOM 2738 N N . LEU A 1 346 ? -11.922 23.688 15.727 1 98.62 346 LEU A N 1
ATOM 2739 C CA . LEU A 1 346 ? -11.578 24.891 14.984 1 98.62 346 LEU A CA 1
ATOM 2740 C C . LEU A 1 346 ? -12.359 26.094 15.516 1 98.62 346 LEU A C 1
ATOM 2742 O O . LEU A 1 346 ? -12.008 27.234 15.234 1 98.62 346 LEU A O 1
ATOM 2746 N N . SER A 1 347 ? -13.422 25.844 16.234 1 98 347 SER A N 1
ATOM 2747 C CA . SER A 1 347 ? -14.305 26.922 16.672 1 98 347 SER A CA 1
ATOM 2748 C C . SER A 1 347 ? -13.68 27.734 17.797 1 98 347 SER A C 1
ATOM 2750 O O . SER A 1 347 ? -13.086 27.172 18.719 1 98 347 SER A O 1
ATOM 2752 N N . PHE A 1 348 ? -13.773 29.047 17.719 1 96.25 348 PHE A N 1
ATOM 2753 C CA . PHE A 1 348 ? -13.359 29.969 18.781 1 96.25 348 PHE A CA 1
ATOM 2754 C C . PHE A 1 348 ? -14.031 31.328 18.625 1 96.25 348 PHE A C 1
ATOM 2756 O O . PHE A 1 348 ? -14.867 31.5 17.734 1 96.25 348 PHE A O 1
ATOM 2763 N N . ASP A 1 349 ? -13.945 32.188 19.641 1 89.38 349 ASP A N 1
ATOM 2764 C CA . ASP A 1 349 ? -14.508 33.531 19.578 1 89.38 349 ASP A CA 1
ATOM 2765 C C . ASP A 1 349 ? -13.469 34.531 19.109 1 89.38 349 ASP A C 1
ATOM 2767 O O . ASP A 1 349 ? -12.703 35.062 19.922 1 89.38 349 ASP A O 1
ATOM 2771 N N . PRO A 1 350 ? -13.5 34.75 17.75 1 73.19 350 PRO A N 1
ATOM 2772 C CA . PRO A 1 350 ? -12.453 35.656 17.266 1 73.19 350 PRO A CA 1
ATOM 2773 C C . PRO A 1 350 ? -12.625 37.094 17.781 1 73.19 350 PRO A C 1
ATOM 2775 O O . PRO A 1 350 ? -13.742 37.5 18.109 1 73.19 350 PRO A O 1
ATOM 2778 N N . MET B 1 1 ? 19.562 -38.438 -14.109 1 76.25 1 MET B N 1
ATOM 2779 C CA . MET B 1 1 ? 20.172 -37.312 -13.414 1 76.25 1 MET B CA 1
ATOM 2780 C C . MET B 1 1 ? 19.156 -36.219 -13.102 1 76.25 1 MET B C 1
ATOM 2782 O O . MET B 1 1 ? 18.266 -35.938 -13.914 1 76.25 1 MET B O 1
ATOM 2786 N N . THR B 1 2 ? 19.078 -35.688 -11.836 1 91.5 2 THR B N 1
ATOM 2787 C CA . THR B 1 2 ? 18.141 -34.688 -11.359 1 91.5 2 THR B CA 1
ATOM 2788 C C . THR B 1 2 ? 18.266 -33.406 -12.172 1 91.5 2 THR B C 1
ATOM 2790 O O . THR B 1 2 ? 19.375 -32.906 -12.414 1 91.5 2 THR B O 1
ATOM 2793 N N . ALA B 1 3 ? 17.172 -32.969 -12.742 1 97.12 3 ALA B N 1
ATOM 2794 C CA . ALA B 1 3 ? 17.156 -31.781 -13.594 1 97.12 3 ALA B CA 1
ATOM 2795 C C . ALA B 1 3 ? 15.898 -30.953 -13.367 1 97.12 3 ALA B C 1
ATOM 2797 O O . ALA B 1 3 ? 14.992 -31.375 -12.641 1 97.12 3 ALA B O 1
ATOM 2798 N N . VAL B 1 4 ? 15.938 -29.766 -13.859 1 98.38 4 VAL B N 1
ATOM 2799 C CA . VAL B 1 4 ? 14.766 -28.906 -13.969 1 98.38 4 VAL B CA 1
ATOM 2800 C C . VAL B 1 4 ? 14.383 -28.734 -15.438 1 98.38 4 VAL B C 1
ATOM 2802 O O . VAL B 1 4 ? 15.234 -28.453 -16.281 1 98.38 4 VAL B O 1
ATOM 2805 N N . GLU B 1 5 ? 13.164 -28.984 -15.75 1 98.31 5 GLU B N 1
ATOM 2806 C CA . GLU B 1 5 ? 12.695 -28.844 -17.125 1 98.31 5 GLU B CA 1
ATOM 2807 C C . GLU B 1 5 ? 12.234 -27.422 -17.422 1 98.31 5 GLU B C 1
ATOM 2809 O O . GLU B 1 5 ? 11.266 -26.938 -16.828 1 98.31 5 GLU B O 1
ATOM 2814 N N . THR B 1 6 ? 12.969 -26.703 -18.297 1 98.44 6 THR B N 1
ATOM 2815 C CA . THR B 1 6 ? 12.547 -25.391 -18.766 1 98.44 6 THR B CA 1
ATOM 2816 C C . THR B 1 6 ? 11.898 -25.484 -20.141 1 98.44 6 THR B C 1
ATOM 2818 O O . THR B 1 6 ? 11.938 -26.531 -20.781 1 98.44 6 THR B O 1
ATOM 2821 N N . VAL B 1 7 ? 11.359 -24.406 -20.609 1 98.56 7 VAL B N 1
ATOM 2822 C CA . VAL B 1 7 ? 10.664 -24.406 -21.891 1 98.56 7 VAL B CA 1
ATOM 2823 C C . VAL B 1 7 ? 11.68 -24.547 -23.016 1 98.56 7 VAL B C 1
ATOM 2825 O O . VAL B 1 7 ? 11.312 -24.828 -24.156 1 98.56 7 VAL B O 1
ATOM 2828 N N . LEU B 1 8 ? 12.961 -24.359 -22.719 1 98.06 8 LEU B N 1
ATOM 2829 C CA . LEU B 1 8 ? 14 -24.5 -23.719 1 98.06 8 LEU B CA 1
ATOM 2830 C C . LEU B 1 8 ? 14.812 -25.781 -23.5 1 98.06 8 LEU B C 1
ATOM 2832 O O . LEU B 1 8 ? 15.859 -25.969 -24.109 1 98.06 8 LEU B O 1
ATOM 2836 N N . GLY B 1 9 ? 14.328 -26.625 -22.594 1 97.19 9 GLY B N 1
ATOM 2837 C CA . GLY B 1 9 ? 15.008 -27.875 -22.312 1 97.19 9 GLY B CA 1
ATOM 2838 C C . GLY B 1 9 ? 15.438 -28.016 -20.859 1 97.19 9 GLY B C 1
ATOM 2839 O O . GLY B 1 9 ? 15.273 -27.094 -20.078 1 97.19 9 GLY B O 1
ATOM 2840 N N . SER B 1 10 ? 16 -29.188 -20.531 1 97.38 10 SER B N 1
ATOM 2841 C CA . SER B 1 10 ? 16.406 -29.5 -19.156 1 97.38 10 SER B CA 1
ATOM 2842 C C . SER B 1 10 ? 17.719 -28.812 -18.797 1 97.38 10 SER B C 1
ATOM 2844 O O . SER B 1 10 ? 18.625 -28.703 -19.625 1 97.38 10 SER B O 1
ATOM 2846 N N . ILE B 1 11 ? 17.75 -28.391 -17.578 1 97.94 11 ILE B N 1
ATOM 2847 C CA . ILE B 1 11 ? 18.984 -27.812 -17.062 1 97.94 11 ILE B CA 1
ATOM 2848 C C . ILE B 1 11 ? 19.297 -28.422 -15.703 1 97.94 11 ILE B C 1
ATOM 2850 O O . ILE B 1 11 ? 18.422 -29 -15.047 1 97.94 11 ILE B O 1
ATOM 2854 N N . THR B 1 12 ? 20.594 -28.297 -15.273 1 97.56 12 THR B N 1
ATOM 2855 C CA . THR B 1 12 ? 20.922 -28.672 -13.906 1 97.56 12 THR B CA 1
ATOM 2856 C C . THR B 1 12 ? 20.344 -27.672 -12.914 1 97.56 12 THR B C 1
ATOM 2858 O O . THR B 1 12 ? 20.297 -26.469 -13.18 1 97.56 12 THR B O 1
ATOM 2861 N N . PRO B 1 13 ? 19.906 -28.156 -11.789 1 97.44 13 PRO B N 1
ATOM 2862 C CA . PRO B 1 13 ? 19.219 -27.297 -10.836 1 97.44 13 PRO B CA 1
ATOM 2863 C C . PRO B 1 13 ? 20.047 -26.078 -10.422 1 97.44 13 PRO B C 1
ATOM 2865 O O . PRO B 1 13 ? 19.5 -25.016 -10.148 1 97.44 13 PRO B O 1
ATOM 2868 N N . ASN B 1 14 ? 21.328 -26.141 -10.367 1 95.56 14 ASN B N 1
ATOM 2869 C CA . ASN B 1 14 ? 22.188 -25.047 -9.922 1 95.56 14 ASN B CA 1
ATOM 2870 C C . ASN B 1 14 ? 22.188 -23.891 -10.914 1 95.56 14 ASN B C 1
ATOM 2872 O O . ASN B 1 14 ? 22.656 -22.797 -10.594 1 95.56 14 ASN B O 1
ATOM 2876 N N . LEU B 1 15 ? 21.609 -24.062 -12.062 1 97.19 15 LEU B N 1
ATOM 2877 C CA . LEU B 1 15 ? 21.594 -23.031 -13.094 1 97.19 15 LEU B CA 1
ATOM 2878 C C . LEU B 1 15 ? 20.328 -22.188 -12.984 1 97.19 15 LEU B C 1
ATOM 2880 O O . LEU B 1 15 ? 20.203 -21.156 -13.648 1 97.19 15 LEU B O 1
ATOM 2884 N N . LEU B 1 16 ? 19.391 -22.516 -12.227 1 97.62 16 LEU B N 1
ATOM 2885 C CA . LEU B 1 16 ? 18.125 -21.812 -12.102 1 97.62 16 LEU B CA 1
ATOM 2886 C C . LEU B 1 16 ? 18.344 -20.375 -11.625 1 97.62 16 LEU B C 1
ATOM 2888 O O . LEU B 1 16 ? 17.703 -19.453 -12.117 1 97.62 16 LEU B O 1
ATOM 2892 N N . GLY B 1 17 ? 19.359 -20.266 -10.648 1 98 17 GLY B N 1
ATOM 2893 C CA . GLY B 1 17 ? 19.531 -18.969 -10.031 1 98 17 GLY B CA 1
ATOM 2894 C C . GLY B 1 17 ? 18.344 -18.531 -9.203 1 98 17 GLY B C 1
ATOM 2895 O O . GLY B 1 17 ? 17.578 -19.359 -8.711 1 98 17 GLY B O 1
ATOM 2896 N N . ARG B 1 18 ? 18.25 -17.188 -8.898 1 98.19 18 ARG B N 1
ATOM 2897 C CA . ARG B 1 18 ? 17.109 -16.656 -8.164 1 98.19 18 ARG B CA 1
ATOM 2898 C C . ARG B 1 18 ? 15.812 -16.875 -8.945 1 98.19 18 ARG B C 1
ATOM 2900 O O . ARG B 1 18 ? 15.719 -16.5 -10.117 1 98.19 18 ARG B O 1
ATOM 2907 N N . THR B 1 19 ? 14.852 -17.453 -8.258 1 98.94 19 THR B N 1
ATOM 2908 C CA . THR B 1 19 ? 13.664 -17.938 -8.961 1 98.94 19 THR B CA 1
ATOM 2909 C C . THR B 1 19 ? 12.406 -17.328 -8.367 1 98.94 19 THR B C 1
ATOM 2911 O O . THR B 1 19 ? 12.234 -17.281 -7.148 1 98.94 19 THR B O 1
ATOM 2914 N N . LEU B 1 20 ? 11.578 -16.734 -9.25 1 98.94 20 LEU B N 1
ATOM 2915 C CA . LEU B 1 20 ? 10.203 -16.422 -8.883 1 98.94 20 LEU B CA 1
ATOM 2916 C C . LEU B 1 20 ? 9.297 -17.625 -9.07 1 98.94 20 LEU B C 1
ATOM 2918 O O . LEU B 1 20 ? 9.102 -18.094 -10.188 1 98.94 20 LEU B O 1
ATOM 2922 N N . THR B 1 21 ? 8.672 -18.047 -7.992 1 98.94 21 THR B N 1
ATOM 2923 C CA . THR B 1 21 ? 8.07 -19.375 -7.992 1 98.94 21 THR B CA 1
ATOM 2924 C C . THR B 1 21 ? 6.59 -19.312 -8.359 1 98.94 21 THR B C 1
ATOM 2926 O O . THR B 1 21 ? 5.941 -20.344 -8.539 1 98.94 21 THR B O 1
ATOM 2929 N N . HIS B 1 22 ? 6.039 -18.109 -8.531 1 98.94 22 HIS B N 1
ATOM 2930 C CA . HIS B 1 22 ? 4.637 -17.953 -8.898 1 98.94 22 HIS B CA 1
ATOM 2931 C C . HIS B 1 22 ? 4.406 -16.656 -9.664 1 98.94 22 HIS B C 1
ATOM 2933 O O . HIS B 1 22 ? 4.117 -15.625 -9.062 1 98.94 22 HIS B O 1
ATOM 2939 N N . GLU B 1 23 ? 4.402 -16.812 -10.992 1 98.88 23 GLU B N 1
ATOM 2940 C CA . GLU B 1 23 ? 4.145 -15.625 -11.812 1 98.88 23 GLU B CA 1
ATOM 2941 C C . GLU B 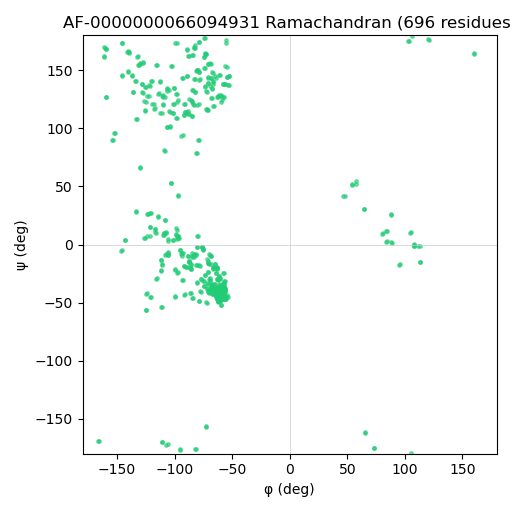1 23 ? 3.236 -15.961 -12.992 1 98.88 23 GLU B C 1
ATOM 2943 O O . GLU B 1 23 ? 2.965 -17.141 -13.258 1 98.88 23 GLU B O 1
ATOM 2948 N N . HIS B 1 24 ? 2.729 -14.984 -13.578 1 98.81 24 HIS B N 1
ATOM 2949 C CA . HIS B 1 24 ? 2.096 -15.023 -14.898 1 98.81 24 HIS B CA 1
ATOM 2950 C C . HIS B 1 24 ? 2.678 -13.953 -15.82 1 98.81 24 HIS B C 1
ATOM 2952 O O . HIS B 1 24 ? 2.951 -12.836 -15.383 1 98.81 24 HIS B O 1
ATOM 2958 N N . VAL B 1 25 ? 2.902 -14.344 -17.094 1 98.75 25 VAL B N 1
ATOM 2959 C CA . VAL B 1 25 ? 3.389 -13.359 -18.047 1 98.75 25 VAL B CA 1
ATOM 2960 C C . VAL B 1 25 ? 2.295 -13.055 -19.062 1 98.75 25 VAL B C 1
ATOM 2962 O O . VAL B 1 25 ? 2.373 -12.055 -19.781 1 98.75 25 VAL B O 1
ATOM 2965 N N . ALA B 1 26 ? 1.315 -13.891 -19.172 1 98.12 26 ALA B N 1
ATOM 2966 C CA . ALA B 1 26 ? 0.108 -13.75 -19.969 1 98.12 26 ALA B CA 1
ATOM 2967 C C . ALA B 1 26 ? -1.001 -14.672 -19.469 1 98.12 26 ALA B C 1
ATOM 2969 O O . ALA B 1 26 ? -0.778 -15.867 -19.266 1 98.12 26 ALA B O 1
ATOM 2970 N N . LEU B 1 27 ? -2.15 -14.117 -19.203 1 97.31 27 LEU B N 1
ATOM 2971 C CA . LEU B 1 27 ? -3.271 -14.961 -18.797 1 97.31 27 LEU B CA 1
ATOM 2972 C C . LEU B 1 27 ? -4.594 -14.227 -18.984 1 97.31 27 LEU B C 1
ATOM 2974 O O . LEU B 1 27 ? -4.617 -13.008 -19.156 1 97.31 27 LEU B O 1
ATOM 2978 N N . ASP B 1 28 ? -5.684 -14.945 -19 1 94.81 28 ASP B N 1
ATOM 2979 C CA . ASP B 1 28 ? -7.047 -14.43 -19 1 94.81 28 ASP B CA 1
ATOM 2980 C C . ASP B 1 28 ? -7.645 -14.453 -17.594 1 94.81 28 ASP B C 1
ATOM 2982 O O . ASP B 1 28 ? -7.992 -15.523 -17.094 1 94.81 28 ASP B O 1
ATOM 2986 N N . PHE B 1 29 ? -7.797 -13.266 -17.047 1 95.75 29 PHE B N 1
ATOM 2987 C CA . PHE B 1 29 ? -8.312 -13.18 -15.68 1 95.75 29 PHE B CA 1
ATOM 2988 C C . PHE B 1 29 ? -9.672 -12.5 -15.656 1 95.75 29 PHE B C 1
ATOM 2990 O O . PHE B 1 29 ? -10.117 -12.016 -14.609 1 95.75 29 PHE B O 1
ATOM 2997 N N . GLU B 1 30 ? -10.414 -12.508 -16.703 1 95.38 30 GLU B N 1
ATOM 2998 C CA . GLU B 1 30 ? -11.656 -11.766 -16.875 1 95.38 30 GLU B CA 1
ATOM 2999 C C . GLU B 1 30 ? -12.766 -12.328 -15.992 1 95.38 30 GLU B C 1
ATOM 3001 O O . GLU B 1 30 ? -13.656 -11.594 -15.562 1 95.38 30 GLU B O 1
ATOM 3006 N N . HIS B 1 31 ? -12.711 -13.617 -15.734 1 96.31 31 HIS B N 1
ATOM 3007 C CA . HIS B 1 31 ? -13.719 -14.25 -14.891 1 96.31 31 HIS B CA 1
ATOM 3008 C C . HIS B 1 31 ? -13.789 -13.586 -13.523 1 96.31 31 HIS B C 1
ATOM 3010 O O . HIS B 1 31 ? -14.836 -13.602 -12.867 1 96.31 31 HIS B O 1
ATOM 3016 N N . PHE B 1 32 ? -12.742 -12.977 -13.117 1 96.69 32 PHE B N 1
ATOM 3017 C CA . PHE B 1 32 ? -12.641 -12.461 -11.758 1 96.69 32 PHE B CA 1
ATOM 3018 C C . PHE B 1 32 ? -12.945 -10.969 -11.727 1 96.69 32 PHE B C 1
ATOM 3020 O O . PHE B 1 32 ? -12.766 -10.312 -10.695 1 96.69 32 PHE B O 1
ATOM 3027 N N . TYR B 1 33 ? -13.398 -10.43 -12.812 1 97.69 33 TYR B N 1
ATOM 3028 C CA . TYR B 1 33 ? -13.844 -9.047 -12.875 1 97.69 33 TYR B CA 1
ATOM 3029 C C . TYR B 1 33 ? -14.93 -8.773 -11.844 1 97.69 33 TYR B C 1
ATOM 3031 O O . TYR B 1 33 ? -15.797 -9.617 -11.609 1 97.69 33 TYR B O 1
ATOM 3039 N N . ARG B 1 34 ? -14.859 -7.637 -11.195 1 97.62 34 ARG B N 1
ATOM 3040 C CA . ARG B 1 34 ? -15.867 -7.141 -10.266 1 97.62 34 ARG B CA 1
ATOM 3041 C C . ARG B 1 34 ? -16.406 -5.781 -10.703 1 97.62 34 ARG B C 1
ATOM 3043 O O . ARG B 1 34 ? -15.625 -4.91 -11.117 1 97.62 34 ARG B O 1
ATOM 3050 N N . PRO B 1 35 ? -17.719 -5.551 -10.641 1 96.75 35 PRO B N 1
ATOM 3051 C CA . PRO B 1 35 ? -18.25 -4.234 -11.008 1 96.75 35 PRO B CA 1
ATOM 3052 C C . PRO B 1 35 ? -17.656 -3.105 -10.172 1 96.75 35 PRO B C 1
ATOM 3054 O O . PRO B 1 35 ? -17.438 -3.27 -8.969 1 96.75 35 PRO B O 1
ATOM 3057 N N . PRO B 1 36 ? -17.328 -1.994 -10.836 1 97 36 PRO B N 1
ATOM 3058 C CA . PRO B 1 36 ? -16.766 -0.858 -10.102 1 97 36 PRO B CA 1
ATOM 3059 C C . PRO B 1 36 ? -17.797 -0.164 -9.211 1 97 36 PRO B C 1
ATOM 3061 O O . PRO B 1 36 ? -19 -0.287 -9.445 1 97 36 PRO B O 1
ATOM 3064 N N . PRO B 1 37 ? -17.266 0.538 -8.109 1 95.06 37 PRO B N 1
ATOM 3065 C CA . PRO B 1 37 ? -18.172 1.488 -7.465 1 95.06 37 PRO B CA 1
ATOM 3066 C C . PRO B 1 37 ? -18.781 2.484 -8.453 1 95.06 37 PRO B C 1
ATOM 3068 O O . PRO B 1 37 ? -18.094 2.938 -9.375 1 95.06 37 PRO B O 1
ATOM 3071 N N . ALA B 1 38 ? -19.984 2.863 -8.25 1 94.19 38 ALA B N 1
ATOM 3072 C CA . ALA B 1 38 ? -20.719 3.725 -9.172 1 94.19 38 ALA B CA 1
ATOM 3073 C C . ALA B 1 38 ? -19.984 5.043 -9.391 1 94.19 38 ALA B C 1
ATOM 3075 O O . ALA B 1 38 ? -19.938 5.551 -10.508 1 94.19 38 ALA B O 1
ATOM 3076 N N . ASP B 1 39 ? -19.375 5.559 -8.367 1 92.19 39 ASP B N 1
ATOM 3077 C CA . ASP B 1 39 ? -18.766 6.879 -8.414 1 92.19 39 ASP B CA 1
ATOM 3078 C C . ASP B 1 39 ? -17.5 6.863 -9.289 1 92.19 39 ASP B C 1
ATOM 3080 O O . ASP B 1 39 ? -17.016 7.918 -9.695 1 92.19 39 ASP B O 1
ATOM 3084 N N . PHE B 1 40 ? -17 5.625 -9.562 1 95.31 40 PHE B N 1
ATOM 3085 C CA . PHE B 1 40 ? -15.734 5.523 -10.273 1 95.31 40 PHE B CA 1
ATOM 3086 C C . PHE B 1 40 ? -15.898 4.738 -11.57 1 95.31 40 PHE B C 1
ATOM 3088 O O . PHE B 1 40 ? -14.914 4.258 -12.141 1 95.31 40 PHE B O 1
ATOM 3095 N N . GLU B 1 41 ? -17.078 4.543 -12.008 1 97.25 41 GLU B N 1
ATOM 3096 C CA . GLU B 1 41 ? -17.328 3.713 -13.188 1 97.25 41 GLU B CA 1
ATOM 3097 C C . GLU B 1 41 ? -16.609 4.254 -14.414 1 97.25 41 GLU B C 1
ATOM 3099 O O . GLU B 1 41 ? -15.977 3.498 -15.148 1 97.25 41 GLU B O 1
ATOM 3104 N N . SER B 1 42 ? -16.688 5.574 -14.617 1 97.44 42 SER B N 1
ATOM 3105 C CA . SER B 1 42 ? -16.078 6.191 -15.789 1 97.44 42 SER B CA 1
ATOM 3106 C C . SER B 1 42 ? -14.57 6.012 -15.781 1 97.44 42 SER B C 1
ATOM 3108 O O . SER B 1 42 ? -13.984 5.637 -16.797 1 97.44 42 SER B O 1
ATOM 3110 N N . GLU B 1 43 ? -13.914 6.246 -14.648 1 97.69 43 GLU B N 1
ATOM 3111 C CA . GLU B 1 43 ? -12.469 6.145 -14.516 1 97.69 43 GLU B CA 1
ATOM 3112 C C . GLU B 1 43 ? -12 4.703 -14.688 1 97.69 43 GLU B C 1
ATOM 3114 O O . GLU B 1 43 ? -10.977 4.449 -15.328 1 97.69 43 GLU B O 1
ATOM 3119 N N . LEU B 1 44 ? -12.789 3.73 -14.219 1 98.38 44 LEU B N 1
ATOM 3120 C CA . LEU B 1 44 ? -12.375 2.33 -14.203 1 98.38 44 LEU B CA 1
ATOM 3121 C C . LEU B 1 44 ? -12.688 1.663 -15.539 1 98.38 44 LEU B C 1
ATOM 3123 O O . LEU B 1 44 ? -12.141 0.605 -15.852 1 98.38 44 LEU B O 1
ATOM 3127 N N . LYS B 1 45 ? -13.562 2.268 -16.344 1 97.94 45 LYS B N 1
ATOM 3128 C CA . LYS B 1 45 ? -13.859 1.773 -17.688 1 97.94 45 LYS B CA 1
ATOM 3129 C C . LYS B 1 45 ? -12.859 2.314 -18.703 1 97.94 45 LYS B C 1
ATOM 3131 O O . LYS B 1 45 ? -12.68 1.729 -19.781 1 97.94 45 LYS B O 1
ATOM 3136 N N . ALA B 1 46 ? -12.211 3.408 -18.344 1 97.75 46 ALA B N 1
ATOM 3137 C CA . ALA B 1 46 ? -11.273 4.066 -19.25 1 97.75 46 ALA B CA 1
ATOM 3138 C C . ALA B 1 46 ? -9.984 3.266 -19.391 1 97.75 46 ALA B C 1
ATOM 3140 O O . ALA B 1 46 ? -9.742 2.338 -18.609 1 97.75 46 ALA B O 1
ATOM 3141 N N . LYS B 1 47 ? -9.219 3.588 -20.422 1 97.5 47 LYS B N 1
ATOM 3142 C CA . LYS B 1 47 ? -7.867 3.053 -20.531 1 97.5 47 LYS B CA 1
ATOM 3143 C C . LYS B 1 47 ? -7.008 3.49 -19.344 1 97.5 47 LYS B C 1
ATOM 3145 O O . LYS B 1 47 ? -7.184 4.59 -18.812 1 97.5 47 LYS B O 1
ATOM 3150 N N . ILE B 1 48 ? -6.125 2.635 -18.938 1 98.44 48 ILE B N 1
ATOM 3151 C CA . ILE B 1 48 ? -5.227 2.979 -17.844 1 98.44 48 ILE B CA 1
ATOM 3152 C C . ILE B 1 48 ? -4.352 4.168 -18.25 1 98.44 48 ILE B C 1
ATOM 3154 O O . ILE B 1 48 ? -3.75 4.164 -19.328 1 98.44 48 ILE B O 1
ATOM 3158 N N . SER B 1 49 ? -4.309 5.156 -17.516 1 98.25 49 SER B N 1
ATOM 3159 C CA . SER B 1 49 ? -3.518 6.371 -17.672 1 98.25 49 SER B CA 1
ATOM 3160 C C . SER B 1 49 ? -3.08 6.926 -16.312 1 98.25 49 SER B C 1
ATOM 3162 O O . SER B 1 49 ? -3.473 6.406 -15.266 1 98.25 49 SER B O 1
ATOM 3164 N N . MET B 1 50 ? -2.273 7.918 -16.344 1 97.88 50 MET B N 1
ATOM 3165 C CA . MET B 1 50 ? -1.809 8.516 -15.102 1 97.88 50 MET B CA 1
ATOM 3166 C C . MET B 1 50 ? -2.986 8.969 -14.242 1 97.88 50 MET B C 1
ATOM 3168 O O . MET B 1 50 ? -2.994 8.75 -13.031 1 97.88 50 MET B O 1
ATOM 3172 N N . SER B 1 51 ? -3.998 9.516 -14.867 1 97.06 51 SER B N 1
ATOM 3173 C CA . SER B 1 51 ? -5.098 10.133 -14.133 1 97.06 51 SER B CA 1
ATOM 3174 C C . SER B 1 51 ? -6.098 9.086 -13.656 1 97.06 51 SER B C 1
ATOM 3176 O O . SER B 1 51 ? -6.918 9.359 -12.773 1 97.06 51 SER B O 1
ATOM 3178 N N . THR B 1 52 ? -6.055 7.84 -14.266 1 98.06 52 THR B N 1
ATOM 3179 C CA . THR B 1 52 ? -7.02 6.824 -13.852 1 98.06 52 THR B CA 1
ATOM 3180 C C . THR B 1 52 ? -6.348 5.754 -13 1 98.06 52 THR B C 1
ATOM 3182 O O . THR B 1 52 ? -7.023 4.934 -12.383 1 98.06 52 THR B O 1
ATOM 3185 N N . LEU B 1 53 ? -5.027 5.797 -12.93 1 98.62 53 LEU B N 1
ATOM 3186 C CA . LEU B 1 53 ? -4.262 4.719 -12.312 1 98.62 53 LEU B CA 1
ATOM 3187 C C . LEU B 1 53 ? -4.594 4.605 -10.828 1 98.62 53 LEU B C 1
ATOM 3189 O O . LEU B 1 53 ? -4.645 3.5 -10.281 1 98.62 53 LEU B O 1
ATOM 3193 N N . GLY B 1 54 ? -4.824 5.73 -10.148 1 98.31 54 GLY B N 1
ATOM 3194 C CA . GLY B 1 54 ? -5.188 5.691 -8.742 1 98.31 54 GLY B CA 1
ATOM 3195 C C . GLY B 1 54 ? -6.43 4.867 -8.469 1 98.31 54 GLY B C 1
ATOM 3196 O O . G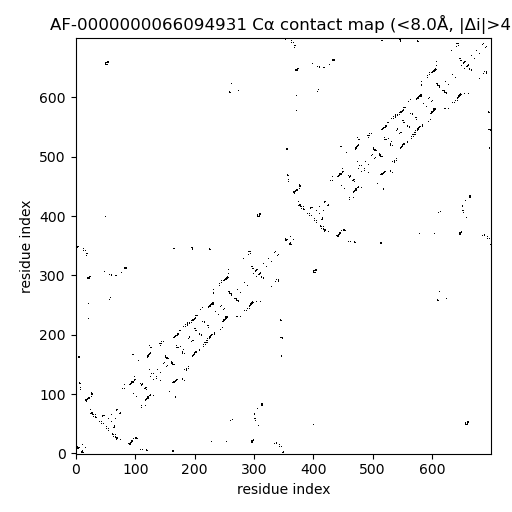LY B 1 54 ? -6.504 4.156 -7.465 1 98.31 54 GLY B O 1
ATOM 3197 N N . TYR B 1 55 ? -7.406 4.934 -9.367 1 98.44 55 TYR B N 1
ATOM 3198 C CA . TYR B 1 55 ? -8.633 4.152 -9.258 1 98.44 55 TYR B CA 1
ATOM 3199 C C . TYR B 1 55 ? -8.367 2.674 -9.516 1 98.44 55 TYR B C 1
ATOM 3201 O O . TYR B 1 55 ? -8.852 1.812 -8.781 1 98.44 55 TYR B O 1
ATOM 3209 N N . VAL B 1 56 ? -7.516 2.416 -10.484 1 98.69 56 VAL B N 1
ATOM 3210 C CA . VAL B 1 56 ? -7.207 1.043 -10.867 1 98.69 56 VAL B CA 1
ATOM 3211 C C . VAL B 1 56 ? -6.438 0.353 -9.75 1 98.69 56 VAL B C 1
ATOM 3213 O O . VAL B 1 56 ? -6.656 -0.829 -9.469 1 98.69 56 VAL B O 1
ATOM 3216 N N . ARG B 1 57 ? -5.594 1.062 -9.07 1 98.25 57 ARG B N 1
ATOM 3217 C CA . ARG B 1 57 ? -4.805 0.5 -7.984 1 98.25 57 ARG B CA 1
ATOM 3218 C C . ARG B 1 57 ? -5.691 0.128 -6.801 1 98.25 57 ARG B C 1
ATOM 3220 O O . ARG B 1 57 ? -5.43 -0.86 -6.109 1 98.25 57 ARG B O 1
ATOM 3227 N N . LEU B 1 58 ? -6.719 0.906 -6.59 1 97.88 58 LEU B N 1
ATOM 3228 C CA . LEU B 1 58 ? -7.621 0.658 -5.473 1 97.88 58 LEU B CA 1
ATOM 3229 C C . LEU B 1 58 ? -8.617 -0.441 -5.812 1 97.88 58 LEU B C 1
ATOM 3231 O O . LEU B 1 58 ? -9.039 -1.202 -4.934 1 97.88 58 LEU B O 1
ATOM 3235 N N . TYR B 1 59 ? -9 -0.507 -7.105 1 98.19 59 TYR B N 1
ATOM 3236 C CA . TYR B 1 59 ? -9.977 -1.476 -7.582 1 98.19 59 TYR B CA 1
ATOM 3237 C C . TYR B 1 59 ? -9.461 -2.215 -8.812 1 98.19 59 TYR B C 1
ATOM 3239 O O . TYR B 1 59 ? -10.062 -2.145 -9.883 1 98.19 59 TYR B O 1
ATOM 3247 N N . PRO B 1 60 ? -8.438 -2.994 -8.594 1 98.31 60 PRO B N 1
ATOM 3248 C CA . PRO B 1 60 ? -7.754 -3.582 -9.75 1 98.31 60 PRO B CA 1
ATOM 3249 C C . PRO B 1 60 ? -8.641 -4.539 -10.539 1 98.31 60 PRO B C 1
ATOM 3251 O O . PRO B 1 60 ? -8.445 -4.727 -11.742 1 98.31 60 PRO B O 1
ATOM 3254 N N . TYR B 1 61 ? -9.641 -5.125 -9.938 1 98.5 61 TYR B N 1
ATOM 3255 C CA . TYR B 1 61 ? -10.453 -6.129 -10.609 1 98.5 61 TYR B CA 1
ATOM 3256 C C . TYR B 1 61 ? -11.727 -5.508 -11.172 1 98.5 61 TYR B C 1
ATOM 3258 O O . TYR B 1 61 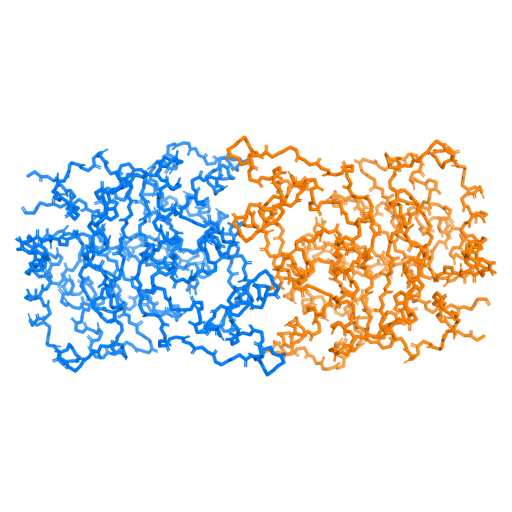? -12.594 -6.215 -11.688 1 98.5 61 TYR B O 1
ATOM 3266 N N . SER B 1 62 ? -11.797 -4.18 -11.102 1 98.69 62 SER B N 1
ATOM 3267 C CA . SER B 1 62 ? -12.961 -3.482 -11.633 1 98.69 62 SER B CA 1
ATOM 3268 C C . SER B 1 62 ? -12.633 -2.789 -12.953 1 98.69 62 SER B C 1
ATOM 3270 O O . SER B 1 62 ? -13.453 -2.047 -13.492 1 98.69 62 SER B O 1
ATOM 3272 N N . SER B 1 63 ? -11.453 -2.959 -13.438 1 98.5 63 SER B N 1
ATOM 3273 C CA . SER B 1 63 ? -11.016 -2.473 -14.742 1 98.5 63 SER B CA 1
ATOM 3274 C C . SER B 1 63 ? -10.773 -3.627 -15.711 1 98.5 63 SER B C 1
ATOM 3276 O O . SER B 1 63 ? -9.836 -4.406 -15.539 1 98.5 63 SER B O 1
ATOM 3278 N N . LYS B 1 64 ? -11.547 -3.736 -16.719 1 97.75 64 LYS B N 1
ATOM 3279 C CA . LYS B 1 64 ? -11.367 -4.781 -17.719 1 97.75 64 LYS B CA 1
ATOM 3280 C C . LYS B 1 64 ? -10.008 -4.656 -18.406 1 97.75 64 LYS B C 1
ATOM 3282 O O . LYS B 1 64 ? -9.352 -5.664 -18.688 1 97.75 64 LYS B O 1
ATOM 3287 N N . GLU B 1 65 ? -9.672 -3.395 -18.625 1 97.31 65 GLU B N 1
ATOM 3288 C CA . GLU B 1 65 ? -8.352 -3.133 -19.203 1 97.31 65 GLU B CA 1
ATOM 3289 C C . GLU B 1 65 ? -7.25 -3.744 -18.344 1 97.31 65 GLU B C 1
ATOM 3291 O O . GLU B 1 65 ? -6.27 -4.273 -18.859 1 97.31 65 GLU B O 1
ATOM 3296 N N . ASN B 1 66 ? -7.395 -3.658 -17.078 1 98.38 66 ASN B N 1
ATOM 3297 C CA . ASN B 1 66 ? -6.359 -4.082 -16.141 1 98.38 66 ASN B CA 1
ATOM 3298 C C . ASN B 1 66 ? -6.289 -5.602 -16.047 1 98.38 66 ASN B C 1
ATOM 3300 O O . ASN B 1 66 ? -5.207 -6.164 -15.859 1 98.38 66 ASN B O 1
ATOM 3304 N N . VAL B 1 67 ? -7.43 -6.316 -16.219 1 97.94 67 VAL B N 1
ATOM 3305 C CA . VAL B 1 67 ? -7.445 -7.758 -16.016 1 97.94 67 VAL B CA 1
ATOM 3306 C C . VAL B 1 67 ? -7.195 -8.469 -17.344 1 97.94 67 VAL B C 1
ATOM 3308 O O . VAL B 1 67 ? -6.973 -9.688 -17.375 1 97.94 67 VAL B O 1
ATOM 3311 N N . ARG B 1 68 ? -7.176 -7.707 -18.391 1 96.5 68 ARG B N 1
ATOM 3312 C CA . ARG B 1 68 ? -6.828 -8.25 -19.703 1 96.5 68 ARG B CA 1
ATOM 3313 C C . ARG B 1 68 ? -5.316 -8.359 -19.859 1 96.5 68 ARG B C 1
ATOM 3315 O O . ARG B 1 68 ? -4.715 -7.594 -20.625 1 96.5 68 ARG B O 1
ATOM 3322 N N . PHE B 1 69 ? -4.789 -9.375 -19.266 1 98.06 69 PHE B N 1
ATOM 3323 C CA . PHE B 1 69 ? -3.342 -9.539 -19.172 1 98.06 69 PHE B CA 1
ATOM 3324 C C . PHE B 1 69 ? -2.826 -10.461 -20.266 1 98.06 69 PHE B C 1
ATOM 3326 O O . PHE B 1 69 ? -2.023 -11.359 -20 1 98.06 69 PHE B O 1
ATOM 3333 N N . TYR B 1 70 ? -3.35 -10.289 -21.562 1 96.5 70 TYR B N 1
ATOM 3334 C CA . TYR B 1 70 ? -2.965 -11.18 -22.641 1 96.5 70 TYR B CA 1
ATOM 3335 C C . TYR B 1 70 ? -2.92 -10.445 -23.969 1 96.5 70 TYR B C 1
ATOM 3337 O O . TYR B 1 70 ? -2.596 -11.031 -25 1 96.5 70 TYR B O 1
ATOM 3345 N N . ASP B 1 71 ? -3.338 -9.164 -23.984 1 97.19 71 ASP B N 1
ATOM 3346 C CA . ASP B 1 71 ? -3.316 -8.43 -25.25 1 97.19 71 ASP B CA 1
ATOM 3347 C C . ASP B 1 71 ? -1.903 -7.957 -25.578 1 97.19 71 ASP B C 1
ATOM 3349 O O . ASP B 1 71 ? -0.971 -8.164 -24.797 1 97.19 71 ASP B O 1
ATOM 3353 N N . GLU B 1 72 ? -1.73 -7.395 -26.719 1 97.94 72 GLU B N 1
ATOM 3354 C CA . GLU B 1 72 ? -0.415 -7.043 -27.25 1 97.94 72 GLU B CA 1
ATOM 3355 C C . GLU B 1 72 ? 0.308 -6.066 -26.312 1 97.94 72 GLU B C 1
ATOM 3357 O O . GLU B 1 72 ? 1.517 -6.184 -26.109 1 97.94 72 GLU B O 1
ATOM 3362 N N . GLU B 1 73 ? -0.379 -5.105 -25.781 1 97.75 73 GLU B N 1
ATOM 3363 C CA . GLU B 1 73 ? 0.227 -4.129 -24.875 1 97.75 73 GLU B CA 1
ATOM 3364 C C . GLU B 1 73 ? 0.723 -4.793 -23.594 1 97.75 73 GLU B C 1
ATOM 3366 O O . GLU B 1 73 ? 1.807 -4.473 -23.109 1 97.75 73 GLU B O 1
ATOM 3371 N N . ALA B 1 74 ? -0.092 -5.684 -23.094 1 98 74 ALA B N 1
ATOM 3372 C CA . ALA B 1 74 ? 0.302 -6.418 -21.891 1 98 74 ALA B CA 1
ATOM 3373 C C . ALA B 1 74 ? 1.537 -7.277 -22.156 1 98 74 ALA B C 1
ATOM 3375 O O . ALA B 1 74 ? 2.441 -7.348 -21.312 1 98 74 ALA B O 1
ATOM 3376 N N . LEU B 1 75 ? 1.565 -7.926 -23.312 1 98.69 75 LEU B N 1
ATOM 3377 C CA . LEU B 1 75 ? 2.688 -8.789 -23.656 1 98.69 75 LEU B CA 1
ATOM 3378 C C . LEU B 1 75 ? 3.977 -7.984 -23.781 1 98.69 75 LEU B C 1
ATOM 3380 O O . LEU B 1 75 ? 5.023 -8.406 -23.281 1 98.69 75 LEU B O 1
ATOM 3384 N N . GLU B 1 76 ? 3.889 -6.879 -24.406 1 98.69 76 GLU B N 1
ATOM 3385 C CA . GLU B 1 76 ? 5.059 -6.016 -24.547 1 98.69 76 GLU B CA 1
ATOM 3386 C C . GLU B 1 76 ? 5.547 -5.523 -23.188 1 98.69 76 GLU B C 1
ATOM 3388 O O . GLU B 1 76 ? 6.754 -5.484 -22.938 1 98.69 76 GLU B O 1
ATOM 3393 N N . ALA B 1 77 ? 4.613 -5.102 -22.359 1 98.75 77 ALA B N 1
ATOM 3394 C CA . ALA B 1 77 ? 4.953 -4.637 -21.016 1 98.75 77 ALA B CA 1
ATOM 3395 C C . ALA B 1 77 ? 5.605 -5.746 -20.203 1 98.75 77 ALA B C 1
ATOM 3397 O O . ALA B 1 77 ? 6.578 -5.508 -19.484 1 98.75 77 ALA B O 1
ATOM 3398 N N . ALA B 1 78 ? 5.07 -6.934 -20.281 1 98.81 78 ALA B N 1
ATOM 3399 C CA . ALA B 1 78 ? 5.637 -8.078 -19.578 1 98.81 78 ALA B CA 1
ATOM 3400 C C . ALA B 1 78 ? 7.066 -8.352 -20.031 1 98.81 78 ALA B C 1
ATOM 3402 O O . ALA B 1 78 ? 7.953 -8.609 -19.219 1 98.81 78 ALA B O 1
ATOM 3403 N N . LYS B 1 79 ? 7.281 -8.312 -21.328 1 98.81 79 LYS B N 1
ATOM 3404 C CA . LYS B 1 79 ? 8.625 -8.531 -21.875 1 98.81 79 LYS B CA 1
ATOM 3405 C C . LYS B 1 79 ? 9.617 -7.527 -21.297 1 98.81 79 LYS B C 1
ATOM 3407 O O . LYS B 1 79 ? 10.719 -7.895 -20.891 1 98.81 79 LYS B O 1
ATOM 3412 N N . LYS B 1 80 ? 9.203 -6.262 -21.297 1 98.75 80 LYS B N 1
ATOM 3413 C CA . LYS B 1 80 ? 10.055 -5.215 -20.734 1 98.75 80 LYS B CA 1
ATOM 3414 C C . LYS B 1 80 ? 10.414 -5.52 -19.281 1 98.75 80 LYS B C 1
ATOM 3416 O O . LYS B 1 80 ? 11.562 -5.355 -18.875 1 98.75 80 LYS B O 1
ATOM 3421 N N . ASP B 1 81 ? 9.484 -5.969 -18.531 1 98.81 81 ASP B N 1
ATOM 3422 C CA . ASP B 1 81 ? 9.703 -6.23 -17.109 1 98.81 81 ASP B CA 1
ATOM 3423 C C . ASP B 1 81 ? 10.586 -7.461 -16.906 1 98.81 81 ASP B C 1
ATOM 3425 O O . ASP B 1 81 ? 11.367 -7.523 -15.961 1 98.81 81 ASP B O 1
ATOM 3429 N N . VAL B 1 82 ? 10.406 -8.477 -17.734 1 98.94 82 VAL B N 1
ATOM 3430 C CA . VAL B 1 82 ? 11.266 -9.648 -17.641 1 98.94 82 VAL B CA 1
ATOM 3431 C C . VAL B 1 82 ? 12.711 -9.266 -17.922 1 98.94 82 VAL B C 1
ATOM 3433 O O . VAL B 1 82 ? 13.633 -9.766 -17.281 1 98.94 82 VAL B O 1
ATOM 3436 N N . LEU B 1 83 ? 12.914 -8.383 -18.875 1 98.75 83 LEU B N 1
ATOM 3437 C CA . LEU B 1 83 ? 14.258 -7.887 -19.156 1 98.75 83 LEU B CA 1
ATOM 3438 C C . LEU B 1 83 ? 14.828 -7.148 -17.953 1 98.75 83 LEU B C 1
ATOM 3440 O O . LEU B 1 83 ? 16 -7.289 -17.625 1 98.75 83 LEU B O 1
ATOM 3444 N N . LEU B 1 84 ? 13.984 -6.359 -17.297 1 98.06 84 LEU B N 1
ATOM 3445 C CA . LEU B 1 84 ? 14.414 -5.691 -16.078 1 98.06 84 LEU B CA 1
ATOM 3446 C C . LEU B 1 84 ? 14.75 -6.703 -14.992 1 98.06 84 LEU B C 1
ATOM 3448 O O . LEU B 1 84 ? 15.75 -6.547 -14.281 1 98.06 84 LEU B O 1
ATOM 3452 N N . TYR B 1 85 ? 13.922 -7.695 -14.898 1 98.75 85 TYR B N 1
ATOM 3453 C CA . TYR B 1 85 ? 14.188 -8.773 -13.953 1 98.75 85 TYR B CA 1
ATOM 3454 C C . TYR B 1 85 ? 15.555 -9.391 -14.195 1 98.75 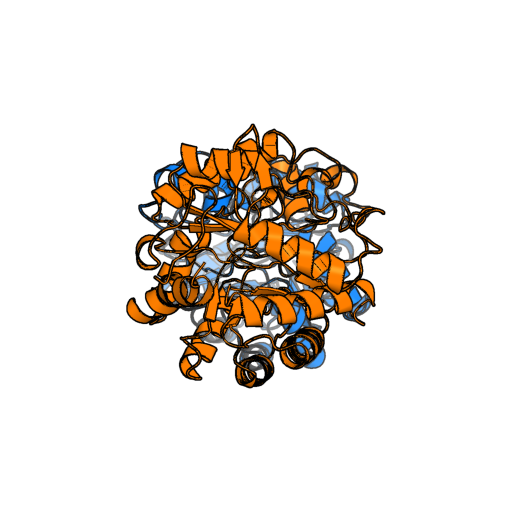85 TYR B C 1
ATOM 3456 O O . TYR B 1 85 ? 16.344 -9.57 -13.258 1 98.75 85 TYR B O 1
ATOM 3464 N N . LYS B 1 86 ? 15.844 -9.68 -15.422 1 98.69 86 LYS B N 1
ATOM 3465 C CA . LYS B 1 86 ? 17.141 -10.219 -15.805 1 98.69 86 LYS B CA 1
ATOM 3466 C C . LYS B 1 86 ? 18.266 -9.25 -15.461 1 98.69 86 LYS B C 1
ATOM 3468 O O . LYS B 1 86 ? 19.281 -9.648 -14.883 1 98.69 86 LYS B O 1
ATOM 3473 N N . LYS B 1 87 ? 18.062 -8.047 -15.773 1 97.44 87 LYS B N 1
ATOM 3474 C CA . LYS B 1 87 ? 19.062 -7.004 -15.531 1 97.44 87 LYS B CA 1
ATOM 3475 C C . LYS B 1 87 ? 19.438 -6.93 -14.055 1 97.44 87 LYS B C 1
ATOM 3477 O O . LYS B 1 87 ? 20.594 -6.676 -13.711 1 97.44 87 LYS B O 1
ATOM 3482 N N . HIS B 1 88 ? 18.453 -7.223 -13.211 1 96.38 88 HIS B N 1
ATOM 3483 C CA . HIS B 1 88 ? 18.672 -7.082 -11.773 1 96.38 88 HIS B CA 1
ATOM 3484 C C . HIS B 1 88 ? 19.016 -8.422 -11.141 1 96.38 88 HIS B C 1
ATOM 3486 O O . HIS B 1 88 ? 18.891 -8.594 -9.922 1 96.38 88 HIS B O 1
ATOM 3492 N N . GLY B 1 89 ? 19.297 -9.375 -11.93 1 96 89 GLY B N 1
ATOM 3493 C CA . GLY B 1 89 ? 19.859 -10.602 -11.398 1 96 89 GLY B CA 1
ATOM 3494 C C . GLY B 1 89 ? 18.875 -11.75 -11.344 1 96 89 GLY B C 1
ATOM 3495 O O . GLY B 1 89 ? 19.156 -12.797 -10.766 1 96 89 GLY B O 1
ATOM 3496 N N . GLY B 1 90 ? 17.734 -11.547 -11.977 1 98.12 90 GLY B N 1
ATOM 3497 C CA . GLY B 1 90 ? 16.766 -12.625 -12.023 1 98.12 90 GLY B CA 1
ATOM 3498 C C . GLY B 1 90 ? 17.203 -13.797 -12.867 1 98.12 90 GLY B C 1
ATOM 3499 O O . GLY B 1 90 ? 17.859 -13.617 -13.898 1 98.12 90 GLY B O 1
ATOM 3500 N N . GLY B 1 91 ? 16.859 -15.008 -12.43 1 98.62 91 GLY B N 1
ATOM 3501 C CA . GLY B 1 91 ? 17.281 -16.219 -13.117 1 98.62 91 GLY B CA 1
ATOM 3502 C C . GLY B 1 91 ? 16.141 -16.953 -13.789 1 98.62 91 GLY B C 1
ATOM 3503 O O . GLY B 1 91 ? 16.188 -17.234 -14.984 1 98.62 91 GLY B O 1
ATOM 3504 N N . SER B 1 92 ? 15.117 -17.25 -13 1 98.94 92 SER B N 1
ATOM 3505 C CA . SER B 1 92 ? 14.055 -18.109 -13.508 1 98.94 92 SER B CA 1
ATOM 3506 C C . SER B 1 92 ? 12.688 -17.641 -13.039 1 98.94 92 SER B C 1
ATOM 3508 O O . SER B 1 92 ? 12.562 -17.016 -11.984 1 98.94 92 SER B O 1
ATOM 3510 N N . ILE B 1 93 ? 11.711 -17.859 -13.844 1 98.94 93 ILE B N 1
ATOM 3511 C CA . ILE B 1 93 ? 10.312 -17.609 -13.523 1 98.94 93 ILE B CA 1
ATOM 3512 C C . ILE B 1 93 ? 9.492 -18.875 -13.734 1 98.94 93 ILE B C 1
ATOM 3514 O O . ILE B 1 93 ? 9.578 -19.516 -14.781 1 98.94 93 ILE B O 1
ATOM 3518 N N . VAL B 1 94 ? 8.82 -19.297 -12.672 1 98.94 94 VAL B N 1
ATOM 3519 C CA . VAL B 1 94 ? 7.824 -20.359 -12.797 1 98.94 94 VAL B CA 1
ATOM 3520 C C . VAL B 1 94 ? 6.48 -19.766 -13.219 1 98.94 94 VAL B C 1
ATOM 3522 O O . VAL B 1 94 ? 5.879 -18.984 -12.477 1 98.94 94 VAL B O 1
ATOM 3525 N N . GLU B 1 95 ? 6.062 -20.047 -14.453 1 98.75 95 GLU B N 1
ATOM 3526 C CA . GLU B 1 95 ? 4.824 -19.516 -15.008 1 98.75 95 GLU B CA 1
ATOM 3527 C C . GLU B 1 95 ? 3.645 -20.438 -14.703 1 98.75 95 GLU B C 1
ATOM 3529 O O . GLU B 1 95 ? 3.576 -21.562 -15.219 1 98.75 95 GLU B O 1
ATOM 3534 N N . ASN B 1 96 ? 2.689 -19.953 -13.883 1 98.5 96 ASN B N 1
ATOM 3535 C CA . ASN B 1 96 ? 1.715 -20.797 -13.219 1 98.5 96 ASN B CA 1
ATOM 3536 C C . ASN B 1 96 ? 0.398 -20.859 -13.984 1 98.5 96 ASN B C 1
ATOM 3538 O O . ASN B 1 96 ? -0.56 -21.5 -13.539 1 98.5 96 ASN B O 1
ATOM 3542 N N . SER B 1 97 ? 0.329 -20.25 -15.203 1 97.69 97 SER B N 1
ATOM 3543 C CA . SER B 1 97 ? -0.917 -20.312 -15.953 1 97.69 97 SER B CA 1
ATOM 3544 C C . SER B 1 97 ? -1.149 -21.719 -16.5 1 97.69 97 SER B C 1
ATOM 3546 O O . SER B 1 97 ? -0.358 -22.219 -17.312 1 97.69 97 SER B O 1
ATOM 3548 N N . SER B 1 98 ? -2.186 -22.344 -16.031 1 96.06 98 SER B N 1
ATOM 3549 C CA . SER B 1 98 ? -2.523 -23.703 -16.453 1 96.06 98 SER B CA 1
ATOM 3550 C C . SER B 1 98 ? -3.793 -23.719 -17.297 1 96.06 98 SER B C 1
ATOM 3552 O O . SER B 1 98 ? -4.219 -22.688 -17.812 1 96.06 98 SER B O 1
ATOM 3554 N N . TYR B 1 99 ? -4.336 -24.969 -17.578 1 98.06 99 TYR B N 1
ATOM 3555 C CA . TYR B 1 99 ? -5.562 -25.078 -18.359 1 98.06 99 TYR B CA 1
ATOM 3556 C C . TYR B 1 99 ? -6.703 -24.297 -17.703 1 98.06 99 TYR B C 1
ATOM 3558 O O . TYR B 1 99 ? -6.953 -24.453 -16.5 1 98.06 99 TYR B O 1
ATOM 3566 N N . GLY B 1 100 ? -7.309 -23.438 -18.484 1 97.69 100 GLY B N 1
ATOM 3567 C CA . GLY B 1 100 ? -8.383 -22.578 -18 1 97.69 100 GLY B CA 1
ATOM 3568 C C . GLY B 1 100 ? -8.008 -21.109 -17.984 1 97.69 100 GLY B C 1
ATOM 3569 O O . GLY B 1 100 ? -8.883 -20.25 -17.891 1 97.69 100 GLY B O 1
ATOM 3570 N N . LEU B 1 101 ? -6.691 -20.797 -18.109 1 97.56 101 LEU B N 1
ATOM 3571 C CA . LEU B 1 101 ? -6.254 -19.406 -17.953 1 97.56 101 LEU B CA 1
ATOM 3572 C C . LEU B 1 101 ? -5.652 -18.891 -19.266 1 97.56 101 LEU B C 1
ATOM 3574 O O . LEU B 1 101 ? -4.984 -17.844 -19.266 1 97.56 101 LEU B O 1
ATOM 3578 N N . LYS B 1 102 ? -5.781 -19.578 -20.297 1 94.5 102 LYS B N 1
ATOM 3579 C CA . LYS B 1 102 ? -5.281 -19.203 -21.609 1 94.5 102 LYS B CA 1
ATOM 3580 C C . LYS B 1 102 ? -3.773 -18.969 -21.578 1 94.5 102 LYS B C 1
ATOM 3582 O O . LYS B 1 102 ? -3.293 -17.922 -22.031 1 94.5 102 LYS B O 1
ATOM 3587 N N . ARG B 1 103 ? -3.119 -19.922 -21.078 1 95.19 103 ARG B N 1
ATOM 3588 C CA . ARG B 1 103 ? -1.662 -19.875 -21.094 1 95.19 103 ARG B CA 1
ATOM 3589 C C . ARG B 1 103 ? -1.129 -19.625 -22.5 1 95.19 103 ARG B C 1
ATOM 3591 O O . ARG B 1 103 ? -1.63 -20.203 -23.469 1 95.19 103 ARG B O 1
ATOM 3598 N N . ASN B 1 104 ? -0.101 -18.75 -22.656 1 97.5 104 ASN B N 1
ATOM 3599 C CA . ASN B 1 104 ? 0.53 -18.438 -23.938 1 97.5 104 ASN B CA 1
ATOM 3600 C C . ASN B 1 104 ? 1.936 -19.031 -24.031 1 97.5 104 ASN B C 1
ATOM 3602 O O . ASN B 1 104 ? 2.924 -18.297 -23.906 1 97.5 104 ASN B O 1
ATOM 3606 N N . LEU B 1 105 ? 2.021 -20.344 -24.344 1 98 105 LEU B N 1
ATOM 3607 C CA . LEU B 1 105 ? 3.295 -21.047 -24.359 1 98 105 LEU B CA 1
ATOM 3608 C C . LEU B 1 105 ? 4.23 -20.484 -25.422 1 98 105 LEU B C 1
ATOM 3610 O O . LEU B 1 105 ? 5.445 -20.438 -25.219 1 98 105 LEU B O 1
ATOM 3614 N N . GLU B 1 106 ? 3.666 -20.109 -26.547 1 98 106 GLU B N 1
ATOM 3615 C CA . GLU B 1 106 ? 4.473 -19.484 -27.594 1 98 106 GLU B CA 1
ATOM 3616 C C . GLU B 1 106 ? 5.188 -18.234 -27.078 1 98 106 GLU B C 1
ATOM 3618 O O . GLU B 1 106 ? 6.383 -18.047 -27.312 1 98 106 GLU B O 1
ATOM 3623 N N . PHE B 1 107 ? 4.488 -17.391 -26.391 1 98.56 107 PHE B N 1
ATOM 3624 C CA . PHE B 1 107 ? 5.043 -16.156 -25.812 1 98.56 107 PHE B CA 1
ATOM 3625 C C . PHE B 1 107 ? 6.09 -16.484 -24.75 1 98.56 107 PHE B C 1
ATOM 3627 O O . PHE B 1 107 ? 7.133 -15.836 -24.688 1 98.56 107 PHE B O 1
ATOM 3634 N N . ILE B 1 108 ? 5.82 -17.484 -23.938 1 98.69 108 ILE B N 1
ATOM 3635 C CA . ILE B 1 108 ? 6.734 -17.891 -22.875 1 98.69 108 ILE B CA 1
ATOM 3636 C C . ILE B 1 108 ? 8.062 -18.344 -23.484 1 98.69 108 ILE B C 1
ATOM 3638 O O . ILE B 1 108 ? 9.133 -17.953 -23 1 98.69 108 ILE B O 1
ATOM 3642 N N . VAL B 1 109 ? 7.992 -19.156 -24.516 1 98.69 109 VAL B N 1
ATOM 3643 C CA . VAL B 1 109 ? 9.195 -19.625 -25.203 1 98.69 109 VAL B CA 1
ATOM 3644 C C . VAL B 1 109 ? 9.953 -18.438 -25.781 1 98.69 109 VAL B C 1
ATOM 3646 O O . VAL B 1 109 ? 11.172 -18.344 -25.656 1 98.69 109 VAL B O 1
ATOM 3649 N N . GLU B 1 110 ? 9.211 -17.516 -26.406 1 98.31 110 GLU B N 1
ATOM 3650 C CA . GLU B 1 110 ? 9.828 -16.312 -26.969 1 98.31 110 GLU B CA 1
ATOM 3651 C C . GLU B 1 110 ? 10.539 -15.516 -25.875 1 98.31 110 GLU B C 1
ATOM 3653 O O . GLU B 1 110 ? 11.648 -15.016 -26.094 1 98.31 110 GLU B O 1
ATOM 3658 N N . LEU B 1 111 ? 9.906 -15.359 -24.719 1 98.75 111 LEU B N 1
ATOM 3659 C CA . LEU B 1 111 ? 10.508 -14.641 -23.594 1 98.75 111 LEU B CA 1
ATOM 3660 C C . LEU B 1 111 ? 11.805 -15.312 -23.156 1 98.75 111 LEU B C 1
ATOM 3662 O O . LEU B 1 111 ? 12.812 -14.641 -22.922 1 98.75 111 LEU B O 1
ATOM 3666 N N . ALA B 1 112 ? 11.734 -16.625 -23.016 1 98.75 112 ALA B N 1
ATOM 3667 C CA . ALA B 1 112 ? 12.922 -17.359 -22.578 1 98.75 112 ALA B CA 1
ATOM 3668 C C . ALA B 1 112 ? 14.086 -17.125 -23.531 1 98.75 112 ALA B C 1
ATOM 3670 O O . ALA B 1 112 ? 15.203 -16.828 -23.094 1 98.75 112 ALA B O 1
ATOM 3671 N N . LYS B 1 113 ? 13.828 -17.203 -24.812 1 98.38 113 LYS B N 1
ATOM 3672 C CA . LYS B 1 113 ? 14.859 -17.047 -25.828 1 98.38 113 LYS B CA 1
ATOM 3673 C C . LYS B 1 113 ? 15.398 -15.625 -25.859 1 98.38 113 LYS B C 1
ATOM 3675 O O . LYS B 1 113 ? 16.609 -15.414 -25.953 1 98.38 113 LYS B O 1
ATOM 3680 N N . SER B 1 114 ? 14.508 -14.648 -25.75 1 98.5 114 SER B N 1
ATOM 3681 C CA . SER B 1 114 ? 14.883 -13.266 -26.016 1 98.5 114 SER B CA 1
ATOM 3682 C C . SER B 1 114 ? 15.453 -12.602 -24.766 1 98.5 114 SER B C 1
ATOM 3684 O O . SER B 1 114 ? 16.188 -11.609 -24.875 1 98.5 114 SER B O 1
ATOM 3686 N N . THR B 1 115 ? 15.203 -13.102 -23.547 1 98.56 115 THR B N 1
ATOM 3687 C CA . THR B 1 115 ? 15.602 -12.391 -22.344 1 98.56 115 THR B CA 1
ATOM 3688 C C . THR B 1 115 ? 16.703 -13.141 -21.609 1 98.56 115 THR B C 1
ATOM 3690 O O . THR B 1 115 ? 17.406 -12.562 -20.766 1 98.56 115 THR B O 1
ATOM 3693 N N . GLY B 1 116 ? 16.812 -14.414 -21.844 1 98.25 116 GLY B N 1
ATOM 3694 C CA . GLY B 1 116 ? 17.781 -15.219 -21.109 1 98.25 116 GLY B CA 1
ATOM 3695 C C . GLY B 1 116 ? 17.281 -15.688 -19.766 1 98.25 116 GLY B C 1
ATOM 3696 O O . GLY B 1 116 ? 18 -16.328 -19.016 1 98.25 116 GLY B O 1
ATOM 3697 N N . VAL B 1 117 ? 16.078 -15.391 -19.422 1 98.88 117 VAL B N 1
ATOM 3698 C CA . VAL B 1 117 ? 15.445 -15.891 -18.203 1 98.88 117 VAL B CA 1
ATOM 3699 C C . VAL B 1 117 ? 14.891 -17.297 -18.453 1 98.88 117 VAL B C 1
ATOM 3701 O O . VAL B 1 117 ? 14.273 -17.547 -19.484 1 98.88 117 VAL B O 1
ATOM 3704 N N . HIS B 1 118 ? 15.195 -18.266 -17.547 1 98.94 118 HIS B N 1
ATOM 3705 C CA . HIS B 1 118 ? 14.602 -19.594 -17.641 1 98.94 118 HIS B CA 1
ATOM 3706 C C . HIS B 1 118 ? 13.125 -19.562 -17.266 1 98.94 118 HIS B C 1
ATOM 3708 O O . HIS B 1 118 ? 12.75 -18.953 -16.266 1 98.94 118 HIS B O 1
ATOM 3714 N N . PHE B 1 119 ? 12.328 -20.141 -18.078 1 98.88 119 PHE B N 1
ATOM 3715 C CA . PHE B 1 119 ? 10.914 -20.281 -17.75 1 98.88 119 PHE B CA 1
ATOM 3716 C C . PHE B 1 119 ? 10.539 -21.75 -17.547 1 98.88 119 PHE B C 1
ATOM 3718 O O . PHE B 1 119 ? 10.914 -22.609 -18.359 1 98.88 119 PHE B O 1
ATOM 3725 N N . ILE B 1 120 ? 9.906 -22.031 -16.5 1 98.88 120 ILE B N 1
ATOM 3726 C CA . ILE B 1 120 ? 9.289 -23.328 -16.25 1 98.88 120 ILE B CA 1
ATOM 3727 C C . ILE B 1 120 ? 7.777 -23.219 -16.438 1 98.88 120 ILE B C 1
ATOM 3729 O O . ILE B 1 120 ? 7.109 -22.484 -15.703 1 98.88 120 ILE B O 1
ATOM 3733 N N . ALA B 1 121 ? 7.242 -23.875 -17.422 1 98.5 121 ALA B N 1
ATOM 3734 C CA . ALA B 1 121 ? 5.809 -23.859 -17.688 1 98.5 121 ALA B CA 1
ATOM 3735 C C . ALA B 1 121 ? 5.094 -24.969 -16.922 1 98.5 121 ALA B C 1
ATOM 3737 O O . ALA B 1 121 ? 5.645 -26.062 -16.734 1 98.5 121 ALA B O 1
ATOM 3738 N N . GLY B 1 122 ? 3.908 -24.641 -16.516 1 97.38 122 GLY B N 1
ATOM 3739 C CA . GLY B 1 122 ? 3.137 -25.625 -15.766 1 97.38 122 GLY B CA 1
ATOM 3740 C C . GLY B 1 122 ? 2.064 -26.297 -16.594 1 97.38 122 GLY B C 1
ATOM 3741 O O . GLY B 1 122 ? 1.703 -25.828 -17.672 1 97.38 122 GLY B O 1
ATOM 3742 N N . THR B 1 123 ? 1.69 -27.516 -16.219 1 98.19 123 THR B N 1
ATOM 3743 C CA . THR B 1 123 ? 0.439 -28.141 -16.609 1 98.19 123 THR B CA 1
ATOM 3744 C C . THR B 1 123 ? -0.546 -28.172 -15.445 1 98.19 123 THR B C 1
ATOM 3746 O O . THR B 1 123 ? -0.309 -27.547 -14.414 1 98.19 123 THR B O 1
ATOM 3749 N N . GLY B 1 124 ? -1.636 -28.828 -15.547 1 98.5 124 GLY B N 1
ATOM 3750 C CA . GLY B 1 124 ? -2.67 -28.828 -14.523 1 98.5 124 GLY B CA 1
ATOM 3751 C C . GLY B 1 124 ? -3.883 -28 -14.906 1 98.5 124 GLY B C 1
ATOM 3752 O O . GLY B 1 124 ? -3.947 -27.453 -16.016 1 98.5 124 GLY B O 1
ATOM 3753 N N . HIS B 1 125 ? -4.848 -27.953 -14.008 1 98.81 125 HIS B N 1
ATOM 3754 C CA . HIS B 1 125 ? -6.078 -27.219 -14.281 1 98.81 125 HIS B CA 1
ATOM 3755 C C . HIS B 1 125 ? -6.375 -26.203 -13.195 1 98.81 125 HIS B C 1
ATOM 3757 O O . HIS B 1 125 ? -6.195 -26.484 -12.008 1 98.81 125 HIS B O 1
ATOM 3763 N N . TYR B 1 126 ? -6.75 -25.016 -13.688 1 98.56 126 TYR B N 1
ATOM 3764 C CA . TYR B 1 126 ? -7.285 -24.031 -12.766 1 98.56 126 TYR B CA 1
ATOM 3765 C C . TYR B 1 126 ? -8.688 -24.406 -12.305 1 98.56 126 TYR B C 1
ATOM 3767 O O . TYR B 1 126 ? -9.055 -25.594 -12.328 1 98.56 126 TYR B O 1
ATOM 3775 N N . ILE B 1 127 ? -9.547 -23.469 -11.844 1 98.62 127 ILE B N 1
ATOM 3776 C CA . ILE B 1 127 ? -10.836 -23.828 -11.258 1 98.62 127 ILE B CA 1
ATOM 3777 C C . ILE B 1 127 ? -11.812 -24.25 -12.352 1 98.62 127 ILE B C 1
ATOM 3779 O O . ILE B 1 127 ? -11.641 -23.891 -13.516 1 98.62 127 ILE B O 1
ATOM 3783 N N . HIS B 1 128 ? -12.805 -24.922 -11.945 1 98.38 128 HIS B N 1
ATOM 3784 C CA . HIS B 1 128 ? -13.805 -25.469 -12.852 1 98.38 128 HIS B CA 1
ATOM 3785 C C . HIS B 1 128 ? -14.461 -24.375 -13.68 1 98.38 128 HIS B C 1
ATOM 3787 O O . HIS B 1 128 ? -14.68 -24.531 -14.883 1 98.38 128 HIS B O 1
ATOM 3793 N N . ALA B 1 129 ? -14.695 -23.266 -13.164 1 97.88 129 ALA B N 1
ATOM 3794 C CA . ALA B 1 129 ? -15.516 -22.203 -13.727 1 97.88 129 ALA B CA 1
ATOM 3795 C C . ALA B 1 129 ? -14.875 -21.625 -14.984 1 97.88 129 ALA B C 1
ATOM 3797 O O . ALA B 1 129 ? -15.555 -21 -15.812 1 97.88 129 ALA B O 1
ATOM 3798 N N . VAL B 1 130 ? -13.57 -21.812 -15.133 1 98 130 VAL B N 1
ATOM 3799 C CA . VAL B 1 130 ? -12.914 -21.172 -16.266 1 98 130 VAL B CA 1
ATOM 3800 C C . VAL B 1 130 ? -12.516 -22.234 -17.297 1 98 130 VAL B C 1
ATOM 3802 O O . VAL B 1 130 ? -11.781 -21.938 -18.25 1 98 130 VAL B O 1
ATOM 3805 N N . GLN B 1 131 ? -12.945 -23.484 -17.109 1 98 131 GLN B N 1
ATOM 3806 C CA . GLN B 1 131 ? -12.641 -24.547 -18.078 1 98 131 GLN B CA 1
ATOM 3807 C C . GLN B 1 131 ? -13.617 -24.531 -19.25 1 98 131 GLN B C 1
ATOM 3809 O O . GLN B 1 131 ? -14.805 -24.25 -19.062 1 98 131 GLN B O 1
ATOM 3814 N N . ASP B 1 132 ? -13.117 -24.797 -20.406 1 95.75 132 ASP B N 1
ATOM 3815 C CA . ASP B 1 132 ? -14.039 -25.047 -21.516 1 95.75 132 ASP B CA 1
ATOM 3816 C C . ASP B 1 132 ? -14.703 -26.422 -21.375 1 95.75 132 ASP B C 1
ATOM 3818 O O . ASP B 1 132 ? -14.375 -27.188 -20.469 1 95.75 132 ASP B O 1
ATOM 3822 N N . ALA B 1 133 ? -15.57 -26.719 -22.281 1 94.81 133 ALA B N 1
ATOM 3823 C CA . ALA B 1 133 ? -16.375 -27.922 -22.188 1 94.81 133 ALA B CA 1
ATOM 3824 C C . ALA B 1 133 ? -15.516 -29.188 -22.297 1 94.81 133 ALA B C 1
ATOM 3826 O O . ALA B 1 133 ? -15.789 -30.188 -21.641 1 94.81 133 ALA B O 1
ATOM 3827 N N . SER B 1 134 ? -14.484 -29.125 -23.062 1 94.5 134 SER B N 1
ATOM 3828 C CA . SER B 1 134 ? -13.641 -30.297 -23.297 1 94.5 134 SER B CA 1
ATOM 3829 C C . SER B 1 134 ? -12.859 -30.672 -22.047 1 94.5 134 SER B C 1
ATOM 3831 O O . SER B 1 134 ? -12.57 -31.844 -21.812 1 94.5 134 SER B O 1
ATOM 3833 N N . HIS B 1 135 ? -12.555 -29.688 -21.25 1 96.06 135 HIS B N 1
ATOM 3834 C CA . HIS B 1 135 ? -11.75 -29.938 -20.062 1 96.06 135 HIS B CA 1
ATOM 3835 C C . HIS B 1 135 ? -12.625 -30.109 -18.828 1 96.06 135 HIS B C 1
ATOM 3837 O O . HIS B 1 135 ? -12.258 -30.828 -17.891 1 96.06 135 HIS B O 1
ATOM 3843 N N . ALA B 1 136 ? -13.82 -29.594 -18.797 1 95.81 136 ALA B N 1
ATOM 3844 C CA . ALA B 1 136 ? -14.68 -29.531 -17.609 1 95.81 136 ALA B CA 1
ATOM 3845 C C . ALA B 1 136 ? -15.172 -30.922 -17.219 1 95.81 136 ALA B C 1
ATOM 3847 O O . ALA B 1 136 ? -15.594 -31.141 -16.078 1 95.81 136 ALA B O 1
ATOM 3848 N N . SER B 1 137 ? -15.062 -31.859 -18.125 1 95 137 SER B N 1
ATOM 3849 C CA . SER B 1 137 ? -15.648 -33.156 -17.844 1 95 137 SER B CA 1
ATOM 3850 C C . SER B 1 137 ? -14.57 -34.25 -17.781 1 95 137 SER B C 1
ATOM 3852 O O . SER B 1 137 ? -14.883 -35.438 -17.781 1 95 137 SER B O 1
ATOM 3854 N N . LEU B 1 138 ? -13.344 -33.844 -17.719 1 97.75 138 LEU B N 1
ATOM 3855 C CA . LEU B 1 138 ? -12.258 -34.812 -17.703 1 97.75 138 LEU B CA 1
ATOM 3856 C C . LEU B 1 138 ? -12.289 -35.625 -16.422 1 97.75 138 LEU B C 1
ATOM 3858 O O . LEU B 1 138 ? -12.57 -35.094 -15.344 1 97.75 138 LEU B O 1
ATOM 3862 N N . THR B 1 139 ? -12.016 -36.938 -16.578 1 97.69 139 THR B N 1
ATOM 3863 C CA . THR B 1 139 ? -11.867 -37.812 -15.438 1 97.69 139 THR B CA 1
ATOM 3864 C C . THR B 1 139 ? -10.461 -37.719 -14.859 1 97.69 139 THR B C 1
ATOM 3866 O O . THR B 1 139 ? -9.57 -37.125 -15.461 1 97.69 139 THR B O 1
ATOM 3869 N N . VAL B 1 140 ? -10.266 -38.344 -13.711 1 98.56 140 VAL B N 1
ATOM 3870 C CA . VAL B 1 140 ? -8.953 -38.375 -13.07 1 98.56 140 VAL B CA 1
ATOM 3871 C C . VAL B 1 140 ? -7.945 -39.031 -14.023 1 98.56 140 VAL B C 1
ATOM 3873 O O . VAL B 1 140 ? -6.824 -38.531 -14.172 1 98.56 140 VAL B O 1
ATOM 3876 N N . GLU B 1 141 ? -8.344 -40.094 -14.656 1 98.38 141 GLU B N 1
ATOM 3877 C CA . GLU B 1 141 ? -7.461 -40.844 -15.562 1 98.38 141 GLU B CA 1
ATOM 3878 C C . GLU B 1 141 ? -7.07 -39.969 -16.766 1 98.38 141 GLU B C 1
ATOM 3880 O O . GLU B 1 141 ? -5.906 -39.969 -17.172 1 98.38 141 GLU B O 1
ATOM 3885 N N . GLN B 1 142 ? -8.016 -39.312 -17.312 1 98.56 142 GLN B N 1
ATOM 3886 C CA . GLN B 1 142 ? -7.766 -38.469 -18.469 1 98.56 142 GLN B CA 1
ATOM 3887 C C . GLN B 1 142 ? -6.855 -37.312 -18.094 1 98.56 142 GLN B C 1
ATOM 3889 O O . GLN B 1 142 ? -5.98 -36.906 -18.875 1 98.56 142 GLN B O 1
ATOM 3894 N N . MET B 1 143 ? -7.059 -36.719 -16.969 1 98.69 143 MET B N 1
ATOM 3895 C CA . MET B 1 143 ? -6.188 -35.625 -16.484 1 98.69 143 MET B CA 1
ATOM 3896 C C . MET B 1 143 ? -4.77 -36.156 -16.266 1 98.69 143 MET B C 1
ATOM 3898 O O . MET B 1 143 ? -3.797 -35.5 -16.625 1 98.69 143 MET B O 1
ATOM 3902 N N . SER B 1 144 ? -4.707 -37.344 -15.641 1 98.31 144 SER B N 1
ATOM 3903 C CA . SER B 1 144 ? -3.404 -37.938 -15.391 1 98.31 144 SER B CA 1
ATOM 3904 C C . SER B 1 144 ? -2.639 -38.156 -16.688 1 98.31 144 SER B C 1
ATOM 3906 O O . SER B 1 144 ? -1.438 -37.875 -16.766 1 98.31 144 SER B O 1
ATOM 3908 N N . ASP B 1 145 ? -3.344 -38.656 -17.672 1 98.25 145 ASP B N 1
ATOM 3909 C CA . ASP B 1 145 ? -2.73 -38.875 -18.969 1 98.25 145 ASP B CA 1
ATOM 3910 C C . ASP B 1 145 ? -2.256 -37.531 -19.578 1 98.25 145 ASP B C 1
ATOM 3912 O O . ASP B 1 145 ? -1.159 -37.469 -20.141 1 98.25 145 ASP B O 1
ATOM 3916 N N . LEU B 1 146 ? -3.053 -36.562 -19.5 1 98.38 146 LEU B N 1
ATOM 3917 C CA . LEU B 1 146 ? -2.736 -35.25 -20.047 1 98.38 146 LEU B CA 1
ATOM 3918 C C . LEU B 1 146 ? -1.507 -34.656 -19.359 1 98.38 146 LEU B C 1
ATOM 3920 O O . LEU B 1 146 ? -0.594 -34.188 -20.031 1 98.38 146 LEU B O 1
ATOM 3924 N N . TYR B 1 147 ? -1.495 -34.688 -18.031 1 98.62 147 TYR B N 1
ATOM 3925 C CA . TYR B 1 147 ? -0.371 -34.125 -17.266 1 98.62 147 TYR B CA 1
ATOM 3926 C C . TYR B 1 147 ? 0.918 -34.875 -17.609 1 98.62 147 TYR B C 1
ATOM 3928 O O . TYR B 1 147 ? 1.968 -34.25 -17.797 1 98.62 147 TYR B O 1
ATOM 3936 N N . THR B 1 148 ? 0.807 -36.188 -17.688 1 98.12 148 THR B N 1
ATOM 3937 C CA . THR B 1 148 ? 1.965 -37 -18.016 1 98.12 148 THR B CA 1
ATOM 3938 C C . THR B 1 148 ? 2.51 -36.625 -19.391 1 98.12 148 THR B C 1
ATOM 3940 O O . THR B 1 148 ? 3.719 -36.438 -19.562 1 98.12 148 THR B O 1
ATOM 3943 N N . LYS B 1 149 ? 1.622 -36.531 -20.344 1 98.19 149 LYS B N 1
ATOM 3944 C CA . LYS B 1 149 ? 2.018 -36.188 -21.703 1 98.19 149 LYS B CA 1
ATOM 3945 C C . LYS B 1 149 ? 2.688 -34.812 -21.75 1 98.19 149 LYS B C 1
ATOM 3947 O O . LYS B 1 149 ? 3.721 -34.656 -22.406 1 98.19 149 LYS B O 1
ATOM 3952 N N . ASP B 1 150 ? 2.111 -33.844 -21.078 1 98.19 150 ASP B N 1
ATOM 3953 C CA . ASP B 1 150 ? 2.646 -32.469 -21.062 1 98.19 150 ASP B CA 1
ATOM 3954 C C . ASP B 1 150 ? 4.066 -32.469 -20.5 1 98.19 150 ASP B C 1
ATOM 3956 O O . ASP B 1 150 ? 4.895 -31.656 -20.938 1 98.19 150 ASP B O 1
ATOM 3960 N N . ILE B 1 151 ? 4.367 -33.312 -19.5 1 98 151 ILE B N 1
ATOM 3961 C CA . ILE B 1 151 ? 5.648 -33.281 -18.797 1 98 151 ILE B CA 1
ATOM 3962 C C . ILE B 1 151 ? 6.668 -34.125 -19.562 1 98 151 ILE B C 1
ATOM 3964 O O . ILE B 1 151 ? 7.82 -33.719 -19.734 1 98 151 ILE B O 1
ATOM 3968 N N . LEU B 1 152 ? 6.301 -35.281 -20.078 1 97.31 152 LEU B N 1
ATOM 3969 C CA . LEU B 1 152 ? 7.258 -36.25 -20.625 1 97.31 152 LEU B CA 1
ATOM 3970 C C . LEU B 1 152 ? 7.453 -36 -22.125 1 97.31 152 LEU B C 1
ATOM 3972 O O . LEU B 1 152 ? 8.562 -36.156 -22.641 1 97.31 152 LEU B O 1
ATOM 3976 N N . THR B 1 153 ? 6.375 -35.75 -22.859 1 97.25 153 THR B N 1
ATOM 3977 C CA . THR B 1 153 ? 6.43 -35.594 -24.312 1 97.25 153 THR B CA 1
ATOM 3978 C C . THR B 1 153 ? 6.438 -34.125 -24.703 1 97.25 153 THR B C 1
ATOM 3980 O O . THR B 1 153 ? 7.211 -33.719 -25.562 1 97.25 153 THR B O 1
ATOM 3983 N N . GLY B 1 154 ? 5.547 -33.375 -24.031 1 97.62 154 GLY B N 1
ATOM 3984 C CA . GLY B 1 154 ? 5.484 -31.938 -24.281 1 97.62 154 GLY B CA 1
ATOM 3985 C C . GLY B 1 154 ? 4.309 -31.547 -25.156 1 97.62 154 GLY B C 1
ATOM 3986 O O . GLY B 1 154 ? 3.484 -32.406 -25.516 1 97.62 154 GLY B O 1
ATOM 3987 N N . ILE B 1 155 ? 4.156 -30.344 -25.312 1 97.44 155 ILE B N 1
ATOM 3988 C CA . ILE B 1 155 ? 3.129 -29.688 -26.125 1 97.44 155 ILE B CA 1
ATOM 3989 C C . ILE B 1 155 ? 3.758 -29.125 -27.391 1 97.44 155 ILE B C 1
ATOM 3991 O O . ILE B 1 155 ? 4.793 -28.453 -27.344 1 97.44 155 ILE B O 1
ATOM 3995 N N . GLU B 1 156 ? 3.143 -29.328 -28.484 1 96.69 156 GLU B N 1
ATOM 3996 C CA . GLU B 1 156 ? 3.699 -28.859 -29.75 1 96.69 156 GLU B CA 1
ATOM 3997 C C . GLU B 1 156 ? 3.422 -27.375 -29.953 1 96.69 156 GLU B C 1
ATOM 3999 O O . GLU B 1 156 ? 2.268 -26.953 -29.938 1 96.69 156 GLU B O 1
ATOM 4004 N N . ILE B 1 157 ? 4.426 -26.609 -30.078 1 94.88 157 ILE B N 1
ATOM 4005 C CA . ILE B 1 157 ? 4.371 -25.188 -30.375 1 94.88 157 ILE B CA 1
ATOM 4006 C C . ILE B 1 157 ? 5.234 -24.875 -31.609 1 94.88 157 ILE B C 1
ATOM 4008 O O . ILE B 1 157 ? 6.461 -24.969 -31.547 1 94.88 157 ILE B O 1
ATOM 4012 N N . LYS B 1 158 ? 4.719 -24.422 -32.719 1 93.44 158 LYS B N 1
ATOM 4013 C CA . LYS B 1 158 ? 5.402 -24.078 -33.969 1 93.44 158 LYS B CA 1
ATOM 4014 C C . LYS B 1 158 ? 6.395 -25.172 -34.375 1 93.44 158 LYS B C 1
ATOM 4016 O O . LYS B 1 158 ? 7.562 -24.891 -34.625 1 93.44 158 LYS B O 1
ATOM 4021 N N . GLY B 1 159 ? 5.957 -26.359 -34.219 1 92.38 159 GLY B N 1
ATOM 4022 C CA . GLY B 1 159 ? 6.738 -27.484 -34.719 1 92.38 159 GLY B CA 1
ATOM 4023 C C . GLY B 1 159 ? 7.742 -28 -33.688 1 92.38 159 GLY B C 1
ATOM 4024 O O . GLY B 1 159 ? 8.492 -28.938 -33.969 1 92.38 159 GLY B O 1
ATOM 4025 N N . LYS B 1 160 ? 7.766 -27.438 -32.562 1 95.31 160 LYS B N 1
ATOM 4026 C CA . LYS B 1 160 ? 8.68 -27.875 -31.516 1 95.31 160 LYS B CA 1
ATOM 4027 C C . LYS B 1 160 ? 7.91 -28.328 -30.281 1 95.31 160 LYS B C 1
ATOM 4029 O O . LYS B 1 160 ? 6.891 -27.719 -29.922 1 95.31 160 LYS B O 1
ATOM 4034 N N . MET B 1 161 ? 8.406 -29.391 -29.672 1 97.12 161 MET B N 1
ATOM 4035 C CA . MET B 1 161 ? 7.785 -29.859 -28.438 1 97.12 161 MET B CA 1
ATOM 4036 C C . MET B 1 161 ? 8.336 -29.109 -27.234 1 97.12 161 MET B C 1
ATOM 4038 O O . MET B 1 161 ? 9.547 -29.031 -27.047 1 97.12 161 MET B O 1
ATOM 4042 N N . VAL B 1 162 ? 7.453 -28.516 -26.531 1 98.19 162 VAL B N 1
ATOM 4043 C CA . VAL B 1 162 ? 7.801 -27.797 -25.297 1 98.19 162 VAL B CA 1
ATOM 4044 C C . VAL B 1 162 ? 7.258 -28.562 -24.094 1 98.19 162 VAL B C 1
ATOM 4046 O O . VAL B 1 162 ? 6.047 -28.766 -23.969 1 98.19 162 VAL B O 1
ATOM 4049 N N . LYS B 1 163 ? 8.102 -28.984 -23.203 1 98.12 163 LYS B N 1
ATOM 4050 C CA . LYS B 1 163 ? 7.699 -29.781 -22.047 1 98.12 163 LYS B CA 1
ATOM 4051 C C . LYS B 1 163 ? 7.41 -28.891 -20.844 1 98.12 163 LYS B C 1
ATOM 4053 O O . LYS B 1 163 ? 8.086 -27.875 -20.625 1 98.12 163 LYS B O 1
ATOM 4058 N N . CYS B 1 164 ? 6.422 -29.297 -20.109 1 98.25 164 CYS B N 1
ATOM 4059 C CA . CYS B 1 164 ? 6.164 -28.672 -18.812 1 98.25 164 CYS B CA 1
ATOM 4060 C C . CYS B 1 164 ? 7.121 -29.188 -17.75 1 98.25 164 CYS B C 1
ATOM 4062 O O . CYS B 1 164 ? 7.582 -30.328 -17.828 1 98.25 164 CYS B O 1
ATOM 4064 N N . GLY B 1 165 ? 7.438 -28.297 -16.797 1 98.44 165 GLY B N 1
ATOM 4065 C CA . GLY B 1 165 ? 8.422 -28.672 -15.797 1 98.44 165 GLY B CA 1
ATOM 4066 C C . GLY B 1 165 ? 7.801 -28.969 -14.438 1 98.44 165 GLY B C 1
ATOM 4067 O O . GLY B 1 165 ? 8.492 -29.422 -13.523 1 98.44 165 GLY B O 1
ATOM 4068 N N . PHE B 1 166 ? 6.531 -28.75 -14.242 1 98.69 166 PHE B N 1
ATOM 4069 C CA . PHE B 1 166 ? 5.828 -29.016 -12.984 1 98.69 166 PHE B CA 1
ATOM 4070 C C . PHE B 1 166 ? 4.324 -29.094 -13.211 1 98.69 166 PHE B C 1
ATOM 4072 O O . PHE B 1 166 ? 3.846 -28.844 -14.32 1 98.69 166 PHE B O 1
ATOM 4079 N N . ILE B 1 167 ? 3.568 -29.531 -12.219 1 98.81 167 ILE B N 1
ATOM 4080 C CA . ILE B 1 167 ? 2.111 -29.5 -12.266 1 98.81 167 ILE B CA 1
ATOM 4081 C C . ILE B 1 167 ? 1.586 -28.328 -11.445 1 98.81 167 ILE B C 1
ATOM 4083 O O . ILE B 1 167 ? 1.706 -28.328 -10.219 1 98.81 167 ILE B O 1
ATOM 4087 N N . GLY B 1 168 ? 0.996 -27.375 -12.156 1 97.88 168 GLY B N 1
ATOM 4088 C CA . GLY B 1 168 ? 0.451 -26.234 -11.43 1 97.88 168 GLY B CA 1
ATOM 4089 C C . GLY B 1 168 ? 0.253 -25.016 -12.297 1 97.88 168 GLY B C 1
ATOM 4090 O O . GLY B 1 168 ? 0.738 -24.969 -13.43 1 97.88 168 GLY B O 1
ATOM 4091 N N . GLU B 1 169 ? -0.483 -24.031 -11.891 1 97.88 169 GLU B N 1
ATOM 4092 C CA . GLU B 1 169 ? -1.127 -24.141 -10.586 1 97.88 169 GLU B CA 1
ATOM 4093 C C . GLU B 1 169 ? -2.445 -24.906 -10.688 1 97.88 169 GLU B C 1
ATOM 4095 O O . GLU B 1 169 ? -3.199 -24.734 -11.648 1 97.88 169 GLU B O 1
ATOM 4100 N N . VAL B 1 170 ? -2.639 -25.828 -9.805 1 98.94 170 VAL B N 1
ATOM 4101 C CA . VAL B 1 170 ? -3.906 -26.531 -9.664 1 98.94 170 VAL B CA 1
ATOM 4102 C C . VAL B 1 170 ? -4.785 -25.828 -8.641 1 98.94 170 VAL B C 1
ATOM 4104 O O . VAL B 1 170 ? -4.398 -25.672 -7.48 1 98.94 170 VAL B O 1
ATOM 4107 N N . ALA B 1 171 ? -5.984 -25.391 -9.117 1 98.81 171 ALA B N 1
ATOM 4108 C CA . ALA B 1 171 ? -6.758 -24.484 -8.289 1 98.81 171 ALA B CA 1
ATOM 4109 C C . ALA B 1 171 ? -8.07 -25.109 -7.836 1 98.81 171 ALA B C 1
ATOM 4111 O O . ALA B 1 171 ? -8.578 -26.031 -8.484 1 98.81 171 ALA B O 1
ATOM 4112 N N . SER B 1 172 ? -8.594 -24.656 -6.73 1 98.69 172 SER B N 1
ATOM 4113 C CA . SER B 1 172 ? -9.906 -25.094 -6.258 1 98.69 172 SER B CA 1
ATOM 4114 C C . SER B 1 172 ? -10.641 -23.953 -5.555 1 98.69 172 SER B C 1
ATOM 4116 O O . SER B 1 172 ? -10.016 -23.078 -4.969 1 98.69 172 SER B O 1
ATOM 4118 N N . VAL B 1 173 ? -11.898 -23.953 -5.715 1 98.38 173 VAL B N 1
ATOM 4119 C CA . VAL B 1 173 ? -12.773 -23.125 -4.891 1 98.38 173 VAL B CA 1
ATOM 4120 C C . VAL B 1 173 ? -13.039 -23.828 -3.559 1 98.38 173 VAL B C 1
ATOM 4122 O O . VAL B 1 173 ? -12.453 -24.875 -3.27 1 98.38 173 VAL B O 1
ATOM 4125 N N . TYR B 1 174 ? -13.875 -23.25 -2.74 1 98.25 174 TYR B N 1
ATOM 4126 C CA . TYR B 1 174 ? -14.258 -23.875 -1.477 1 98.25 174 TYR B CA 1
ATOM 4127 C C . TYR B 1 174 ? -15.758 -23.75 -1.248 1 98.25 174 TYR B C 1
ATOM 4129 O O . TYR B 1 174 ? -16.328 -22.656 -1.325 1 98.25 174 TYR B O 1
ATOM 4137 N N . PRO B 1 175 ? -16.5 -24.828 -0.898 1 98 175 PRO B N 1
ATOM 4138 C CA . PRO B 1 175 ? -16.016 -26.203 -0.92 1 98 175 PRO B CA 1
ATOM 4139 C C . PRO B 1 175 ? -15.477 -26.625 -2.289 1 98 175 PRO B C 1
ATOM 4141 O O . PRO B 1 175 ? -15.898 -26.078 -3.312 1 98 175 PRO B O 1
ATOM 4144 N N . ILE B 1 176 ? -14.602 -27.562 -2.246 1 98.75 176 ILE B N 1
ATOM 4145 C CA . ILE B 1 176 ? -13.867 -27.953 -3.443 1 98.75 176 ILE B CA 1
ATOM 4146 C C . ILE B 1 176 ? -14.828 -28.625 -4.434 1 98.75 176 ILE B C 1
ATOM 4148 O O . ILE B 1 176 ? -15.57 -29.531 -4.07 1 98.75 176 ILE B O 1
ATOM 4152 N N . HIS B 1 177 ? -14.891 -28.156 -5.633 1 98.31 177 HIS B N 1
ATOM 4153 C CA . HIS B 1 177 ? -15.703 -28.703 -6.711 1 98.31 177 HIS B CA 1
ATOM 4154 C C . HIS B 1 177 ? -15.219 -30.094 -7.129 1 98.31 177 HIS B C 1
ATOM 4156 O O . HIS B 1 177 ? -14.016 -30.375 -7.07 1 98.31 177 HIS B O 1
ATOM 4162 N N . GLU B 1 178 ? -16.125 -30.953 -7.551 1 98.12 178 GLU B N 1
ATOM 4163 C CA . GLU B 1 178 ? -15.781 -32.312 -7.93 1 98.12 178 GLU B CA 1
ATOM 4164 C C . GLU B 1 178 ? -14.695 -32.344 -9 1 98.12 178 GLU B C 1
ATOM 4166 O O . GLU B 1 178 ? -13.758 -33.156 -8.922 1 98.12 178 GLU B O 1
ATOM 4171 N N . PHE B 1 179 ? -14.852 -31.5 -10 1 98.56 179 PHE B N 1
ATOM 4172 C CA . PHE B 1 179 ? -13.836 -31.359 -11.039 1 98.56 179 PHE B CA 1
ATOM 4173 C C . PHE B 1 179 ? -12.469 -31.078 -10.43 1 98.56 179 PHE B C 1
ATOM 4175 O O . PHE B 1 179 ? -11.461 -31.641 -10.844 1 98.56 179 PHE B O 1
ATOM 4182 N N . GLU B 1 180 ? -12.406 -30.203 -9.5 1 98.88 180 GLU B N 1
ATOM 4183 C CA . GLU B 1 180 ? -11.164 -29.781 -8.859 1 98.88 180 GLU B CA 1
ATOM 4184 C C . GLU B 1 180 ? -10.594 -30.875 -7.973 1 98.88 180 GLU B C 1
ATOM 4186 O O . GLU B 1 180 ? -9.375 -31.031 -7.859 1 98.88 180 GLU B O 1
ATOM 4191 N N . LYS B 1 181 ? -11.445 -31.656 -7.336 1 98.75 181 LYS B N 1
ATOM 4192 C CA . LYS B 1 181 ? -10.977 -32.844 -6.625 1 98.75 181 LYS B CA 1
ATOM 4193 C C . LYS B 1 181 ? -10.258 -33.812 -7.574 1 98.75 181 LYS B C 1
ATOM 4195 O O . LYS B 1 181 ? -9.219 -34.375 -7.223 1 98.75 181 LYS B O 1
ATOM 4200 N N . ASN B 1 182 ? -10.883 -34 -8.727 1 98.75 182 ASN B N 1
ATOM 4201 C CA . ASN B 1 182 ? -10.258 -34.844 -9.734 1 98.75 182 ASN B CA 1
ATOM 4202 C C . ASN B 1 182 ? -8.883 -34.344 -10.133 1 98.75 182 ASN B C 1
ATOM 4204 O O . ASN B 1 182 ? -7.945 -35.125 -10.305 1 98.75 182 ASN B O 1
ATOM 4208 N N . SER B 1 183 ? -8.781 -33.031 -10.32 1 98.88 183 SER B N 1
ATOM 4209 C CA . SER B 1 183 ? -7.508 -32.438 -10.695 1 98.88 183 SER B CA 1
ATOM 4210 C C . SER B 1 183 ? -6.457 -32.656 -9.609 1 98.88 183 SER B C 1
ATOM 4212 O O . SER B 1 183 ? -5.301 -32.938 -9.906 1 98.88 183 SER B O 1
ATOM 4214 N N . ILE B 1 184 ? -6.852 -32.469 -8.336 1 98.94 184 ILE B N 1
ATOM 4215 C CA . ILE B 1 184 ? -5.938 -32.656 -7.215 1 98.94 184 ILE B CA 1
ATOM 4216 C C . ILE B 1 184 ? -5.504 -34.094 -7.129 1 98.94 184 ILE B C 1
ATOM 4218 O O . ILE B 1 184 ? -4.32 -34.406 -6.941 1 98.94 184 ILE B O 1
ATOM 4222 N N . LYS B 1 185 ? -6.438 -35 -7.285 1 98.88 185 LYS B N 1
ATOM 4223 C CA . LYS B 1 185 ? -6.133 -36.438 -7.246 1 98.88 185 LYS B CA 1
ATOM 4224 C C . LYS B 1 185 ? -5.184 -36.844 -8.375 1 98.88 185 LYS B C 1
ATOM 4226 O O . LYS B 1 185 ? -4.203 -37.531 -8.148 1 98.88 185 LYS B O 1
ATOM 4231 N N . ALA B 1 186 ? -5.496 -36.375 -9.594 1 98.88 186 ALA B N 1
ATOM 4232 C CA . ALA B 1 186 ? -4.629 -36.656 -10.734 1 98.88 186 ALA B CA 1
ATOM 4233 C C . ALA B 1 186 ? -3.217 -36.125 -10.492 1 98.88 186 ALA B C 1
ATOM 4235 O O . ALA B 1 186 ? -2.232 -36.781 -10.836 1 98.88 186 ALA B O 1
ATOM 4236 N N . THR B 1 187 ? -3.131 -34.938 -9.914 1 98.88 187 THR B N 1
ATOM 4237 C CA . THR B 1 187 ? -1.849 -34.344 -9.586 1 98.88 187 THR B CA 1
ATOM 4238 C C . THR B 1 187 ? -1.052 -35.219 -8.633 1 98.88 187 THR B C 1
ATOM 4240 O O . THR B 1 187 ? 0.136 -35.469 -8.852 1 98.88 187 THR B O 1
ATOM 4243 N N . GLY B 1 188 ? -1.726 -35.688 -7.551 1 98.75 188 GLY B N 1
ATOM 4244 C CA . GLY B 1 188 ? -1.056 -36.562 -6.598 1 98.75 188 GLY B CA 1
ATOM 4245 C C . GLY B 1 188 ? -0.557 -37.844 -7.223 1 98.75 188 GLY B C 1
ATOM 4246 O O . GLY B 1 188 ? 0.578 -38.25 -6.98 1 98.75 188 GLY B O 1
ATOM 4247 N N . GLU B 1 189 ? -1.385 -38.469 -8.055 1 98.19 189 GLU B N 1
ATOM 4248 C CA . GLU B 1 189 ? -1.048 -39.719 -8.703 1 98.19 189 GLU B CA 1
ATOM 4249 C C . GLU B 1 189 ? 0.172 -39.562 -9.609 1 98.19 189 GLU B C 1
ATOM 4251 O O . GLU B 1 189 ? 1.07 -40.406 -9.594 1 98.19 189 GLU B O 1
ATOM 4256 N N . ILE B 1 190 ? 0.192 -38.5 -10.328 1 97.81 190 ILE B N 1
ATOM 4257 C CA . ILE B 1 190 ? 1.252 -38.312 -11.312 1 97.81 190 ILE B CA 1
ATOM 4258 C C . ILE B 1 190 ? 2.539 -37.875 -10.602 1 97.81 190 ILE B C 1
ATOM 4260 O O . ILE B 1 190 ? 3.633 -38.281 -10.992 1 97.81 190 ILE B O 1
ATOM 4264 N N . GLN B 1 191 ? 2.398 -37.031 -9.633 1 98.19 191 GLN B N 1
ATOM 4265 C CA . GLN B 1 191 ? 3.568 -36.594 -8.875 1 98.19 191 GLN B CA 1
ATOM 4266 C C . GLN B 1 191 ? 4.277 -37.781 -8.234 1 98.19 191 GLN B C 1
ATOM 4268 O O . GLN B 1 191 ? 5.508 -37.844 -8.219 1 98.19 191 GLN B O 1
ATOM 4273 N N . GLU B 1 192 ? 3.574 -38.719 -7.734 1 96.81 192 GLU B N 1
ATOM 4274 C CA . GLU B 1 192 ? 4.148 -39.906 -7.133 1 96.81 192 GLU B CA 1
ATOM 4275 C C . GLU B 1 192 ? 5.043 -40.656 -8.125 1 96.81 192 GLU B C 1
ATOM 4277 O O . GLU B 1 192 ? 6.105 -41.156 -7.754 1 96.81 192 GLU B O 1
ATOM 4282 N N . VAL B 1 193 ? 4.648 -40.656 -9.32 1 96.38 193 VAL B N 1
ATOM 4283 C CA . VAL B 1 193 ? 5.328 -41.438 -10.352 1 96.38 193 VAL B CA 1
ATOM 4284 C C . VAL B 1 193 ? 6.508 -40.625 -10.906 1 96.38 193 VAL B C 1
ATOM 4286 O O . VAL B 1 193 ? 7.613 -41.156 -11.047 1 96.38 193 VAL B O 1
ATOM 4289 N N . LEU B 1 194 ? 6.309 -39.344 -11.211 1 96.69 194 LEU B N 1
ATOM 4290 C CA . LEU B 1 194 ? 7.285 -38.562 -11.945 1 96.69 194 LEU B CA 1
ATOM 4291 C C . LEU B 1 194 ? 8.227 -37.812 -10.992 1 96.69 194 LEU B C 1
ATOM 4293 O O . LEU B 1 194 ? 9.336 -37.469 -11.375 1 96.69 194 LEU B O 1
ATOM 4297 N N . GLY B 1 195 ? 7.684 -37.469 -9.828 1 97.81 195 GLY B N 1
ATOM 4298 C CA . GLY B 1 195 ? 8.492 -36.812 -8.828 1 97.81 195 GLY B CA 1
ATOM 4299 C C . GLY B 1 195 ? 8.641 -35.312 -9.094 1 97.81 195 GLY B C 1
ATOM 4300 O O . GLY B 1 195 ? 9.477 -34.656 -8.484 1 97.81 195 GLY B O 1
ATOM 4301 N N . CYS B 1 196 ? 7.91 -34.75 -10.023 1 98.19 196 CYS B N 1
ATOM 4302 C CA . CYS B 1 196 ? 8.016 -33.344 -10.383 1 98.19 196 CYS B CA 1
ATOM 4303 C C . CYS B 1 196 ? 7.406 -32.469 -9.305 1 98.19 196 CYS B C 1
ATOM 4305 O O . CYS B 1 196 ? 6.75 -32.969 -8.391 1 98.19 196 CYS B O 1
ATOM 4307 N N . GLY B 1 197 ? 7.688 -31.156 -9.312 1 98.69 197 GLY B N 1
ATOM 4308 C CA . GLY B 1 197 ? 7.07 -30.203 -8.398 1 98.69 197 GLY B CA 1
ATOM 4309 C C . GLY B 1 197 ? 5.594 -29.984 -8.68 1 98.69 197 GLY B C 1
ATOM 4310 O O . GLY B 1 197 ? 5.133 -30.188 -9.805 1 98.69 197 GLY B O 1
ATOM 4311 N N . VAL B 1 198 ? 4.902 -29.562 -7.641 1 98.88 198 VAL B N 1
ATOM 4312 C CA . VAL B 1 198 ? 3.475 -29.281 -7.727 1 98.88 198 VAL B CA 1
ATOM 4313 C C . VAL B 1 198 ? 3.168 -27.953 -7.035 1 98.88 198 VAL B C 1
ATOM 4315 O O . VAL B 1 198 ? 3.801 -27.609 -6.035 1 98.88 198 VAL B O 1
ATOM 4318 N N . SER B 1 199 ? 2.279 -27.156 -7.605 1 98.88 199 SER B N 1
ATOM 4319 C CA . SER B 1 199 ? 1.812 -25.922 -6.98 1 98.88 199 SER B CA 1
ATOM 4320 C C . SER B 1 199 ? 0.289 -25.875 -6.926 1 98.88 199 SER B C 1
ATOM 4322 O O . SER B 1 199 ? -0.381 -26.156 -7.922 1 98.88 199 SER B O 1
ATOM 4324 N N . PHE B 1 200 ? -0.239 -25.562 -5.746 1 98.94 200 PHE B N 1
ATOM 4325 C CA . PHE B 1 200 ? -1.684 -25.484 -5.57 1 98.94 200 PHE B CA 1
ATOM 4326 C C . PHE B 1 200 ? -2.115 -24.047 -5.297 1 98.94 200 PHE B C 1
ATOM 4328 O O . PHE B 1 200 ? -1.399 -23.297 -4.633 1 98.94 200 PHE B O 1
ATOM 4335 N N . HIS B 1 201 ? -3.205 -23.672 -5.867 1 98.81 201 HIS B N 1
ATOM 4336 C CA . HIS B 1 201 ? -3.904 -22.422 -5.629 1 98.81 201 HIS B CA 1
ATOM 4337 C C . HIS B 1 201 ? -5.148 -22.641 -4.77 1 98.81 201 HIS B C 1
ATOM 4339 O O . HIS B 1 201 ? -6.195 -23.047 -5.277 1 98.81 201 HIS B O 1
ATOM 4345 N N . PRO B 1 202 ? -5.074 -22.328 -3.471 1 98.81 202 PRO B N 1
ATOM 4346 C CA . PRO B 1 202 ? -6.23 -22.531 -2.59 1 98.81 202 PRO B CA 1
ATOM 4347 C C . PRO B 1 202 ? -7.242 -21.391 -2.689 1 98.81 202 PRO B C 1
ATOM 4349 O O . PRO B 1 202 ? -6.875 -20.25 -3.031 1 98.81 202 PRO B O 1
ATOM 4352 N N . HIS B 1 203 ? -8.523 -21.766 -2.463 1 98.38 203 HIS B N 1
ATOM 4353 C CA . HIS B 1 203 ? -9.516 -20.734 -2.176 1 98.38 203 HIS B CA 1
ATOM 4354 C C . HIS B 1 203 ? -9.094 -19.875 -0.99 1 98.38 203 HIS B C 1
ATOM 4356 O O . HIS B 1 203 ? -8.086 -20.156 -0.344 1 98.38 203 HIS B O 1
ATOM 4362 N N . ARG B 1 204 ? -9.828 -18.844 -0.709 1 97.81 204 ARG B N 1
ATOM 4363 C CA . ARG B 1 204 ? -9.477 -17.875 0.323 1 97.81 204 ARG B CA 1
ATOM 4364 C C . ARG B 1 204 ? -9.906 -18.375 1.702 1 97.81 204 ARG B C 1
ATOM 4366 O O . ARG B 1 204 ? -9.516 -17.797 2.719 1 97.81 204 ARG B O 1
ATOM 4373 N N . ASP B 1 205 ? -10.688 -19.438 1.738 1 98.19 205 ASP B N 1
ATOM 4374 C CA . ASP B 1 205 ? -11.047 -20.047 3.012 1 98.19 205 ASP B CA 1
ATOM 4375 C C . ASP B 1 205 ? -9.828 -20.656 3.695 1 98.19 205 ASP B C 1
ATOM 4377 O O . ASP B 1 205 ? -9.016 -21.328 3.053 1 98.19 205 ASP B O 1
ATOM 4381 N N . ALA B 1 206 ? -9.711 -20.469 5.031 1 98.12 206 ALA B N 1
ATOM 4382 C CA . ALA B 1 206 ? -8.531 -20.891 5.781 1 98.12 206 ALA B CA 1
ATOM 4383 C C . ALA B 1 206 ? -8.406 -22.406 5.809 1 98.12 206 ALA B C 1
ATOM 4385 O O . ALA B 1 206 ? -7.312 -22.938 6.016 1 98.12 206 ALA B O 1
ATOM 4386 N N . GLN B 1 207 ? -9.461 -23.125 5.559 1 98.5 207 GLN B N 1
ATOM 4387 C CA . GLN B 1 207 ? -9.438 -24.578 5.59 1 98.5 207 GLN B CA 1
ATOM 4388 C C . GLN B 1 207 ? -9.023 -25.156 4.234 1 98.5 207 GLN B C 1
ATOM 4390 O O . GLN B 1 207 ? -8.711 -26.344 4.125 1 98.5 207 GLN B O 1
ATOM 4395 N N . ALA B 1 208 ? -9.031 -24.359 3.229 1 98.88 208 ALA B N 1
ATOM 4396 C CA . ALA B 1 208 ? -8.82 -24.812 1.859 1 98.88 208 ALA B CA 1
ATOM 4397 C C . ALA B 1 208 ? -7.441 -25.453 1.7 1 98.88 208 ALA B C 1
ATOM 4399 O O . ALA B 1 208 ? -7.312 -26.547 1.165 1 98.88 208 ALA B O 1
ATOM 4400 N N . PRO B 1 209 ? -6.379 -24.781 2.234 1 98.88 209 PRO B N 1
ATOM 4401 C CA . PRO B 1 209 ? -5.059 -25.391 2.082 1 98.88 209 PRO B CA 1
ATOM 4402 C C . PRO B 1 209 ? -4.977 -26.781 2.707 1 98.88 209 PRO B C 1
ATOM 4404 O O . PRO B 1 209 ? -4.379 -27.688 2.125 1 98.88 209 PRO B O 1
ATOM 4407 N N . PHE B 1 210 ? -5.59 -26.984 3.809 1 98.88 210 PHE B N 1
ATOM 4408 C CA . PHE B 1 210 ? -5.531 -28.25 4.523 1 98.88 210 PHE B CA 1
ATOM 4409 C C . PHE B 1 210 ? -6.301 -29.328 3.775 1 98.88 210 PHE B C 1
ATOM 4411 O O . PHE B 1 210 ? -5.836 -30.469 3.664 1 98.88 210 PHE B O 1
ATOM 4418 N N . ASP B 1 211 ? -7.461 -28.953 3.232 1 98.88 211 ASP B N 1
ATOM 4419 C CA . ASP B 1 211 ? -8.258 -29.906 2.475 1 98.88 211 ASP B CA 1
ATOM 4420 C C . ASP B 1 211 ? -7.543 -30.328 1.191 1 98.88 211 ASP B C 1
ATOM 4422 O O . ASP B 1 211 ? -7.59 -31.5 0.799 1 98.88 211 ASP B O 1
ATOM 4426 N N . ILE B 1 212 ? -6.91 -29.391 0.585 1 98.94 212 ILE B N 1
ATOM 4427 C CA . ILE B 1 212 ? -6.145 -29.688 -0.621 1 98.94 212 ILE B CA 1
ATOM 4428 C C . ILE B 1 212 ? -5.023 -30.672 -0.294 1 98.94 212 ILE B C 1
ATOM 4430 O O . ILE B 1 212 ? -4.852 -31.672 -0.988 1 98.94 212 ILE B O 1
ATOM 4434 N N . MET B 1 213 ? -4.254 -30.406 0.773 1 98.88 213 MET B N 1
ATOM 4435 C CA . MET B 1 213 ? -3.154 -31.281 1.168 1 98.88 213 MET B CA 1
ATOM 4436 C C . MET B 1 213 ? -3.66 -32.688 1.474 1 98.88 213 MET B C 1
ATOM 4438 O O . MET B 1 213 ? -3.02 -33.656 1.106 1 98.88 213 MET B O 1
ATOM 4442 N N . ARG B 1 214 ? -4.793 -32.719 2.129 1 98.75 214 ARG B N 1
ATOM 4443 C CA . ARG B 1 214 ? -5.359 -34.031 2.451 1 98.75 214 ARG B CA 1
ATOM 4444 C C . ARG B 1 214 ? -5.625 -34.844 1.187 1 98.75 214 ARG B C 1
ATOM 4446 O O . ARG B 1 214 ? -5.191 -36 1.079 1 98.75 214 ARG B O 1
ATOM 4453 N N . LEU B 1 215 ? -6.32 -34.281 0.244 1 98.88 215 LEU B N 1
ATOM 4454 C CA . LEU B 1 215 ? -6.652 -34.969 -1.005 1 98.88 215 LEU B CA 1
ATOM 4455 C C . LEU B 1 215 ? -5.387 -35.344 -1.765 1 98.88 215 LEU B C 1
ATOM 4457 O O . LEU B 1 215 ? -5.285 -36.438 -2.287 1 98.88 215 LEU B O 1
ATOM 4461 N N . TYR B 1 216 ? -4.449 -34.438 -1.829 1 98.88 216 TYR B N 1
ATOM 4462 C CA . TYR B 1 216 ? -3.191 -34.625 -2.543 1 98.88 216 TYR B CA 1
ATOM 4463 C C . TYR B 1 216 ? -2.395 -35.781 -1.949 1 98.88 216 TYR B C 1
ATOM 4465 O O . TYR B 1 216 ? -1.921 -36.656 -2.678 1 98.88 216 TYR B O 1
ATOM 4473 N N . LEU B 1 217 ? -2.268 -35.781 -0.609 1 98.88 217 LEU B N 1
ATOM 4474 C CA . LEU B 1 217 ? -1.506 -36.812 0.088 1 98.88 217 LEU B CA 1
ATOM 4475 C C . LEU B 1 217 ? -2.199 -38.156 -0.016 1 98.88 217 LEU B C 1
ATOM 4477 O O . LEU B 1 217 ? -1.543 -39.188 -0.205 1 98.88 217 LEU B O 1
ATOM 4481 N N . GLU B 1 218 ? -3.49 -38.188 0.054 1 98.69 218 GLU B N 1
ATOM 4482 C CA . GLU B 1 218 ? -4.262 -39.406 -0.076 1 98.69 218 GLU B CA 1
ATOM 4483 C C . GLU B 1 218 ? -4.074 -40.031 -1.457 1 98.69 218 GLU B C 1
ATOM 4485 O O . GLU B 1 218 ? -4.113 -41.25 -1.602 1 98.69 218 GLU B O 1
ATOM 4490 N N . ALA B 1 219 ? -3.84 -39.219 -2.432 1 98.69 219 ALA B N 1
ATOM 4491 C CA . ALA B 1 219 ? -3.672 -39.688 -3.807 1 98.69 219 ALA B CA 1
ATOM 4492 C C . ALA B 1 219 ? -2.248 -40.156 -4.051 1 98.69 219 ALA B C 1
ATOM 4494 O O . ALA B 1 219 ? -1.949 -40.719 -5.113 1 98.69 219 ALA B O 1
ATOM 4495 N N . GLY B 1 220 ? -1.336 -39.938 -3.088 1 98.44 220 GLY B N 1
ATOM 4496 C CA . GLY B 1 220 ? 0.023 -40.438 -3.195 1 98.44 220 GLY B CA 1
ATOM 4497 C C . GLY B 1 220 ? 1.057 -39.344 -3.371 1 98.44 220 GLY B C 1
ATOM 4498 O O . GLY B 1 220 ? 2.258 -39.625 -3.414 1 98.44 220 GLY B O 1
ATOM 4499 N N . GLY B 1 221 ? 0.637 -38.094 -3.428 1 98.69 221 GLY B N 1
ATOM 4500 C CA . GLY B 1 221 ? 1.556 -36.969 -3.633 1 98.69 221 GLY B CA 1
ATOM 4501 C C . GLY B 1 221 ? 2.543 -36.812 -2.496 1 98.69 221 GLY B C 1
ATOM 4502 O O . GLY B 1 221 ? 2.205 -37.031 -1.332 1 98.69 221 GLY B O 1
ATOM 4503 N N . ARG B 1 222 ? 3.727 -36.438 -2.832 1 98.38 222 ARG B N 1
ATOM 4504 C CA . ARG B 1 222 ? 4.762 -36.156 -1.839 1 98.38 222 ARG B CA 1
ATOM 4505 C C . ARG B 1 222 ? 4.684 -34.719 -1.327 1 98.38 222 ARG B C 1
ATOM 4507 O O . ARG B 1 222 ? 4.801 -33.781 -2.104 1 98.38 222 ARG B O 1
ATOM 4514 N N . ALA B 1 223 ? 4.578 -34.594 -0.09 1 98.44 223 ALA B N 1
ATOM 4515 C CA . ALA B 1 223 ? 4.371 -33.281 0.528 1 98.44 223 ALA B CA 1
ATOM 4516 C C . ALA B 1 223 ? 5.527 -32.312 0.22 1 98.44 223 ALA B C 1
ATOM 4518 O O . ALA B 1 223 ? 5.32 -31.141 -0.007 1 98.44 223 ALA B O 1
ATOM 4519 N N . GLN B 1 224 ? 6.73 -32.812 0.183 1 97.75 224 GLN B N 1
ATOM 4520 C CA . GLN B 1 224 ? 7.922 -32 0.045 1 97.75 224 GLN B CA 1
ATOM 4521 C C . GLN B 1 224 ? 8.078 -31.5 -1.387 1 97.75 224 GLN B C 1
ATOM 4523 O O . GLN B 1 224 ? 8.984 -30.719 -1.68 1 97.75 224 GLN B O 1
ATOM 4528 N N . LYS B 1 225 ? 7.184 -31.938 -2.279 1 98.56 225 LYS B N 1
ATOM 4529 C CA . LYS B 1 225 ? 7.184 -31.484 -3.666 1 98.56 225 LYS B CA 1
ATOM 4530 C C . LYS B 1 225 ? 5.988 -30.578 -3.943 1 98.56 225 LYS B C 1
ATOM 4532 O O . LYS B 1 225 ? 5.73 -30.219 -5.094 1 98.56 225 LYS B O 1
ATOM 4537 N N . CYS B 1 226 ? 5.328 -30.219 -2.873 1 98.81 226 CYS B N 1
ATOM 4538 C CA . CYS B 1 226 ? 4.105 -29.438 -3 1 98.81 226 CYS B CA 1
ATOM 4539 C C . CYS B 1 226 ? 4.32 -28.016 -2.504 1 98.81 226 CYS B C 1
ATOM 4541 O O . CYS B 1 226 ? 4.832 -27.812 -1.401 1 98.81 226 CYS B O 1
ATOM 4543 N N . VAL B 1 227 ? 3.988 -27.078 -3.336 1 98.94 227 VAL B N 1
ATOM 4544 C CA . VAL B 1 227 ? 3.914 -25.688 -2.936 1 98.94 227 VAL B CA 1
ATOM 4545 C C . VAL B 1 227 ? 2.459 -25.281 -2.699 1 98.94 227 VAL B C 1
ATOM 4547 O O . VAL B 1 227 ? 1.604 -25.5 -3.564 1 98.94 227 VAL B O 1
ATOM 4550 N N . MET B 1 228 ? 2.131 -24.828 -1.507 1 98.94 228 MET B N 1
ATOM 4551 C CA . MET B 1 228 ? 0.858 -24.156 -1.247 1 98.94 228 MET B CA 1
ATOM 4552 C C . MET B 1 228 ? 0.99 -22.656 -1.415 1 98.94 228 MET B C 1
ATOM 4554 O O . MET B 1 228 ? 1.654 -21.984 -0.616 1 98.94 228 MET B O 1
ATOM 4558 N N . SER B 1 229 ? 0.342 -22.125 -2.459 1 98.81 229 SER B N 1
ATOM 4559 C CA . SER B 1 229 ? 0.497 -20.719 -2.834 1 98.81 229 SER B CA 1
ATOM 4560 C C . SER B 1 229 ? -0.512 -19.844 -2.107 1 98.81 229 SER B C 1
ATOM 4562 O O . SER B 1 229 ? -1.426 -20.344 -1.451 1 98.81 229 SER B O 1
ATOM 4564 N N . HIS B 1 230 ? -0.323 -18.516 -2.156 1 98.75 230 HIS B N 1
ATOM 4565 C CA . HIS B 1 230 ? -1.277 -17.484 -1.765 1 98.75 230 HIS B CA 1
ATOM 4566 C C . HIS B 1 230 ? -1.575 -17.547 -0.271 1 98.75 230 HIS B C 1
ATOM 4568 O O . HIS B 1 230 ? -2.691 -17.25 0.158 1 98.75 230 HIS B O 1
ATOM 4574 N N . LEU B 1 231 ? -0.63 -17.969 0.469 1 98.81 231 LEU B N 1
ATOM 4575 C CA . LEU B 1 231 ? -0.884 -18.094 1.9 1 98.81 231 LEU B CA 1
ATOM 4576 C C . LEU B 1 231 ? -1 -16.719 2.551 1 98.81 231 LEU B C 1
ATOM 4578 O O . LEU B 1 231 ? -1.676 -16.562 3.57 1 98.81 231 LEU B O 1
ATOM 4582 N N . ASP B 1 232 ? -0.425 -15.695 1.968 1 98 232 ASP B N 1
ATOM 4583 C CA . ASP B 1 232 ? -0.441 -14.344 2.531 1 98 232 ASP B CA 1
ATOM 4584 C C . ASP B 1 232 ? -1.803 -13.68 2.332 1 98 232 ASP B C 1
ATOM 4586 O O . ASP B 1 232 ? -2.025 -12.562 2.785 1 98 232 ASP B O 1
ATOM 4590 N N . ARG B 1 233 ? -2.75 -14.344 1.671 1 98.44 233 ARG B N 1
ATOM 4591 C CA . ARG B 1 233 ? -4.121 -13.844 1.632 1 98.44 233 ARG B CA 1
ATOM 4592 C C . ARG B 1 233 ? -5.102 -14.891 2.152 1 98.44 233 ARG B C 1
ATOM 4594 O O . ARG B 1 233 ? -6.316 -14.727 2.029 1 98.44 233 ARG B O 1
ATOM 4601 N N . THR B 1 234 ? -4.578 -16.016 2.707 1 98.62 234 THR B N 1
ATOM 4602 C CA . THR B 1 234 ? -5.434 -17.141 3.107 1 98.62 234 THR B CA 1
ATOM 4603 C C . THR B 1 234 ? -5.273 -17.438 4.594 1 98.62 234 THR B C 1
ATOM 4605 O O . THR B 1 234 ? -6.254 -17.688 5.289 1 98.62 234 THR B O 1
ATOM 4608 N N . LEU B 1 235 ? -4.031 -17.469 5.059 1 98.62 235 LEU B N 1
ATOM 4609 C CA . LEU B 1 235 ? -3.713 -17.734 6.457 1 98.62 235 LEU B CA 1
ATOM 4610 C C . LEU B 1 235 ? -3.014 -16.547 7.102 1 98.62 235 LEU B C 1
ATOM 4612 O O . LEU B 1 235 ? -1.86 -16.25 6.777 1 98.62 235 LEU B O 1
ATOM 4616 N N . PHE B 1 236 ? -3.627 -15.945 8.102 1 97.12 236 PHE B N 1
ATOM 4617 C CA . PHE B 1 236 ? -3.145 -14.672 8.625 1 97.12 236 PHE B CA 1
ATOM 4618 C C . PHE B 1 236 ? -2.502 -14.852 9.992 1 97.12 236 PHE B C 1
ATOM 4620 O O . PHE B 1 236 ? -1.932 -13.914 10.547 1 97.12 236 PHE B O 1
ATOM 4627 N N . LYS B 1 237 ? -2.623 -16.078 10.586 1 97 237 LYS B N 1
ATOM 4628 C CA . LYS B 1 237 ? -1.98 -16.391 11.859 1 97 237 LYS B CA 1
ATOM 4629 C C . LYS B 1 237 ? -0.78 -17.312 11.664 1 97 237 LYS B C 1
ATOM 4631 O O . LYS B 1 237 ? -0.873 -18.312 10.961 1 97 237 LYS B O 1
ATOM 4636 N N . ILE B 1 238 ? 0.345 -16.969 12.289 1 98.19 238 ILE B N 1
ATOM 4637 C CA . ILE B 1 238 ? 1.58 -17.734 12.172 1 98.19 238 ILE B CA 1
ATOM 4638 C C . ILE B 1 238 ? 1.33 -19.172 12.609 1 98.19 238 ILE B C 1
ATOM 4640 O O . ILE B 1 238 ? 1.867 -20.109 12.008 1 98.19 238 ILE B O 1
ATOM 4644 N N . GLU B 1 239 ? 0.486 -19.344 13.57 1 98.12 239 GLU B N 1
ATOM 4645 C CA . GLU B 1 239 ? 0.194 -20.672 14.086 1 98.12 239 GLU B CA 1
ATOM 4646 C C . GLU B 1 239 ? -0.428 -21.562 13.016 1 98.12 239 GLU B C 1
ATOM 4648 O O . GLU B 1 239 ? -0.158 -22.766 12.969 1 98.12 239 GLU B O 1
ATOM 4653 N N . GLN B 1 240 ? -1.247 -20.984 12.195 1 98.5 240 GLN B N 1
ATOM 4654 C CA . GLN B 1 240 ? -1.87 -21.734 11.109 1 98.5 240 GLN B CA 1
ATOM 4655 C C . GLN B 1 240 ? -0.835 -22.156 10.07 1 98.5 240 GLN B C 1
ATOM 4657 O O . GLN B 1 240 ? -0.92 -23.25 9.516 1 98.5 240 GLN B O 1
ATOM 4662 N N . LEU B 1 241 ? 0.097 -21.297 9.82 1 98.75 241 LEU B N 1
ATOM 4663 C CA . LEU B 1 241 ? 1.166 -21.594 8.875 1 98.75 241 LEU B CA 1
ATOM 4664 C C . LEU B 1 241 ? 2.062 -22.703 9.406 1 98.75 241 LEU B C 1
ATOM 4666 O O . LEU B 1 241 ? 2.455 -23.609 8.656 1 98.75 241 LEU B O 1
ATOM 4670 N N . VAL B 1 242 ? 2.383 -22.641 10.664 1 98.38 242 VAL B N 1
ATOM 4671 C CA . VAL B 1 242 ? 3.189 -23.688 11.297 1 98.38 242 VAL B CA 1
ATOM 4672 C C . VAL B 1 242 ? 2.457 -25.016 11.227 1 98.38 242 VAL B C 1
ATOM 4674 O O . VAL B 1 242 ? 3.057 -26.047 10.891 1 98.38 242 VAL B O 1
ATOM 4677 N N . GLU B 1 243 ? 1.154 -24.953 11.523 1 98.5 243 GLU B N 1
ATOM 4678 C CA . GLU B 1 243 ? 0.345 -26.172 11.438 1 98.5 243 GLU B CA 1
ATOM 4679 C C . GLU B 1 243 ? 0.373 -26.75 10.031 1 98.5 243 GLU B C 1
ATOM 4681 O O . GLU B 1 243 ? 0.549 -27.953 9.859 1 98.5 243 GLU B O 1
ATOM 4686 N N . LEU B 1 244 ? 0.21 -25.938 9.039 1 98.75 244 LEU B N 1
ATOM 4687 C CA . LEU B 1 244 ? 0.237 -26.391 7.648 1 98.75 244 LEU B CA 1
ATOM 4688 C C . LEU B 1 244 ? 1.604 -26.969 7.293 1 98.75 244 LEU B C 1
ATOM 4690 O O . LEU B 1 244 ? 1.692 -27.969 6.59 1 98.75 244 LEU B O 1
ATOM 4694 N N . SER B 1 245 ? 2.635 -26.328 7.746 1 97.88 245 SER B N 1
ATOM 4695 C CA . SER B 1 245 ? 3.996 -26.75 7.438 1 97.88 245 SER B CA 1
ATOM 4696 C C . SER B 1 245 ? 4.27 -28.156 7.965 1 97.88 245 SER B C 1
ATOM 4698 O O . SER B 1 245 ? 5.117 -28.875 7.426 1 97.88 245 SER B O 1
ATOM 4700 N N . GLU B 1 246 ? 3.59 -28.547 8.992 1 98.06 246 GLU B N 1
ATOM 4701 C CA . GLU B 1 246 ? 3.76 -29.875 9.57 1 98.06 246 GLU B CA 1
ATOM 4702 C C . GLU B 1 246 ? 3.361 -30.969 8.57 1 98.06 246 GLU B C 1
ATOM 4704 O O . GLU B 1 246 ? 3.793 -32.125 8.695 1 98.06 246 GLU B O 1
ATOM 4709 N N . LEU B 1 247 ? 2.605 -30.578 7.629 1 98.31 247 LEU B N 1
ATOM 4710 C CA . LEU B 1 247 ? 2.229 -31.531 6.59 1 98.31 247 LEU B CA 1
ATOM 4711 C C . LEU B 1 247 ? 3.365 -31.734 5.594 1 98.31 247 LEU B C 1
ATOM 4713 O O . LEU B 1 247 ? 3.35 -32.688 4.809 1 98.31 247 LEU B O 1
ATOM 4717 N N . GLY B 1 248 ? 4.309 -30.812 5.559 1 98.12 248 GLY B N 1
ATOM 4718 C CA . GLY B 1 248 ? 5.543 -31.047 4.824 1 98.12 248 GLY B CA 1
ATOM 4719 C C . GLY B 1 248 ? 5.648 -30.234 3.555 1 98.12 248 GLY B C 1
ATOM 4720 O O . GLY B 1 248 ? 6.672 -30.266 2.871 1 98.12 248 GLY B O 1
ATOM 4721 N N . CYS B 1 249 ? 4.641 -29.422 3.207 1 98.75 249 CYS B N 1
ATOM 4722 C CA . CYS B 1 249 ? 4.652 -28.672 1.951 1 98.75 249 CYS B CA 1
ATOM 4723 C C . CYS B 1 249 ? 5.422 -27.375 2.096 1 98.75 249 CYS B C 1
ATOM 4725 O O . CYS B 1 249 ? 5.742 -26.953 3.211 1 98.75 249 CYS B O 1
ATOM 4727 N N . TYR B 1 250 ? 5.801 -26.781 0.986 1 98.88 250 TYR B N 1
ATOM 4728 C CA . TYR B 1 250 ? 6.332 -25.422 0.958 1 98.88 250 TYR B CA 1
ATOM 4729 C C . TYR B 1 250 ? 5.234 -24.391 1.236 1 98.88 250 TYR B C 1
ATOM 4731 O O . TYR B 1 250 ? 4.105 -24.547 0.765 1 98.88 250 TYR B O 1
ATOM 4739 N N . LEU B 1 251 ? 5.582 -23.422 2.006 1 98.94 251 LEU B N 1
ATOM 4740 C CA . LEU B 1 251 ? 4.734 -22.266 2.262 1 98.94 251 LEU B CA 1
ATOM 4741 C C . LEU B 1 251 ? 5.125 -21.094 1.361 1 98.94 251 LEU B C 1
ATOM 4743 O O . LEU B 1 251 ? 6.262 -20.625 1.408 1 98.94 251 LEU B O 1
ATOM 4747 N N . GLN B 1 252 ? 4.117 -20.609 0.61 1 98.94 252 GLN B N 1
ATOM 4748 C CA . GLN B 1 252 ? 4.5 -19.594 -0.353 1 98.94 252 GLN B CA 1
ATOM 4749 C C . GLN B 1 252 ? 3.768 -18.281 -0.079 1 98.94 252 GLN B C 1
ATOM 4751 O O . GLN B 1 252 ? 2.537 -18.25 -0.015 1 98.94 252 GLN B O 1
ATOM 4756 N N . TYR B 1 253 ? 4.527 -17.266 0.151 1 98.81 253 TYR B N 1
ATOM 4757 C CA . TYR B 1 253 ? 4.074 -15.883 0.013 1 98.81 253 TYR B CA 1
ATOM 4758 C C . TYR B 1 253 ? 4.348 -15.359 -1.39 1 98.81 253 TYR B C 1
ATOM 4760 O O . TYR B 1 253 ? 5.504 -15.195 -1.785 1 98.81 253 TYR B O 1
ATOM 4768 N N . ASP B 1 254 ? 3.268 -15.086 -2.109 1 98.88 254 ASP B N 1
ATOM 4769 C CA . ASP B 1 254 ? 3.508 -14.773 -3.516 1 98.88 254 ASP B CA 1
ATOM 4770 C C . ASP B 1 254 ? 2.727 -13.531 -3.943 1 98.88 254 ASP B C 1
ATOM 4772 O O . ASP B 1 254 ? 2.383 -13.391 -5.117 1 98.88 254 ASP B O 1
ATOM 4776 N N . LEU B 1 255 ? 2.471 -12.633 -2.986 1 98.75 255 LEU B N 1
ATOM 4777 C CA . LEU B 1 255 ? 1.758 -11.414 -3.342 1 98.75 255 LEU B CA 1
ATOM 4778 C C . LEU B 1 255 ? 2.568 -10.18 -2.955 1 98.75 255 LEU B C 1
ATOM 4780 O O . LEU B 1 255 ? 1.999 -9.125 -2.654 1 98.75 255 LEU B O 1
ATOM 4784 N N . PHE B 1 256 ? 3.904 -10.352 -2.902 1 98.88 256 PHE B N 1
ATOM 4785 C CA . PHE B 1 256 ? 4.75 -9.18 -2.682 1 98.88 256 PHE B CA 1
ATOM 4786 C C . PHE B 1 256 ? 4.453 -8.102 -3.711 1 98.88 256 PHE B C 1
ATOM 4788 O O . PHE B 1 256 ? 4.238 -8.398 -4.887 1 98.88 256 PHE B O 1
ATOM 4795 N N . GLY B 1 257 ? 4.512 -6.879 -3.297 1 98.56 257 GLY B N 1
ATOM 4796 C CA . GLY B 1 257 ? 4.227 -5.746 -4.164 1 98.56 257 GLY B CA 1
ATOM 4797 C C . GLY B 1 257 ? 2.797 -5.254 -4.055 1 98.56 257 GLY B C 1
ATOM 4798 O O . GLY B 1 257 ? 2.48 -4.145 -4.484 1 98.56 257 GLY B O 1
ATOM 4799 N N . THR B 1 258 ? 1.902 -6.098 -3.484 1 98.06 258 THR B N 1
ATOM 4800 C CA . THR B 1 258 ? 0.521 -5.676 -3.279 1 98.06 258 THR B CA 1
ATOM 4801 C C . THR B 1 258 ? 0.402 -4.785 -2.047 1 98.06 258 THR B C 1
ATOM 4803 O O . THR B 1 258 ? 0.161 -5.277 -0.941 1 98.06 258 THR B O 1
ATOM 4806 N N . GLU B 1 259 ? 0.551 -3.537 -2.246 1 96.94 259 GLU B N 1
ATOM 4807 C CA . GLU B 1 259 ? 0.414 -2.535 -1.192 1 96.94 259 GLU B CA 1
ATOM 4808 C C . GLU B 1 259 ? -0.925 -1.811 -1.291 1 96.94 259 GLU B C 1
ATOM 4810 O O . GLU B 1 259 ? -0.965 -0.595 -1.489 1 96.94 259 GLU B O 1
ATOM 4815 N N . CYS B 1 260 ? -1.941 -2.467 -1.331 1 97.62 260 CYS B N 1
ATOM 4816 C CA . CYS B 1 260 ? -3.346 -2.08 -1.262 1 97.62 260 CYS B CA 1
ATOM 4817 C C . CYS B 1 260 ? -4.109 -2.975 -0.293 1 97.62 260 CYS B C 1
ATOM 4819 O O . CYS B 1 260 ? -4.379 -4.141 -0.595 1 97.62 260 CYS B O 1
ATOM 4821 N N . SER B 1 261 ? -4.48 -2.42 0.848 1 98.25 261 SER B N 1
ATOM 4822 C CA . SER B 1 261 ? -5.047 -3.24 1.915 1 98.25 261 SER B CA 1
ATOM 4823 C C . SER B 1 261 ? -6.473 -3.666 1.587 1 98.25 261 SER B C 1
ATOM 4825 O O . SER B 1 261 ? -6.949 -4.691 2.08 1 98.25 261 SER B O 1
ATOM 4827 N N . TYR B 1 262 ? -7.172 -2.891 0.779 1 97.88 262 TYR B N 1
ATOM 4828 C CA . TYR B 1 262 ? -8.508 -3.312 0.375 1 97.88 262 TYR B CA 1
ATOM 4829 C C . TYR B 1 262 ? -8.438 -4.477 -0.605 1 97.88 262 TYR B C 1
ATOM 4831 O O . TYR B 1 262 ? -7.891 -4.344 -1.703 1 97.88 262 TYR B O 1
ATOM 4839 N N . TYR B 1 263 ? -8.984 -5.613 -0.178 1 97.19 263 TYR B N 1
ATOM 4840 C CA . TYR B 1 263 ? -8.938 -6.816 -1.001 1 97.19 263 TYR B CA 1
ATOM 4841 C C . TYR B 1 263 ? -10.305 -7.121 -1.603 1 97.19 263 TYR B C 1
ATOM 4843 O O . TYR B 1 263 ? -11.133 -7.785 -0.974 1 97.19 263 TYR B O 1
ATOM 4851 N N . GLN B 1 264 ? -10.555 -6.793 -2.885 1 96.19 264 GLN B N 1
ATOM 4852 C CA . GLN B 1 264 ? -11.844 -6.836 -3.561 1 96.19 264 GLN B CA 1
ATOM 4853 C C . GLN B 1 264 ? -12.414 -8.258 -3.57 1 96.19 264 GLN B C 1
ATOM 4855 O O . GLN B 1 264 ? -13.633 -8.438 -3.535 1 96.19 264 GLN B O 1
ATOM 4860 N N . LEU B 1 265 ? -11.461 -9.203 -3.57 1 96.31 265 LEU B N 1
ATOM 4861 C CA . LEU B 1 265 ? -11.906 -10.578 -3.777 1 96.31 265 LEU B CA 1
ATOM 4862 C C . LEU B 1 265 ? -12.266 -11.242 -2.451 1 96.31 265 LEU B C 1
ATOM 4864 O O . LEU B 1 265 ? -12.781 -12.359 -2.43 1 96.31 265 LEU B O 1
ATOM 4868 N N . ASN B 1 266 ? -11.977 -10.641 -1.356 1 96.31 266 ASN B N 1
ATOM 4869 C CA . ASN B 1 266 ? -12.414 -10.992 -0.01 1 96.31 266 ASN B CA 1
ATOM 4870 C C . ASN B 1 266 ? -12.438 -9.781 0.911 1 96.31 266 ASN B C 1
ATOM 4872 O O . ASN B 1 266 ? -11.469 -9.516 1.624 1 96.31 266 ASN B O 1
ATOM 4876 N N . THR B 1 267 ? -13.531 -9.086 0.982 1 94.25 267 THR B N 1
ATOM 4877 C CA . THR B 1 267 ? -13.602 -7.793 1.646 1 94.25 267 THR B CA 1
ATOM 4878 C C . THR B 1 267 ? -13.617 -7.961 3.162 1 94.25 267 THR B C 1
ATOM 4880 O O . THR B 1 267 ? -13.57 -6.977 3.902 1 94.25 267 THR B O 1
ATOM 4883 N N . ASN B 1 268 ? -13.602 -9.211 3.635 1 93.38 268 ASN B N 1
ATOM 4884 C CA . ASN B 1 268 ? -13.609 -9.469 5.07 1 93.38 268 ASN B CA 1
ATOM 4885 C C . ASN B 1 268 ? -12.203 -9.43 5.656 1 93.38 268 ASN B C 1
ATOM 4887 O O . ASN B 1 268 ? -12.039 -9.445 6.879 1 93.38 268 ASN B O 1
ATOM 4891 N N . VAL B 1 269 ? -11.203 -9.383 4.777 1 95.62 269 VAL B N 1
ATOM 4892 C CA . VAL B 1 269 ? -9.828 -9.336 5.262 1 95.62 269 VAL B CA 1
ATOM 4893 C C . VAL B 1 269 ? -9.094 -8.156 4.629 1 95.62 269 VAL B C 1
ATOM 4895 O O . VAL B 1 269 ? -9.531 -7.633 3.6 1 95.62 269 VAL B O 1
ATOM 4898 N N . ASP B 1 270 ? -8.039 -7.715 5.312 1 97.25 270 ASP B N 1
ATOM 4899 C CA . ASP B 1 270 ? -7.121 -6.754 4.703 1 97.25 270 ASP B CA 1
ATOM 4900 C C . ASP B 1 270 ? -5.887 -7.457 4.148 1 97.25 270 ASP B C 1
ATOM 4902 O O . ASP B 1 270 ? -5.277 -8.281 4.828 1 97.25 270 ASP B O 1
ATOM 4906 N N . MET B 1 271 ? -5.598 -7.152 2.904 1 98.38 271 MET B N 1
ATOM 4907 C CA . MET B 1 271 ? -4.352 -7.645 2.316 1 98.38 271 MET B CA 1
ATOM 4908 C C . MET B 1 271 ? -3.146 -7.137 3.098 1 98.38 271 MET B C 1
ATOM 4910 O O . MET B 1 271 ? -3.039 -5.941 3.373 1 98.38 271 MET B O 1
ATOM 4914 N N . ILE B 1 272 ? -2.262 -8.031 3.486 1 98.31 272 ILE B N 1
ATOM 4915 C CA . ILE B 1 272 ? -1.11 -7.629 4.281 1 98.31 272 ILE B CA 1
ATOM 4916 C C . ILE B 1 272 ? -0.097 -6.906 3.396 1 98.31 272 ILE B C 1
ATOM 4918 O O . ILE B 1 272 ? -0.029 -7.16 2.189 1 98.31 272 ILE B O 1
ATOM 4922 N N . SER B 1 273 ? 0.666 -6.035 3.932 1 98.44 273 SER B N 1
ATOM 4923 C CA . SER B 1 273 ? 1.667 -5.238 3.229 1 98.44 273 SER B CA 1
ATOM 4924 C C . SER B 1 273 ? 2.969 -6.012 3.059 1 98.44 273 SER B C 1
ATOM 4926 O O . SER B 1 273 ? 3.121 -7.109 3.604 1 98.44 273 SER B O 1
ATOM 4928 N N . ASP B 1 274 ? 3.881 -5.457 2.236 1 98.75 274 ASP B N 1
ATOM 4929 C CA . ASP B 1 274 ? 5.207 -6.055 2.1 1 98.75 274 ASP B CA 1
ATOM 4930 C C . ASP B 1 274 ? 5.93 -6.094 3.443 1 98.75 274 ASP B C 1
ATOM 4932 O O . ASP B 1 274 ? 6.633 -7.059 3.746 1 98.75 274 ASP B O 1
ATOM 4936 N N . GLY B 1 275 ? 5.758 -4.988 4.207 1 98.5 275 GLY B N 1
ATOM 4937 C CA . GLY B 1 275 ? 6.348 -5.004 5.539 1 98.5 275 GLY B CA 1
ATOM 4938 C C . GLY B 1 275 ? 5.855 -6.156 6.395 1 98.5 275 GLY B C 1
ATOM 4939 O O . GLY B 1 275 ? 6.652 -6.828 7.055 1 98.5 275 GLY B O 1
ATOM 4940 N N . GLN B 1 276 ? 4.59 -6.402 6.371 1 98.25 276 GLN B N 1
ATOM 4941 C CA . GLN B 1 276 ? 4.008 -7.496 7.141 1 98.25 276 GLN B CA 1
ATOM 4942 C C . GLN B 1 276 ? 4.457 -8.852 6.602 1 98.25 276 GLN B C 1
ATOM 4944 O O . GLN B 1 276 ? 4.699 -9.781 7.371 1 98.25 276 GLN B O 1
ATOM 4949 N N . ARG B 1 277 ? 4.547 -9 5.301 1 98.75 277 ARG B N 1
ATOM 4950 C CA . ARG B 1 277 ? 5.031 -10.242 4.711 1 98.75 277 ARG B CA 1
ATOM 4951 C C . ARG B 1 277 ? 6.449 -10.555 5.176 1 98.75 277 ARG B C 1
ATOM 4953 O O . ARG B 1 277 ? 6.758 -11.688 5.531 1 98.75 277 ARG B O 1
ATOM 4960 N N . ILE B 1 278 ? 7.297 -9.516 5.145 1 98.62 278 ILE B N 1
ATOM 4961 C CA . ILE B 1 278 ? 8.672 -9.68 5.602 1 98.62 278 ILE B CA 1
ATOM 4962 C C . ILE B 1 278 ? 8.688 -10.117 7.062 1 98.62 278 ILE B C 1
ATOM 4964 O O . ILE B 1 278 ? 9.391 -11.055 7.434 1 98.62 278 ILE B O 1
ATOM 4968 N N . GLU B 1 279 ? 7.887 -9.445 7.879 1 98.12 279 GLU B N 1
ATOM 4969 C CA . GLU B 1 279 ? 7.809 -9.781 9.297 1 98.12 279 GLU B CA 1
ATOM 4970 C C . GLU B 1 279 ? 7.367 -11.227 9.5 1 98.12 279 GLU B C 1
ATOM 4972 O O . GLU B 1 279 ? 7.938 -11.945 10.32 1 98.12 279 GLU B O 1
ATOM 4977 N N . ASN B 1 280 ? 6.355 -11.633 8.773 1 98.5 280 ASN B N 1
ATOM 4978 C CA . ASN B 1 280 ? 5.859 -13 8.867 1 98.5 280 ASN B CA 1
ATOM 4979 C C . ASN B 1 280 ? 6.926 -14.016 8.469 1 98.5 280 ASN B C 1
ATOM 4981 O O . ASN B 1 280 ? 7.105 -15.031 9.133 1 98.5 280 ASN B O 1
ATOM 4985 N N . LEU B 1 281 ? 7.621 -13.742 7.367 1 98.56 281 LEU B N 1
ATOM 4986 C CA . LEU B 1 281 ? 8.672 -14.648 6.914 1 98.56 281 LEU B CA 1
ATOM 4987 C C . LEU B 1 281 ? 9.773 -14.773 7.965 1 98.56 281 LEU B C 1
ATOM 4989 O O . LEU B 1 281 ? 10.289 -15.867 8.203 1 98.56 281 LEU B O 1
ATOM 4993 N N . MET B 1 282 ? 10.133 -13.656 8.57 1 98.25 282 MET B N 1
ATOM 4994 C CA . MET B 1 282 ? 11.156 -13.695 9.609 1 98.25 282 MET B CA 1
ATOM 4995 C C . MET B 1 282 ? 10.703 -14.555 10.789 1 98.25 282 MET B C 1
ATOM 4997 O O . MET B 1 282 ? 11.492 -15.32 11.344 1 98.25 282 MET B O 1
ATOM 5001 N N . LYS B 1 283 ? 9.43 -14.461 11.172 1 98.38 283 LYS B N 1
ATOM 5002 C CA . LYS B 1 283 ? 8.891 -15.297 12.234 1 98.38 283 LYS B CA 1
ATOM 5003 C C . LYS B 1 283 ? 8.938 -16.766 11.852 1 98.38 283 LYS B C 1
ATOM 5005 O O . LYS B 1 283 ? 9.258 -17.625 12.688 1 98.38 283 LYS B O 1
ATOM 5010 N N . LEU B 1 284 ? 8.641 -17.047 10.633 1 98.69 284 LEU B N 1
ATOM 5011 C CA . LEU B 1 284 ? 8.656 -18.422 10.164 1 98.69 284 LEU B CA 1
ATOM 5012 C C . LEU B 1 284 ? 10.086 -18.969 10.133 1 98.69 284 LEU B C 1
ATOM 5014 O O . LEU B 1 284 ? 10.305 -20.156 10.398 1 98.69 284 LEU B O 1
ATOM 5018 N N . ILE B 1 285 ? 11.047 -18.125 9.758 1 98.56 285 ILE B N 1
ATOM 5019 C CA . ILE B 1 285 ? 12.453 -18.516 9.82 1 98.56 285 ILE B CA 1
ATOM 5020 C C . ILE B 1 285 ? 12.828 -18.859 11.258 1 98.56 285 ILE B C 1
ATOM 5022 O O . ILE B 1 285 ? 13.484 -19.875 11.508 1 98.56 285 ILE B O 1
ATOM 5026 N N . GLU B 1 286 ? 12.375 -18.047 12.195 1 97.88 286 GLU B N 1
ATOM 5027 C CA . GLU B 1 286 ? 12.641 -18.297 13.609 1 97.88 286 GLU B CA 1
ATOM 5028 C C . GLU B 1 286 ? 12.023 -19.609 14.062 1 97.88 286 GLU B C 1
ATOM 5030 O O . GLU B 1 286 ? 12.562 -20.281 14.953 1 97.88 286 GLU B O 1
ATOM 5035 N N . GLU B 1 287 ? 10.945 -19.984 13.43 1 97.88 287 GLU B N 1
ATOM 5036 C CA . GLU B 1 287 ? 10.266 -21.234 13.758 1 97.88 287 GLU B CA 1
ATOM 5037 C C . GLU B 1 287 ? 10.961 -22.422 13.109 1 97.88 287 GLU B C 1
ATOM 5039 O O . GLU B 1 287 ? 10.492 -23.562 13.219 1 97.88 287 GLU B O 1
ATOM 5044 N N . GLY B 1 288 ? 12 -22.203 12.336 1 98 288 GLY B N 1
ATOM 5045 C CA . GLY B 1 288 ? 12.781 -23.266 11.75 1 98 288 GLY B CA 1
ATOM 5046 C C . GLY B 1 288 ? 12.242 -23.75 10.406 1 98 288 GLY B C 1
ATOM 5047 O O . GLY B 1 288 ? 12.492 -24.875 10 1 98 288 GLY B O 1
ATOM 5048 N N . LEU B 1 289 ? 11.539 -22.844 9.727 1 98.62 289 LEU B N 1
ATOM 5049 C CA . LEU B 1 289 ? 10.844 -23.297 8.516 1 98.62 289 LEU B CA 1
ATOM 5050 C C . LEU B 1 289 ? 11.523 -22.75 7.27 1 98.62 289 LEU B C 1
ATOM 5052 O O . LEU B 1 289 ? 10.906 -22.672 6.203 1 98.62 289 LEU B O 1
ATOM 5056 N N . LEU B 1 290 ? 12.773 -22.359 7.34 1 98.62 290 LEU B N 1
ATOM 5057 C CA . LEU B 1 290 ? 13.523 -21.703 6.27 1 98.62 290 LEU B CA 1
ATOM 5058 C C . LEU B 1 290 ? 13.523 -22.578 5.008 1 98.62 290 LEU B C 1
ATOM 5060 O O . LEU B 1 290 ? 13.367 -22.062 3.9 1 98.62 290 LEU B O 1
ATOM 5064 N N . ASP B 1 291 ? 13.609 -23.844 5.141 1 98.31 291 ASP B N 1
ATOM 5065 C CA . ASP B 1 291 ? 13.766 -24.75 4.004 1 98.31 291 ASP B CA 1
ATOM 5066 C C . ASP B 1 291 ? 12.43 -25 3.322 1 98.31 291 ASP B C 1
ATOM 5068 O O . ASP B 1 291 ? 12.359 -25.766 2.352 1 98.31 291 ASP B O 1
ATOM 5072 N N . ARG B 1 292 ? 11.367 -24.25 3.758 1 97.81 292 ARG B N 1
ATOM 5073 C CA . ARG B 1 292 ? 10.031 -24.469 3.211 1 97.81 292 ARG B CA 1
ATOM 5074 C C . ARG B 1 292 ? 9.438 -23.156 2.691 1 97.81 292 ARG B C 1
ATOM 5076 O O . ARG B 1 292 ? 8.266 -23.125 2.295 1 97.81 292 ARG B O 1
ATOM 5083 N N . LEU B 1 293 ? 10.164 -22.172 2.697 1 98.88 293 LEU B N 1
ATOM 5084 C CA . LEU B 1 293 ? 9.609 -20.859 2.391 1 98.88 293 LEU B CA 1
ATOM 5085 C C . LEU B 1 293 ? 9.914 -20.469 0.948 1 98.88 293 LEU B C 1
ATOM 5087 O O . LEU B 1 293 ? 11.023 -20.672 0.465 1 98.88 293 LEU B O 1
ATOM 5091 N N . LEU B 1 294 ? 8.906 -19.969 0.287 1 98.88 294 LEU B N 1
ATOM 5092 C CA . LEU B 1 294 ? 9.031 -19.453 -1.071 1 98.88 294 LEU B CA 1
ATOM 5093 C C . LEU B 1 294 ? 8.414 -18.062 -1.188 1 98.88 294 LEU B C 1
ATOM 5095 O O . LEU B 1 294 ? 7.523 -17.719 -0.41 1 98.88 294 LEU B O 1
ATOM 5099 N N . MET B 1 295 ? 8.898 -17.312 -2.186 1 98.62 295 MET B N 1
ATOM 5100 C CA . MET B 1 295 ? 8.43 -15.938 -2.385 1 98.62 295 MET B CA 1
ATOM 5101 C C . MET B 1 295 ? 8.195 -15.656 -3.865 1 98.62 295 MET B C 1
ATOM 5103 O O . MET B 1 295 ? 8.938 -16.141 -4.719 1 98.62 295 MET B O 1
ATOM 5107 N N . SER B 1 296 ? 7.215 -14.852 -4.141 1 98.94 296 SER B N 1
ATOM 5108 C CA . SER B 1 296 ? 6.945 -14.375 -5.492 1 98.94 296 SER B CA 1
ATOM 5109 C C . SER B 1 296 ? 5.969 -13.203 -5.48 1 98.94 296 SER B C 1
ATOM 5111 O O . SER B 1 296 ? 5.785 -12.547 -4.449 1 98.94 296 SER B O 1
ATOM 5113 N N . HIS B 1 297 ? 5.449 -12.805 -6.711 1 98.88 297 HIS B N 1
ATOM 5114 C CA . HIS B 1 297 ? 4.602 -11.617 -6.801 1 98.88 297 HIS B CA 1
ATOM 5115 C C . HIS B 1 297 ? 3.189 -11.984 -7.25 1 98.88 297 HIS B C 1
ATOM 5117 O O . HIS B 1 297 ? 2.232 -11.266 -6.949 1 98.88 297 HIS B O 1
ATOM 5123 N N . ASP B 1 298 ? 3.119 -13.023 -8 1 98.75 298 ASP B N 1
ATOM 5124 C CA . ASP B 1 298 ? 1.867 -13.375 -8.664 1 98.75 298 ASP B CA 1
ATOM 5125 C C . ASP B 1 298 ? 1.329 -12.211 -9.484 1 98.75 298 ASP B C 1
ATOM 5127 O O . ASP B 1 298 ? 0.179 -11.797 -9.312 1 98.75 298 ASP B O 1
ATOM 5131 N N . ILE B 1 299 ? 2.158 -11.633 -10.344 1 98.75 299 ILE B N 1
ATOM 5132 C CA . ILE B 1 299 ? 1.688 -10.586 -11.242 1 98.75 299 ILE B CA 1
ATOM 5133 C C . ILE B 1 299 ? 0.675 -11.172 -12.227 1 98.75 299 ILE B C 1
ATOM 5135 O O . ILE B 1 299 ? 0.99 -12.102 -12.977 1 98.75 299 ILE B O 1
ATOM 5139 N N . HIS B 1 300 ? -0.543 -10.664 -12.203 1 98.5 300 HIS B N 1
ATOM 5140 C CA . HIS B 1 300 ? -1.6 -11.188 -13.055 1 98.5 300 HIS B CA 1
ATOM 5141 C C . HIS B 1 300 ? -2.51 -10.07 -13.562 1 98.5 300 HIS B C 1
ATOM 5143 O O . HIS B 1 300 ? -3.545 -10.344 -14.172 1 98.5 300 HIS B O 1
ATOM 5149 N N . THR B 1 301 ? -2.186 -8.781 -13.242 1 98.5 301 THR B N 1
ATOM 5150 C CA . THR B 1 301 ? -2.867 -7.594 -13.742 1 98.5 301 THR B CA 1
ATOM 5151 C C . THR B 1 301 ? -1.861 -6.57 -14.258 1 98.5 301 THR B C 1
ATOM 5153 O O . THR B 1 301 ? -0.724 -6.516 -13.789 1 98.5 301 THR B O 1
ATOM 5156 N N . LYS B 1 302 ? -2.291 -5.73 -15.18 1 98.56 302 LYS B N 1
ATOM 5157 C CA . LYS B 1 302 ? -1.406 -4.82 -15.898 1 98.56 302 LYS B CA 1
ATOM 5158 C C . LYS B 1 302 ? -0.78 -3.797 -14.953 1 98.56 302 LYS B C 1
ATOM 5160 O O . LYS B 1 302 ? 0.408 -3.488 -15.062 1 98.56 302 LYS B O 1
ATOM 5165 N N . HIS B 1 303 ? -1.517 -3.301 -13.945 1 98.56 303 HIS B N 1
ATOM 5166 C CA . HIS B 1 303 ? -1.094 -2.164 -13.141 1 98.56 303 HIS B CA 1
ATOM 5167 C C . HIS B 1 303 ? 0.109 -2.521 -12.273 1 98.56 303 HIS B C 1
ATOM 5169 O O . HIS B 1 303 ? 0.752 -1.638 -11.703 1 98.56 303 HIS B O 1
ATOM 5175 N N . ARG B 1 304 ? 0.435 -3.82 -12.234 1 98.56 304 ARG B N 1
ATOM 5176 C CA . ARG B 1 304 ? 1.581 -4.266 -11.445 1 98.56 304 ARG B CA 1
ATOM 5177 C C . ARG B 1 304 ? 2.865 -4.203 -12.266 1 98.56 304 ARG B C 1
ATOM 5179 O O . ARG B 1 304 ? 3.965 -4.297 -11.711 1 98.56 304 ARG B O 1
ATOM 5186 N N . LEU B 1 305 ? 2.76 -4.07 -13.562 1 98.81 305 LEU B N 1
ATOM 5187 C CA . LEU B 1 305 ? 3.908 -3.961 -14.453 1 98.81 305 LEU B CA 1
ATOM 5188 C C . LEU B 1 305 ? 4.461 -2.539 -14.461 1 98.81 305 LEU B C 1
ATOM 5190 O O . LEU B 1 305 ? 3.701 -1.574 -14.328 1 98.81 305 LEU B O 1
ATOM 5194 N N . THR B 1 306 ? 5.73 -2.395 -14.688 1 98.5 306 THR B N 1
ATOM 5195 C CA . THR B 1 306 ? 6.402 -1.102 -14.641 1 98.5 306 THR B CA 1
ATOM 5196 C C . THR B 1 306 ? 5.816 -0.149 -15.68 1 98.5 306 THR B C 1
ATOM 5198 O O . THR B 1 306 ? 5.668 1.046 -15.414 1 98.5 306 THR B O 1
ATOM 5201 N N . SER B 1 307 ? 5.402 -0.666 -16.828 1 98.56 307 SER B N 1
ATOM 5202 C CA . SER B 1 307 ? 4.84 0.151 -17.891 1 98.56 307 SER B CA 1
ATOM 5203 C C . SER B 1 307 ? 3.529 0.803 -17.469 1 98.56 307 SER B C 1
ATOM 5205 O O . SER B 1 307 ? 3.068 1.757 -18.094 1 98.56 307 SER B O 1
ATOM 5207 N N . TYR B 1 308 ? 2.947 0.291 -16.422 1 98.56 308 TYR B N 1
ATOM 5208 C CA . TYR B 1 308 ? 1.675 0.794 -15.914 1 98.56 308 TYR B CA 1
ATOM 5209 C C . TYR B 1 308 ? 1.808 1.27 -14.477 1 98.56 308 TYR B C 1
ATOM 5211 O O . TYR B 1 308 ? 0.861 1.167 -13.688 1 98.56 308 TYR B O 1
ATOM 5219 N N . GLY B 1 309 ? 3 1.683 -14.102 1 98.38 309 GLY B N 1
ATOM 5220 C CA . GLY B 1 309 ? 3.219 2.301 -12.805 1 98.38 309 GLY B CA 1
ATOM 5221 C C . GLY B 1 309 ? 3.428 1.294 -11.688 1 98.38 309 GLY B C 1
ATOM 5222 O O . GLY B 1 309 ? 3.342 1.64 -10.508 1 98.38 309 GLY B O 1
ATOM 5223 N N . GLY B 1 310 ? 3.631 0.035 -12.039 1 98.56 310 GLY B N 1
ATOM 5224 C CA . GLY B 1 310 ? 3.764 -1.021 -11.047 1 98.56 310 GLY B CA 1
ATOM 5225 C C . GLY B 1 310 ? 5.207 -1.338 -10.703 1 98.56 310 GLY B C 1
ATOM 5226 O O . GLY B 1 310 ? 6.121 -0.636 -11.133 1 98.56 310 GLY B O 1
ATOM 5227 N N . HIS B 1 311 ? 5.426 -2.365 -9.852 1 98.12 311 HIS B N 1
ATOM 5228 C CA . HIS B 1 311 ? 6.73 -2.693 -9.289 1 98.12 311 HIS B CA 1
ATOM 5229 C C . HIS B 1 311 ? 7.484 -3.674 -10.18 1 98.12 311 HIS B C 1
ATOM 5231 O O . HIS B 1 311 ? 8.703 -3.812 -10.062 1 98.12 311 HIS B O 1
ATOM 5237 N N . GLY B 1 312 ? 6.746 -4.395 -11.086 1 98.5 312 GLY B N 1
ATOM 5238 C CA . GLY B 1 312 ? 7.383 -5.312 -12.023 1 98.5 312 GLY B CA 1
ATOM 5239 C C . GLY B 1 312 ? 7.891 -6.578 -11.359 1 98.5 312 GLY B C 1
ATOM 5240 O O . GLY B 1 312 ? 7.688 -6.785 -10.164 1 98.5 312 GLY B O 1
ATOM 5241 N N . TYR B 1 313 ? 8.594 -7.418 -12.172 1 98.81 313 TYR B N 1
ATOM 5242 C CA . TYR B 1 313 ? 9.039 -8.734 -11.727 1 98.81 313 TYR B CA 1
ATOM 5243 C C . TYR B 1 313 ? 10.32 -8.633 -10.914 1 98.81 313 TYR B C 1
ATOM 5245 O O . TYR B 1 313 ? 10.734 -9.609 -10.273 1 98.81 313 TYR B O 1
ATOM 5253 N N . HIS B 1 314 ? 10.93 -7.531 -10.844 1 98.31 314 HIS B N 1
ATOM 5254 C CA . HIS B 1 314 ? 12.227 -7.395 -10.18 1 98.31 314 HIS B CA 1
ATOM 5255 C C . HIS B 1 314 ? 12.055 -6.875 -8.758 1 98.31 314 HIS B C 1
ATOM 5257 O O . HIS B 1 314 ? 13.047 -6.652 -8.055 1 98.31 314 HIS B O 1
ATOM 5263 N N . HIS B 1 315 ? 10.867 -6.738 -8.258 1 98.62 315 HIS B N 1
ATOM 5264 C CA . HIS B 1 315 ? 10.539 -6.082 -6.996 1 98.62 315 HIS B CA 1
ATOM 5265 C C . HIS B 1 315 ? 11.172 -6.816 -5.82 1 98.62 315 HIS B C 1
ATOM 5267 O O . HIS B 1 315 ? 11.773 -6.191 -4.941 1 98.62 315 HIS B O 1
ATOM 5273 N N . ILE B 1 316 ? 11.047 -8.125 -5.773 1 98.62 316 ILE B N 1
ATOM 5274 C CA . ILE B 1 316 ? 11.594 -8.898 -4.66 1 98.62 316 ILE B CA 1
ATOM 5275 C C . ILE B 1 316 ? 13.109 -8.703 -4.598 1 98.62 316 ILE B C 1
ATOM 5277 O O . ILE B 1 316 ? 13.664 -8.461 -3.523 1 98.62 316 ILE B O 1
ATOM 5281 N N . HIS B 1 317 ? 13.75 -8.672 -5.73 1 96.56 317 HIS B N 1
ATOM 5282 C CA . HIS B 1 317 ? 15.211 -8.602 -5.781 1 96.56 317 HIS B CA 1
ATOM 5283 C C . HIS B 1 317 ? 15.703 -7.199 -5.422 1 96.56 317 HIS B C 1
ATOM 5285 O O . HIS B 1 317 ? 16.688 -7.051 -4.707 1 96.56 317 HIS B O 1
ATOM 5291 N N . THR B 1 318 ? 14.953 -6.254 -5.832 1 97.19 318 THR B N 1
ATOM 5292 C CA . THR B 1 318 ? 15.5 -4.906 -5.77 1 97.19 318 THR B CA 1
ATOM 5293 C C . THR B 1 318 ? 14.984 -4.168 -4.539 1 97.19 318 THR B C 1
ATOM 5295 O O . THR B 1 318 ? 15.602 -3.213 -4.07 1 97.19 318 THR B O 1
ATOM 5298 N N . ASN B 1 319 ? 13.883 -4.617 -4.016 1 97.75 319 ASN B N 1
ATOM 5299 C CA . ASN B 1 319 ? 13.273 -3.855 -2.93 1 97.75 319 ASN B CA 1
ATOM 5300 C C . ASN B 1 319 ? 13.07 -4.715 -1.687 1 97.75 319 ASN B C 1
ATOM 5302 O O . ASN B 1 319 ? 13.414 -4.301 -0.578 1 97.75 319 ASN B O 1
ATOM 5306 N N . ILE B 1 320 ? 12.633 -5.938 -1.83 1 98.38 320 ILE B N 1
ATOM 5307 C CA . ILE B 1 320 ? 12.25 -6.754 -0.685 1 98.38 320 ILE B CA 1
ATOM 5308 C C . ILE B 1 320 ? 13.5 -7.32 -0.012 1 98.38 320 ILE B C 1
ATOM 5310 O O . ILE B 1 320 ? 13.641 -7.242 1.211 1 98.38 320 ILE B O 1
ATOM 5314 N N . LEU B 1 321 ? 14.422 -7.914 -0.785 1 97.81 321 LEU B N 1
ATOM 5315 C CA . LEU B 1 321 ? 15.602 -8.562 -0.219 1 97.81 321 LEU B CA 1
ATOM 5316 C C . LEU B 1 321 ? 16.469 -7.555 0.538 1 97.81 321 LEU B C 1
ATOM 5318 O O . LEU B 1 321 ? 16.891 -7.824 1.661 1 97.81 321 LEU B O 1
ATOM 5322 N N . PRO B 1 322 ? 16.688 -6.348 -0.034 1 96.5 322 PRO B N 1
ATOM 5323 C CA . PRO B 1 322 ? 17.453 -5.359 0.743 1 96.5 322 PRO B CA 1
ATOM 5324 C C . PRO B 1 322 ? 16.781 -5.031 2.078 1 96.5 322 PRO B C 1
ATOM 5326 O O . PRO B 1 322 ? 17.484 -4.848 3.084 1 96.5 322 PRO B O 1
ATOM 5329 N N . ARG B 1 323 ? 15.508 -4.977 2.102 1 97.25 323 ARG B N 1
ATOM 5330 C CA . ARG B 1 323 ? 14.781 -4.699 3.338 1 97.25 323 ARG B CA 1
ATOM 5331 C C . ARG B 1 323 ? 14.922 -5.852 4.324 1 97.25 323 ARG B C 1
ATOM 5333 O O . ARG B 1 323 ? 15.008 -5.633 5.535 1 97.25 323 ARG B O 1
ATOM 5340 N N . MET B 1 324 ? 14.891 -7.059 3.812 1 97.94 324 MET B N 1
ATOM 5341 C CA . MET B 1 324 ? 15.102 -8.234 4.656 1 97.94 324 MET B CA 1
ATOM 5342 C C . MET B 1 324 ? 16.516 -8.227 5.254 1 97.94 324 MET B C 1
ATOM 5344 O O . MET B 1 324 ? 16.688 -8.5 6.441 1 97.94 324 MET B O 1
ATOM 5348 N N . PHE B 1 325 ? 17.516 -7.875 4.43 1 97.62 325 PHE B N 1
ATOM 5349 C CA . PHE B 1 325 ? 18.891 -7.77 4.91 1 97.62 325 PHE B CA 1
ATOM 5350 C C . PHE B 1 325 ? 18.984 -6.742 6.031 1 97.62 325 PHE B C 1
ATOM 5352 O O . PHE B 1 325 ? 19.625 -6.996 7.051 1 97.62 325 PHE B O 1
ATOM 5359 N N . ALA B 1 326 ? 18.312 -5.633 5.844 1 96.38 326 ALA B N 1
ATOM 5360 C CA . ALA B 1 326 ? 18.344 -4.551 6.828 1 96.38 326 ALA B CA 1
ATOM 5361 C C . ALA B 1 326 ? 17.75 -5 8.156 1 96.38 326 ALA B C 1
ATOM 5363 O O . ALA B 1 326 ? 18.062 -4.438 9.211 1 96.38 326 ALA B O 1
ATOM 5364 N N . ARG B 1 327 ? 16.953 -6.051 8.07 1 96.19 327 ARG B N 1
ATOM 5365 C CA . ARG B 1 327 ? 16.281 -6.539 9.273 1 96.19 327 ARG B CA 1
ATOM 5366 C C . ARG B 1 327 ? 17 -7.77 9.828 1 96.19 327 ARG B C 1
ATOM 5368 O O . ARG B 1 327 ? 16.484 -8.43 10.734 1 96.19 327 ARG B O 1
ATOM 5375 N N . GLY B 1 328 ? 18.078 -8.133 9.227 1 96.75 328 GLY B N 1
ATOM 5376 C CA . GLY B 1 328 ? 18.922 -9.141 9.836 1 96.75 328 GLY B CA 1
ATOM 5377 C C . GLY B 1 328 ? 18.875 -10.477 9.125 1 96.75 328 GLY B C 1
ATOM 5378 O O . GLY B 1 328 ? 19.547 -11.43 9.523 1 96.75 328 GLY B O 1
ATOM 5379 N N . VAL B 1 329 ? 18.125 -10.617 8.094 1 98.25 329 VAL B N 1
ATOM 5380 C CA . VAL B 1 329 ? 18.125 -11.852 7.312 1 98.25 329 VAL B CA 1
ATOM 5381 C C . VAL B 1 329 ? 19.469 -12.016 6.605 1 98.25 329 VAL B C 1
ATOM 5383 O O . VAL B 1 329 ? 20 -11.055 6.027 1 98.25 329 VAL B O 1
ATOM 5386 N N . THR B 1 330 ? 20.016 -13.148 6.652 1 98.38 330 THR B N 1
ATOM 5387 C CA . THR B 1 330 ? 21.359 -13.359 6.117 1 98.38 330 THR B CA 1
ATOM 5388 C C . THR B 1 330 ? 21.297 -13.719 4.633 1 98.38 330 THR B C 1
ATOM 5390 O O . THR B 1 330 ? 20.234 -14.094 4.125 1 98.38 330 THR B O 1
ATOM 5393 N N . LEU B 1 331 ? 22.438 -13.57 4.008 1 97.94 331 LEU B N 1
ATOM 5394 C CA . LEU B 1 331 ? 22.562 -13.953 2.607 1 97.94 331 LEU B CA 1
ATOM 5395 C C . LEU B 1 331 ? 22.219 -15.43 2.414 1 97.94 331 LEU B C 1
ATOM 5397 O O . LEU B 1 331 ? 21.562 -15.805 1.436 1 97.94 331 LEU B O 1
ATOM 5401 N N . GLU B 1 332 ? 22.625 -16.234 3.289 1 98.38 332 GLU B N 1
ATOM 5402 C CA . GLU B 1 332 ? 22.359 -17.672 3.221 1 98.38 332 GLU B CA 1
ATOM 5403 C C . GLU B 1 332 ? 20.859 -17.953 3.309 1 98.38 332 GLU B C 1
ATOM 5405 O O . GLU B 1 332 ? 20.359 -18.828 2.604 1 98.38 332 GLU B O 1
ATOM 5410 N N . GLN B 1 333 ? 20.219 -17.266 4.199 1 98.69 333 GLN B N 1
ATOM 5411 C CA . GLN B 1 333 ? 18.781 -17.453 4.352 1 98.69 333 GLN B CA 1
ATOM 5412 C C . GLN B 1 333 ? 18.031 -17.031 3.092 1 98.69 333 GLN B C 1
ATOM 5414 O O . GLN B 1 333 ? 17.109 -17.703 2.662 1 98.69 333 GLN B O 1
ATOM 5419 N N . VAL B 1 334 ? 18.453 -15.93 2.508 1 98.19 334 VAL B N 1
ATOM 5420 C CA . VAL B 1 334 ? 17.844 -15.453 1.269 1 98.19 334 VAL B CA 1
ATOM 5421 C C . VAL B 1 334 ? 18.109 -16.453 0.149 1 98.19 334 VAL B C 1
ATOM 5423 O O . VAL B 1 334 ? 17.203 -16.781 -0.631 1 98.19 334 VAL B O 1
ATOM 5426 N N . GLU B 1 335 ? 19.312 -16.953 0.074 1 98.19 335 GLU B N 1
ATOM 5427 C CA . GLU B 1 335 ? 19.656 -17.953 -0.938 1 98.19 335 GLU B CA 1
ATOM 5428 C C . GLU B 1 335 ? 18.844 -19.234 -0.761 1 98.19 335 GLU B C 1
ATOM 5430 O O . GLU B 1 335 ? 18.422 -19.844 -1.743 1 98.19 335 GLU B O 1
ATOM 5435 N N . GLN B 1 336 ? 18.656 -19.578 0.443 1 98.75 336 GLN B N 1
ATOM 5436 C CA . GLN B 1 336 ? 17.828 -20.75 0.707 1 98.75 336 GLN B CA 1
ATOM 5437 C C . GLN B 1 336 ? 16.422 -20.562 0.151 1 98.75 336 GLN B C 1
ATOM 5439 O O . GLN B 1 336 ? 15.898 -21.453 -0.531 1 98.75 336 GLN B O 1
ATOM 5444 N N . MET B 1 337 ? 15.797 -19.422 0.333 1 98.75 337 MET B N 1
ATOM 5445 C CA . MET B 1 337 ? 14.406 -19.172 -0.019 1 98.75 337 MET B CA 1
ATOM 5446 C C . MET B 1 337 ? 14.25 -18.953 -1.521 1 98.75 337 MET B C 1
ATOM 5448 O O . MET B 1 337 ? 13.219 -19.297 -2.104 1 98.75 337 MET B O 1
ATOM 5452 N N . THR B 1 338 ? 15.344 -18.406 -2.145 1 98.69 338 THR B N 1
ATOM 5453 C CA . THR B 1 338 ? 15.148 -17.906 -3.498 1 98.69 338 THR B CA 1
ATOM 5454 C C . THR B 1 338 ? 15.891 -18.766 -4.512 1 98.69 338 THR B C 1
ATOM 5456 O O . THR B 1 338 ? 15.664 -18.656 -5.715 1 98.69 338 THR B O 1
ATOM 5459 N N . VAL B 1 339 ? 16.781 -19.609 -4.066 1 98.62 339 VAL B N 1
ATOM 5460 C CA . VAL B 1 339 ? 17.578 -20.406 -4.984 1 98.62 339 VAL B CA 1
ATOM 5461 C C . VAL B 1 339 ? 17.422 -21.891 -4.641 1 98.62 339 VAL B C 1
ATOM 5463 O O . VAL B 1 339 ? 16.891 -22.672 -5.441 1 98.62 339 VAL B O 1
ATOM 5466 N N . THR B 1 340 ? 17.734 -22.203 -3.406 1 98.75 340 THR B N 1
ATOM 5467 C CA . THR B 1 340 ? 17.859 -23.609 -3.023 1 98.75 340 THR B CA 1
ATOM 5468 C C . THR B 1 340 ? 16.484 -24.266 -2.957 1 98.75 340 THR B C 1
ATOM 5470 O O . THR B 1 340 ? 16.266 -25.328 -3.533 1 98.75 340 THR B O 1
ATOM 5473 N N . ASN B 1 341 ? 15.555 -23.594 -2.25 1 98.88 341 ASN B N 1
ATOM 5474 C CA . ASN B 1 341 ? 14.219 -24.172 -2.133 1 98.88 341 ASN B CA 1
ATOM 5475 C C . ASN B 1 341 ? 13.562 -24.344 -3.5 1 98.88 341 ASN B C 1
ATOM 5477 O O . ASN B 1 341 ? 13.047 -25.406 -3.818 1 98.88 341 ASN B O 1
ATOM 5481 N N . PRO B 1 342 ? 13.633 -23.312 -4.344 1 98.88 342 PRO B N 1
ATOM 5482 C CA . PRO B 1 342 ? 13.031 -23.469 -5.672 1 98.88 342 PRO B CA 1
ATOM 5483 C C . PRO B 1 342 ? 13.68 -24.609 -6.473 1 98.88 342 PRO B C 1
ATOM 5485 O O . PRO B 1 342 ? 12.984 -25.375 -7.133 1 98.88 342 PRO B O 1
ATOM 5488 N N . ALA B 1 343 ? 14.945 -24.719 -6.406 1 98.62 343 ALA B N 1
ATOM 5489 C CA . ALA B 1 343 ? 15.656 -25.781 -7.125 1 98.62 343 ALA B CA 1
ATOM 5490 C C . ALA B 1 343 ? 15.242 -27.156 -6.621 1 98.62 343 ALA B C 1
ATOM 5492 O O . ALA B 1 343 ? 14.977 -28.062 -7.418 1 98.62 343 ALA B O 1
ATOM 5493 N N . ASN B 1 344 ? 15.188 -27.297 -5.309 1 98.31 344 ASN B N 1
ATOM 5494 C CA . ASN B 1 344 ? 14.773 -28.562 -4.711 1 98.31 344 ASN B CA 1
ATOM 5495 C C . ASN B 1 344 ? 13.344 -28.922 -5.102 1 98.31 344 ASN B C 1
ATOM 5497 O O . ASN B 1 344 ? 13.062 -30.078 -5.418 1 98.31 344 ASN B O 1
ATOM 5501 N N . TRP B 1 345 ? 12.484 -27.938 -5.117 1 98.62 345 TRP B N 1
ATOM 5502 C CA . TRP B 1 345 ? 11.078 -28.125 -5.445 1 98.62 345 TRP B CA 1
ATOM 5503 C C . TRP B 1 345 ? 10.906 -28.562 -6.895 1 98.62 345 TRP B C 1
ATOM 5505 O O . TRP B 1 345 ? 10.164 -29.5 -7.184 1 98.62 345 TRP B O 1
ATOM 5515 N N . LEU B 1 346 ? 11.688 -28 -7.797 1 98.62 346 LEU B N 1
ATOM 5516 C CA . LEU B 1 346 ? 11.453 -28.172 -9.227 1 98.62 346 LEU B CA 1
ATOM 5517 C C . LEU B 1 346 ? 12.234 -29.359 -9.766 1 98.62 346 LEU B C 1
ATOM 5519 O O . LEU B 1 346 ? 11.945 -29.844 -10.859 1 98.62 346 LEU B O 1
ATOM 5523 N N . SER B 1 347 ? 13.227 -29.797 -9.039 1 97.94 347 SER B N 1
ATOM 5524 C CA . SER B 1 347 ? 14.109 -30.859 -9.539 1 97.94 347 SER B CA 1
ATOM 5525 C C . SER B 1 347 ? 13.422 -32.219 -9.516 1 97.94 347 SER B C 1
ATOM 5527 O O . SER B 1 347 ? 12.727 -32.531 -8.547 1 97.94 347 SER B O 1
ATOM 5529 N N . PHE B 1 348 ? 13.586 -32.969 -10.578 1 96.19 348 PHE B N 1
ATOM 5530 C CA . PHE B 1 348 ? 13.117 -34.375 -10.656 1 96.19 348 PHE B CA 1
ATOM 5531 C C . PHE B 1 348 ? 13.859 -35.125 -11.75 1 96.19 348 PHE B C 1
ATOM 5533 O O . PHE B 1 348 ? 14.781 -34.594 -12.375 1 96.19 348 PHE B O 1
ATOM 5540 N N . ASP B 1 349 ? 13.719 -36.438 -11.789 1 89.25 349 ASP B N 1
ATOM 5541 C CA . ASP B 1 349 ? 14.352 -37.25 -12.812 1 89.25 349 ASP B CA 1
ATOM 5542 C C . ASP B 1 349 ? 13.398 -37.5 -13.984 1 89.25 349 ASP B C 1
ATOM 5544 O O . ASP B 1 349 ? 12.578 -38.406 -13.953 1 89.25 349 ASP B O 1
ATOM 5548 N N . PRO B 1 350 ? 13.547 -36.562 -15 1 73.56 350 PRO B N 1
ATOM 5549 C CA . PRO B 1 350 ? 12.586 -36.719 -16.094 1 73.56 350 PRO B CA 1
ATOM 5550 C C . PRO B 1 350 ? 12.773 -38 -16.875 1 73.56 350 PRO B C 1
ATOM 5552 O O . PRO B 1 350 ? 13.875 -38.562 -16.891 1 73.56 350 PRO B O 1
#

Organism: Drosophila persimilis (NCBI:txid7234)

Nearest PDB structures (foldseek):
  3k2g-assembly1_B  TM=9.519E-01  e=1.452E-30  Cereibacter sphaeroides 2.4.1
  3rhg-assembly1_A  TM=9.232E-01  e=4.013E-27  Proteus mirabilis HI4320
  4lef-assembly5_E  TM=9.112E-01  e=1.821E-23  Escherichia coli K-12
  4h9t-assembly1_B  TM=8.229E-01  e=1.892E-21  Geobacillus kaustophilus HTA426
  5w3u-assembly2_D  TM=8.800E-01  e=2.367E-19  Saccharolobus solfataricus

Radius of gyration: 27.69 Å; Cα contacts (8 Å, |Δi|>4): 1597; chains: 2; bounding box: 46×86×66 Å

InterPro domains:
  IPR001559 Phosphotriesterase [PF02126] (4-346)
  IPR001559 Phosphotriesterase [PS51347] (2-350)
  IPR001559 Phosphotriesterase [PTHR10819] (2-348)
  IPR001559 Phosphotriesterase [cd00530] (17-346)
  IPR017947 Aryldialkylphosphatase, zinc-binding site [PS01322] (17-25)
  IPR032466 Metal-dependent hydrolase [SSF51556] (2-348)